Protein AF-A0A814LRX8-F1 (afdb_monomer)

Secondary structure (DSSP, 8-state):
-----------EEEEEE-GGGTTS-SEEE-SS-EEEEEE-TT-BS--SS-TTTBHHHHHTSHHHHHHHHHEEEEEEE--HHHHHHS-HHHHHHHHHHHHHHHHHH-GGGGSTTTEEEPPPPP----BTTB-SHHHHHHHHHHHHHHHHHHHHHHT-EE------GGGB-TTSSSBPGGGHHHHHHHHHHHHHHHHHHHS----------HHHHHHHHHHHHHHHHHHHHTT-EE-PPPTT--HHHHHHHHHHTT-----------------------PPPPP-EEPPP-PPPP-----------------------------------SPPHHHHHHHHHHHHHHHHHHHHHHTS--SSHHHHHHHHTTSHHHHHHHHHHHHHHHHHHHHHS--HHHHHHHHHHHHHHHHHHHHHHHHHHHTSTTTHHHHHHHHHHHHHHHHHHHHHHHHHHHHHHHHHHHHHHHHHHHHHHHHTTS-TTSHHHHHHHHHHHHHHHHHTSS----STHHHHHHHHGGG-

pLDDT: mean 70.81, std 22.19, range [20.34, 95.0]

Solvent-accessible surface area (backbone atoms only — not comparable to full-atom values): 31192 Å² total; per-residue (Å²): 143,82,87,78,81,76,74,85,76,61,51,28,33,38,35,43,25,16,56,87,36,62,84,44,66,55,62,49,80,54,101,73,34,35,38,41,41,48,55,38,73,73,28,22,65,76,41,91,87,44,62,86,33,6,47,50,56,46,67,68,32,72,83,46,41,66,56,60,74,63,37,60,31,40,36,37,44,59,35,63,58,32,55,32,55,41,60,32,74,59,52,52,53,48,50,51,53,44,53,53,52,47,40,74,76,34,72,79,48,63,49,41,78,17,39,31,38,35,66,63,64,85,58,69,66,54,32,74,80,34,73,43,61,65,57,33,50,51,32,50,52,48,30,48,52,51,49,53,54,47,26,65,76,70,42,39,35,77,50,82,78,79,75,52,81,89,45,42,25,96,82,35,63,47,66,22,78,88,47,52,60,50,61,46,51,48,53,51,53,50,52,51,52,50,53,62,68,70,44,90,66,96,63,80,83,78,68,74,51,71,64,57,51,49,54,51,51,51,54,50,52,52,53,51,50,55,58,49,55,77,63,58,57,77,54,85,68,67,92,85,66,53,72,68,59,53,51,52,51,36,55,75,70,70,44,71,76,73,87,79,86,83,81,77,90,78,90,78,89,84,85,91,80,88,80,90,80,90,80,83,76,84,57,68,53,52,72,86,76,91,74,83,87,77,84,76,91,79,90,82,87,87,83,90,79,89,81,85,87,80,89,79,86,80,79,85,78,96,72,82,84,78,77,71,78,79,64,91,59,77,51,73,69,51,52,53,51,51,53,52,53,52,52,52,51,51,50,53,53,51,53,51,70,66,45,97,46,99,43,74,70,56,22,52,54,57,51,57,65,39,43,68,51,46,53,50,53,50,36,54,51,46,48,51,51,27,52,52,28,58,70,42,96,44,73,67,38,40,54,51,21,66,54,42,47,62,54,34,52,52,48,55,53,57,58,52,48,58,62,43,45,74,36,88,86,44,18,68,55,52,54,52,51,56,62,49,47,60,54,50,52,52,53,49,50,57,51,51,55,50,51,49,53,53,50,52,53,51,52,54,51,52,50,50,55,49,51,57,52,54,50,62,54,53,76,75,50,70,85,86,62,54,72,72,50,54,66,52,52,57,56,52,57,58,54,55,66,65,67,73,68,75,90,92,80,70,75,76,62,65,62,53,57,65,62,39,74,75,107

Radius of gyration: 38.95 Å; Cα contacts (8 Å, |Δi|>4): 410; chains: 1; bounding box: 75×134×99 Å

Foldseek 3Di:
DDDDDDDPDQAEEEEEAEPLCVPPDQWDDDPRHIYGYDYHYQAACADPPDLVNHPLSVCPDPVCLVVLQRHQAYEYHHDLNHLQAHALVVSLVSVVVSLVVSCVSHVSCQAAARYEYEQHDQAQDHDPPRHDRVSSVVRSVSNRVSVVVVCVVSRYHYQYLPDDQVQCDPNRRYGDPVCSCSVNVSVVVVVVVVSVVPPPDPDDPPDDPPVRVVVVVVVVVVVVVVVVVVQWDWDFDDPPDDPVNVVVVCVVVVFDADDDPDDDDDDDDDDDDDDDDDDGDTDITGDDDDDDDDDDDDDDDDDDDDDDDDDDDDDDDDDDPPPPPDPLPDDPVRVVVVVVLVVVVVVLVVQLVPDPDPDSVVSVVVQVLALLSVLSVVLSVLVVQLVVLSNDPDPVSPVVSVVSVVVSVVSVVVNVVVVQLPPPVRVVVVVVVLVVVVVVVVVVVVVVVVVVVVVVVVVVVVVVVVVVVVVVVVVVDDDPCVVVVVVVVVVVVVVVVVVPDDDPPDPPPVVCNSVSVVD

Structure (mmCIF, N/CA/C/O backbone):
data_AF-A0A814LRX8-F1
#
_entry.id   AF-A0A814LRX8-F1
#
loop_
_atom_site.group_PDB
_atom_site.id
_atom_site.type_symbol
_atom_site.label_atom_id
_atom_site.label_alt_id
_atom_site.label_comp_id
_atom_site.label_asym_id
_atom_site.label_entity_id
_atom_site.label_seq_id
_atom_site.pdbx_PDB_ins_code
_atom_site.Cartn_x
_atom_site.Cartn_y
_atom_site.Cartn_z
_atom_site.occupancy
_atom_site.B_iso_or_equiv
_atom_site.auth_seq_id
_atom_site.auth_comp_id
_atom_site.auth_asym_id
_atom_site.auth_atom_id
_atom_site.pdbx_PDB_model_num
ATOM 1 N N . MET A 1 1 ? -29.384 26.081 50.277 1.00 37.34 1 MET A N 1
ATOM 2 C CA . MET A 1 1 ? -29.899 24.721 50.016 1.00 37.34 1 MET A CA 1
ATOM 3 C C . MET A 1 1 ? -30.976 24.819 48.948 1.00 37.34 1 MET A C 1
ATOM 5 O O . MET A 1 1 ? -32.079 25.238 49.255 1.00 37.34 1 MET A O 1
ATOM 9 N N . ALA A 1 2 ? -30.633 24.511 47.699 1.00 27.75 2 ALA A N 1
ATOM 10 C CA . ALA A 1 2 ? -31.589 24.295 46.619 1.00 27.75 2 ALA A CA 1
ATOM 11 C C . ALA A 1 2 ? -30.985 23.225 45.705 1.00 27.75 2 ALA A C 1
ATOM 13 O O . ALA A 1 2 ? -29.934 23.413 45.098 1.00 27.75 2 ALA A O 1
ATOM 14 N N . THR A 1 3 ? -31.612 22.059 45.738 1.00 33.97 3 THR A N 1
ATOM 15 C CA . THR A 1 3 ? -31.318 20.853 44.972 1.00 33.97 3 THR A CA 1
ATOM 16 C C . THR A 1 3 ? -31.576 21.091 43.486 1.00 33.97 3 THR A C 1
ATOM 18 O O . THR A 1 3 ? -32.727 21.164 43.066 1.00 33.97 3 THR A O 1
ATOM 21 N N . LEU A 1 4 ? -30.513 21.177 42.685 1.00 29.38 4 LEU A N 1
ATOM 22 C CA . LEU A 1 4 ? -30.589 21.005 41.234 1.00 29.38 4 LEU A CA 1
ATOM 23 C C . LEU A 1 4 ? -30.595 19.501 40.941 1.00 29.38 4 LEU A C 1
ATOM 25 O O . LEU A 1 4 ? -29.557 18.844 40.967 1.00 29.38 4 LEU A O 1
ATOM 29 N N . GLN A 1 5 ? -31.793 18.959 40.717 1.00 30.53 5 GLN A N 1
ATOM 30 C CA . GLN A 1 5 ? -31.998 17.649 40.102 1.00 30.53 5 GLN A CA 1
ATOM 31 C C . GLN A 1 5 ? -31.318 17.637 38.726 1.00 30.53 5 GLN A C 1
ATOM 33 O O . GLN A 1 5 ? -31.789 18.281 37.791 1.00 30.53 5 GLN A O 1
ATOM 38 N N . SER A 1 6 ? -30.214 16.902 38.593 1.00 30.91 6 SER A N 1
ATOM 39 C CA . SER A 1 6 ? -29.673 16.528 37.290 1.00 30.91 6 SER A CA 1
ATOM 40 C C . SER A 1 6 ? -30.584 15.467 36.668 1.00 30.91 6 SER A C 1
ATOM 42 O O . SER A 1 6 ? -30.775 14.382 37.215 1.00 30.91 6 SER A O 1
ATOM 44 N N . SER A 1 7 ? -31.178 15.797 35.522 1.00 30.86 7 SER A N 1
ATOM 45 C CA . SER A 1 7 ? -31.885 14.856 34.647 1.00 30.86 7 SER A CA 1
ATOM 46 C C . SER A 1 7 ? -31.032 13.604 34.387 1.00 30.86 7 SER A C 1
ATOM 48 O O . SER A 1 7 ? -29.817 13.752 34.225 1.00 30.86 7 SER A O 1
ATOM 50 N N . PRO A 1 8 ? -31.612 12.393 34.283 1.00 41.66 8 PRO A N 1
ATOM 51 C CA . PRO A 1 8 ? -30.836 11.191 34.011 1.00 41.66 8 PRO A CA 1
ATOM 52 C C . PRO A 1 8 ? -30.257 11.292 32.596 1.00 41.66 8 PRO A C 1
ATOM 54 O O . PRO A 1 8 ? -30.975 11.180 31.606 1.00 41.66 8 PRO A O 1
ATOM 57 N N . THR A 1 9 ? -28.958 11.558 32.487 1.00 58.81 9 THR A N 1
ATOM 58 C CA . THR A 1 9 ? -28.253 11.559 31.205 1.00 58.81 9 THR A CA 1
ATOM 59 C C . THR A 1 9 ? -28.276 10.136 30.662 1.00 58.81 9 THR A C 1
ATOM 61 O O . THR A 1 9 ? -27.633 9.250 31.226 1.00 58.81 9 THR A O 1
ATOM 64 N N . THR A 1 10 ? -29.042 9.894 29.599 1.00 69.88 10 THR A N 1
ATOM 65 C CA . THR A 1 10 ? -29.065 8.598 28.911 1.00 69.88 10 THR A CA 1
ATOM 66 C C . THR A 1 10 ? -27.636 8.199 28.521 1.00 69.88 10 THR A C 1
ATOM 68 O O . THR A 1 10 ? -26.935 9.040 27.947 1.00 69.88 10 THR A O 1
ATOM 71 N N . PRO A 1 11 ? -27.181 6.963 28.801 1.00 78.50 11 PRO A N 1
ATOM 72 C CA . PRO A 1 11 ? -25.834 6.519 28.458 1.00 78.50 11 PRO A CA 1
ATOM 73 C C . PRO A 1 11 ? -25.566 6.673 26.957 1.00 78.50 11 PRO A C 1
ATOM 75 O O . PRO A 1 11 ? -26.388 6.295 26.116 1.00 78.50 11 PRO A O 1
ATOM 78 N N . MET A 1 12 ? -24.411 7.259 26.634 1.00 85.75 12 MET A N 1
ATOM 79 C CA . MET A 1 12 ? -23.970 7.500 25.263 1.00 85.75 12 MET A CA 1
ATOM 80 C C . MET A 1 12 ? -22.873 6.504 24.887 1.00 85.75 12 MET A C 1
ATOM 82 O O . MET A 1 12 ? -21.827 6.438 25.529 1.00 85.75 12 MET A O 1
ATOM 86 N N . TYR A 1 13 ? -23.081 5.753 23.815 1.00 89.38 13 TYR A N 1
ATOM 87 C CA . TYR A 1 13 ? -22.112 4.814 23.268 1.00 89.38 13 TYR A CA 1
ATOM 88 C C . TYR A 1 13 ? -21.507 5.363 21.980 1.00 89.38 13 TYR A C 1
ATOM 90 O O . TYR A 1 13 ? -22.207 5.959 21.161 1.00 89.38 13 TYR A O 1
ATOM 98 N N . PHE A 1 14 ? -20.209 5.149 21.776 1.00 90.62 14 PHE A N 1
ATOM 99 C CA . PHE A 1 14 ? -19.526 5.570 20.554 1.00 90.62 14 PHE A CA 1
ATOM 100 C C . PHE A 1 14 ? -18.970 4.371 19.806 1.00 90.62 14 PHE A C 1
ATOM 102 O O . PHE A 1 14 ? -18.298 3.516 20.381 1.00 90.62 14 PHE A O 1
ATOM 109 N N . VAL A 1 15 ? -19.237 4.326 18.506 1.00 90.25 15 VAL A N 1
ATOM 110 C CA . VAL A 1 15 ? -18.776 3.270 17.613 1.00 90.25 15 VAL A CA 1
ATOM 111 C C . VAL A 1 15 ? -17.942 3.900 16.510 1.00 90.25 15 VAL A C 1
ATOM 113 O O . VAL A 1 15 ? -18.432 4.719 15.731 1.00 90.25 15 VAL A O 1
ATOM 116 N N . LEU A 1 16 ? -16.678 3.502 16.426 1.00 90.56 16 LEU A N 1
ATOM 117 C CA . LEU A 1 16 ? -15.793 3.863 15.326 1.00 90.56 16 LEU A CA 1
ATOM 118 C C . LEU A 1 16 ? -15.648 2.656 14.405 1.00 90.56 16 LEU A C 1
ATOM 120 O O . LEU A 1 16 ? -15.207 1.594 14.845 1.00 90.56 16 LEU A O 1
ATOM 124 N N . THR A 1 17 ? -16.011 2.821 13.136 1.00 89.25 17 THR A N 1
ATOM 125 C CA . THR A 1 17 ? -15.996 1.729 12.161 1.00 89.25 17 THR A CA 1
ATOM 126 C C . THR A 1 17 ? -15.178 2.076 10.927 1.00 89.25 17 THR A C 1
ATOM 128 O O . THR A 1 17 ? -15.087 3.235 10.511 1.00 89.25 17 THR A O 1
ATOM 131 N N . ASP A 1 18 ? -14.652 1.043 10.281 1.00 86.25 18 ASP A N 1
ATOM 132 C CA . ASP A 1 18 ? -14.174 1.111 8.906 1.00 86.25 18 ASP A CA 1
ATOM 133 C C . ASP A 1 18 ? -15.347 1.155 7.889 1.00 86.25 18 ASP A C 1
ATOM 135 O O . ASP A 1 18 ? -16.486 1.520 8.217 1.00 86.25 18 ASP A O 1
ATOM 139 N N . SER A 1 19 ? -15.077 0.789 6.629 1.00 81.00 19 SER A N 1
ATOM 140 C CA . SER A 1 19 ? -16.068 0.717 5.547 1.00 81.00 19 SER A CA 1
ATOM 141 C C . SER A 1 19 ? -17.232 -0.244 5.818 1.00 81.00 19 SER A C 1
ATOM 143 O O . SER A 1 19 ? -18.290 -0.067 5.214 1.00 81.00 19 SER A O 1
ATOM 145 N N . HIS A 1 20 ? -17.099 -1.211 6.733 1.00 77.44 20 HIS A N 1
ATOM 146 C CA . HIS A 1 20 ? -18.175 -2.152 7.063 1.00 77.44 20 HIS A CA 1
ATOM 147 C C . HIS A 1 20 ? -19.330 -1.503 7.834 1.00 77.44 20 HIS A C 1
ATOM 149 O O . HIS A 1 20 ? -20.456 -1.990 7.764 1.00 77.44 20 HIS A O 1
ATOM 155 N N . GLY A 1 21 ? -19.093 -0.376 8.512 1.00 77.81 21 GLY A N 1
ATOM 156 C CA . GLY A 1 21 ? -20.148 0.394 9.178 1.00 77.81 21 GLY A CA 1
ATOM 157 C C . GLY A 1 21 ? -20.771 1.496 8.319 1.00 77.81 21 GLY A C 1
ATOM 158 O O . GLY A 1 21 ? -21.593 2.251 8.824 1.00 77.81 21 GLY A O 1
ATOM 159 N N . LYS A 1 22 ? -20.428 1.604 7.023 1.00 81.88 22 LYS A N 1
ATOM 160 C CA . LYS A 1 22 ? -20.936 2.671 6.134 1.00 81.88 22 LYS A CA 1
ATOM 161 C C . LYS A 1 22 ? -22.468 2.700 6.024 1.00 81.88 22 LYS A C 1
ATOM 163 O O . LYS A 1 22 ? -23.040 3.764 5.817 1.00 81.88 22 LYS A O 1
ATOM 168 N N . TYR A 1 23 ? -23.116 1.543 6.148 1.00 80.06 23 TYR A N 1
ATOM 169 C CA . TYR A 1 23 ? -24.574 1.405 6.060 1.00 80.06 23 TYR A CA 1
ATOM 170 C C . TYR A 1 23 ? -25.282 1.524 7.418 1.00 80.06 23 TYR A C 1
ATOM 172 O O . TYR A 1 23 ? -26.509 1.460 7.482 1.00 80.06 23 TYR A O 1
ATOM 180 N N . VAL A 1 24 ? -24.531 1.700 8.509 1.00 83.44 24 VAL A N 1
ATOM 181 C CA . VAL A 1 24 ? -25.099 1.946 9.836 1.00 83.44 24 VAL A CA 1
ATOM 182 C C . VAL A 1 24 ? -25.412 3.444 9.949 1.00 83.44 24 VAL A C 1
ATOM 184 O O . VAL A 1 24 ? -24.556 4.266 9.619 1.00 83.44 24 VAL A O 1
ATOM 187 N N . PRO A 1 25 ? -26.622 3.834 10.389 1.00 83.12 25 PRO A N 1
ATOM 188 C CA . PRO A 1 25 ? -26.959 5.244 10.577 1.00 83.12 25 PRO A CA 1
ATOM 189 C C . PRO A 1 25 ? -26.025 5.901 11.602 1.00 83.12 25 PRO A C 1
ATOM 191 O O . PRO A 1 25 ? -25.643 5.283 12.595 1.00 83.12 25 PRO A O 1
ATOM 194 N N . SER A 1 26 ? -25.683 7.172 11.376 1.00 82.94 26 SER A N 1
ATOM 195 C CA . SER A 1 26 ? -24.711 7.925 12.187 1.00 82.94 26 SER A CA 1
ATOM 196 C C . SER A 1 26 ? -25.134 8.126 13.641 1.00 82.94 26 SER A C 1
ATOM 198 O O . SER A 1 26 ? -24.296 8.359 14.513 1.00 82.94 26 SER A O 1
ATOM 200 N N . THR A 1 27 ? -26.433 8.066 13.919 1.00 84.81 27 THR A N 1
ATOM 201 C CA . THR A 1 27 ? -26.970 8.167 15.274 1.00 84.81 27 THR A CA 1
ATOM 202 C C . THR A 1 27 ? -28.157 7.226 15.416 1.00 84.81 27 THR A C 1
ATOM 204 O O . THR A 1 27 ? -29.061 7.233 14.580 1.00 84.81 27 THR A O 1
ATOM 207 N N . ILE A 1 28 ? -28.142 6.403 16.463 1.00 83.25 28 ILE A N 1
ATOM 208 C CA . ILE A 1 28 ? -29.240 5.510 16.838 1.00 83.25 28 ILE A CA 1
ATOM 209 C C . ILE A 1 28 ? -29.655 5.895 18.250 1.00 83.25 28 ILE A C 1
ATOM 211 O O . ILE A 1 28 ? -28.923 5.654 19.207 1.00 83.25 28 ILE A O 1
ATOM 215 N N . THR A 1 29 ? -30.821 6.514 18.372 1.00 82.19 29 THR A N 1
ATOM 216 C CA . THR A 1 29 ? -31.400 6.910 19.655 1.00 82.19 29 THR A CA 1
ATOM 217 C C . THR A 1 29 ? -32.481 5.914 20.059 1.00 82.19 29 THR A C 1
ATOM 219 O O . THR A 1 29 ? -33.447 5.727 19.319 1.00 82.19 29 THR A O 1
ATOM 222 N N . THR A 1 30 ? -32.343 5.323 21.242 1.00 79.88 30 THR A N 1
ATOM 223 C CA . THR A 1 30 ? -33.364 4.496 21.900 1.00 79.88 30 THR A CA 1
ATOM 224 C C . THR A 1 30 ? -33.803 5.204 23.188 1.00 79.88 30 THR A C 1
ATOM 226 O O . THR A 1 30 ? -33.104 6.083 23.687 1.00 79.88 30 THR A O 1
ATOM 229 N N . SER A 1 31 ? -34.949 4.833 23.764 1.00 73.25 31 SER A N 1
ATOM 230 C CA . SER A 1 31 ? -35.434 5.397 25.037 1.00 73.25 31 SER A CA 1
ATOM 231 C C . SER A 1 31 ? -34.465 5.209 26.217 1.00 73.25 31 SER A C 1
ATOM 233 O O . SER A 1 31 ? -34.542 5.959 27.186 1.00 73.25 31 SER A O 1
ATOM 235 N N . SER A 1 32 ? -33.554 4.233 26.142 1.00 76.69 32 SER A N 1
ATOM 236 C CA . SER A 1 32 ? -32.605 3.877 27.203 1.00 76.69 32 SER A CA 1
ATOM 237 C C . SER A 1 32 ? -31.152 4.295 26.943 1.00 76.69 32 SER A C 1
ATOM 239 O O . SER A 1 32 ? -30.391 4.394 27.901 1.00 76.69 32 SER A O 1
ATOM 241 N N . TYR A 1 33 ? -30.740 4.541 25.694 1.00 84.44 33 TYR A N 1
ATOM 242 C CA . TYR A 1 33 ? -29.358 4.896 25.340 1.00 84.44 33 TYR A CA 1
ATOM 243 C C . TYR A 1 33 ? -29.268 5.573 23.965 1.00 84.44 33 TYR A C 1
ATOM 245 O O . TYR A 1 33 ? -30.158 5.438 23.125 1.00 84.44 33 TYR A O 1
ATOM 253 N N . SER A 1 34 ? -28.154 6.260 23.706 1.00 87.31 34 SER A N 1
ATOM 254 C CA . SER A 1 34 ? -27.837 6.851 22.398 1.00 87.31 34 SER A CA 1
ATOM 255 C C . SER A 1 34 ? -26.520 6.296 21.862 1.00 87.31 34 SER A C 1
ATOM 257 O O . SER A 1 34 ? -25.527 6.273 22.582 1.00 87.31 34 SER A O 1
ATOM 259 N N . ILE A 1 35 ? -26.493 5.849 20.606 1.00 88.56 35 ILE A N 1
ATOM 260 C CA . ILE A 1 35 ? -25.289 5.364 19.920 1.00 88.56 35 ILE A CA 1
ATOM 261 C C . ILE A 1 35 ? -24.900 6.365 18.837 1.00 88.56 35 ILE A C 1
ATOM 263 O O . ILE A 1 35 ? -25.693 6.660 17.943 1.00 88.56 35 ILE A O 1
ATOM 267 N N . ILE A 1 36 ? -23.655 6.828 18.870 1.00 89.06 36 ILE A N 1
ATOM 268 C CA . ILE A 1 36 ? -23.049 7.641 17.816 1.00 89.06 36 ILE A CA 1
ATOM 269 C C . ILE A 1 36 ? -22.095 6.757 17.021 1.00 89.06 36 ILE A C 1
ATOM 271 O O . ILE A 1 36 ? -21.150 6.196 17.575 1.00 89.06 36 ILE A O 1
ATOM 275 N N . VAL A 1 37 ? -22.332 6.642 15.717 1.00 89.31 37 VAL A N 1
ATOM 276 C CA . VAL A 1 37 ? -21.537 5.816 14.807 1.00 89.31 37 VAL A CA 1
ATOM 277 C C . VAL A 1 37 ? -20.784 6.713 13.835 1.00 89.31 37 VAL A C 1
ATOM 279 O O . VAL A 1 37 ? -21.374 7.542 13.142 1.00 89.31 37 VAL A O 1
ATOM 282 N N . LYS A 1 38 ? -19.466 6.529 13.754 1.00 89.62 38 LYS A N 1
ATOM 283 C CA . LYS A 1 38 ? -18.607 7.212 12.787 1.00 89.62 38 LYS A CA 1
ATOM 284 C C . LYS A 1 38 ? -17.915 6.189 11.896 1.00 89.62 38 LYS A C 1
ATOM 286 O O . LYS A 1 38 ? -17.012 5.490 12.345 1.00 89.62 38 LYS A O 1
ATOM 291 N N . ALA A 1 39 ? -18.317 6.146 10.629 1.00 88.00 39 ALA A N 1
ATOM 292 C CA . ALA A 1 39 ? -17.714 5.281 9.622 1.00 88.00 39 ALA A CA 1
ATOM 293 C C . ALA A 1 39 ? -16.685 6.047 8.781 1.00 88.00 39 ALA A C 1
ATOM 295 O O . ALA A 1 39 ? -16.998 7.083 8.192 1.00 88.00 39 ALA A O 1
ATOM 296 N N . VAL A 1 40 ? -15.460 5.527 8.696 1.00 87.31 40 VAL A N 1
ATOM 297 C CA . VAL A 1 40 ? -14.395 6.064 7.837 1.00 87.31 40 VAL A CA 1
ATOM 298 C C . VAL A 1 40 ? -13.917 4.955 6.906 1.00 87.31 40 VAL A C 1
ATOM 300 O O . VAL A 1 40 ? -13.403 3.927 7.339 1.00 87.31 40 VAL A O 1
ATOM 303 N N . SER A 1 41 ? -14.091 5.143 5.597 1.00 85.19 41 SER A N 1
ATOM 304 C CA . SER A 1 41 ? -13.633 4.155 4.611 1.00 85.19 41 SER A CA 1
ATOM 305 C C . SER A 1 41 ? -12.106 4.129 4.553 1.00 85.19 41 SER A C 1
ATOM 307 O O . SER A 1 41 ? -11.478 5.182 4.500 1.00 85.19 41 SER A O 1
ATOM 309 N N . GLY A 1 42 ? -11.508 2.935 4.553 1.00 81.50 42 GLY A N 1
ATOM 310 C CA . GLY A 1 42 ? -10.048 2.787 4.530 1.00 81.50 42 GLY A CA 1
ATOM 311 C C . GLY A 1 42 ? -9.358 2.974 5.886 1.00 81.50 42 GLY A C 1
ATOM 312 O O . GLY A 1 42 ? -8.137 3.068 5.918 1.00 81.50 42 GLY A O 1
ATOM 313 N N . LEU A 1 43 ? -10.110 3.032 6.992 1.00 87.25 43 LEU A N 1
ATOM 314 C CA . LEU A 1 43 ? -9.549 3.225 8.330 1.00 87.25 43 LEU A CA 1
ATOM 315 C C . LEU A 1 43 ? -8.609 2.070 8.721 1.00 87.25 43 LEU A C 1
ATOM 317 O O . LEU A 1 43 ? -8.974 0.894 8.631 1.00 87.25 43 LEU A O 1
ATOM 321 N N . GLN A 1 44 ? -7.411 2.423 9.180 1.00 89.25 44 GLN A N 1
ATOM 322 C CA . GLN A 1 44 ? -6.397 1.522 9.724 1.00 89.25 44 GLN A CA 1
ATOM 323 C C . GLN A 1 44 ? -6.080 1.899 11.177 1.00 89.25 44 GLN A C 1
ATOM 325 O O . GLN A 1 44 ? -6.301 3.038 11.591 1.00 89.25 44 GLN A O 1
ATOM 330 N N . TRP A 1 45 ? -5.546 0.961 11.964 1.00 89.31 45 TRP A N 1
ATOM 331 C CA . TRP A 1 45 ? -5.170 1.223 13.361 1.00 89.31 45 TRP A CA 1
ATOM 332 C C . TRP A 1 45 ? -4.137 2.352 13.470 1.00 89.31 45 TRP A C 1
ATOM 334 O O . TRP A 1 45 ? -4.372 3.346 14.166 1.00 89.31 45 TRP A O 1
ATOM 344 N N . ILE A 1 46 ? -3.034 2.240 12.724 1.00 87.62 46 ILE A N 1
ATOM 345 C CA . ILE A 1 46 ? -2.054 3.311 12.536 1.00 87.62 46 ILE A CA 1
ATOM 346 C C . ILE A 1 46 ? -1.637 3.363 11.064 1.00 87.62 46 ILE A C 1
ATOM 348 O O . ILE A 1 46 ? -1.047 2.419 10.549 1.00 87.62 46 ILE A O 1
ATOM 352 N N . ASP A 1 47 ? -1.900 4.503 10.424 1.00 83.38 47 ASP A N 1
ATOM 353 C CA . ASP A 1 47 ? -1.366 4.861 9.107 1.00 83.38 47 ASP A CA 1
ATOM 354 C C . ASP A 1 47 ? -0.329 5.997 9.250 1.00 83.38 47 ASP A C 1
ATOM 356 O O . ASP A 1 47 ? -0.586 7.070 9.832 1.00 83.38 47 ASP A O 1
ATOM 360 N N . ASN A 1 48 ? 0.877 5.732 8.746 1.00 81.06 48 ASN A N 1
ATOM 361 C CA . ASN A 1 48 ? 1.999 6.666 8.769 1.00 81.06 48 ASN A CA 1
ATOM 362 C C . ASN A 1 48 ? 1.903 7.710 7.651 1.00 81.06 48 ASN A C 1
ATOM 364 O O . ASN A 1 48 ? 2.342 8.841 7.854 1.00 81.06 48 ASN A O 1
ATOM 368 N N . TYR A 1 49 ? 1.280 7.364 6.524 1.00 78.00 49 TYR A N 1
ATOM 369 C CA . TYR A 1 49 ? 1.192 8.206 5.336 1.00 78.00 49 TYR A CA 1
ATOM 370 C C . TYR A 1 49 ? 0.007 9.164 5.419 1.00 78.00 49 TYR A C 1
ATOM 372 O O . TYR A 1 49 ? 0.164 10.361 5.183 1.00 78.00 49 TYR A O 1
ATOM 380 N N . ASN A 1 50 ? -1.174 8.668 5.807 1.00 81.88 50 ASN A N 1
ATOM 381 C CA . ASN A 1 50 ? -2.378 9.491 5.891 1.00 81.88 50 ASN A CA 1
ATOM 382 C C . ASN A 1 50 ? -2.889 9.635 7.329 1.00 81.88 50 ASN A C 1
ATOM 384 O O . ASN A 1 50 ? -3.419 8.710 7.945 1.00 81.88 50 ASN A O 1
ATOM 388 N N . SER A 1 51 ? -2.802 10.854 7.865 1.00 81.81 51 SER A N 1
ATOM 389 C CA . SER A 1 51 ? -3.265 11.156 9.221 1.00 81.81 51 SER A CA 1
ATOM 390 C C . SER A 1 51 ? -4.781 11.048 9.408 1.00 81.81 51 SER A C 1
ATOM 392 O O . SER A 1 51 ? -5.230 10.879 10.539 1.00 81.81 51 SER A O 1
ATOM 394 N N . ASN A 1 52 ? -5.569 11.131 8.330 1.00 82.88 52 ASN A N 1
ATOM 395 C CA . ASN A 1 52 ? -7.029 11.006 8.377 1.00 82.88 52 ASN A CA 1
ATOM 396 C C . ASN A 1 52 ? -7.508 9.548 8.448 1.00 82.88 52 ASN A C 1
ATOM 398 O O . ASN A 1 52 ? -8.618 9.309 8.917 1.00 82.88 52 ASN A O 1
ATOM 402 N N . LEU A 1 53 ? -6.692 8.596 7.985 1.00 84.44 53 LEU A N 1
ATOM 403 C CA . LEU A 1 53 ? -7.023 7.165 7.935 1.00 84.44 53 LEU A CA 1
ATOM 404 C C . LEU A 1 53 ? -6.448 6.376 9.119 1.00 84.44 53 LEU A C 1
ATOM 406 O O . LEU A 1 53 ? -6.695 5.183 9.241 1.00 84.44 53 LEU A O 1
ATOM 410 N N . SER A 1 54 ? -5.710 7.041 10.008 1.00 88.38 54 SER A N 1
ATOM 411 C CA . SER A 1 54 ? -5.149 6.458 11.226 1.00 88.38 54 SER A CA 1
ATOM 412 C C . SER A 1 54 ? -6.117 6.619 12.398 1.00 88.38 54 SER A C 1
ATOM 414 O O . SER A 1 54 ? -6.421 7.744 12.806 1.00 88.38 54 SER A O 1
ATOM 416 N N . ALA A 1 55 ? -6.572 5.506 12.977 1.00 87.19 55 ALA A N 1
ATOM 417 C CA . ALA A 1 55 ? -7.473 5.502 14.127 1.00 87.19 55 ALA A CA 1
ATOM 418 C C . ALA A 1 55 ? -6.862 6.229 15.334 1.00 87.19 55 ALA A C 1
ATOM 420 O O . ALA A 1 55 ? -7.543 7.038 15.961 1.00 87.19 55 ALA A O 1
ATOM 421 N N . LEU A 1 56 ? -5.567 6.027 15.609 1.00 87.69 56 LEU A N 1
ATOM 422 C CA . LEU A 1 56 ? -4.862 6.726 16.689 1.00 87.69 56 LEU A CA 1
ATOM 423 C C . LEU A 1 56 ? -4.919 8.253 16.517 1.00 87.69 56 LEU A C 1
ATOM 425 O O . LEU A 1 56 ? -5.277 8.974 17.447 1.00 87.69 56 LEU A O 1
ATOM 429 N N . LYS A 1 57 ? -4.600 8.748 15.313 1.00 86.81 57 LYS A N 1
ATOM 430 C CA . LYS A 1 57 ? -4.617 10.190 15.007 1.00 86.81 57 LYS A CA 1
ATOM 431 C C . LYS A 1 57 ? -6.039 10.751 14.944 1.00 86.81 57 LYS A C 1
ATOM 433 O O . LYS A 1 57 ? -6.232 11.937 15.182 1.00 86.81 57 LYS A O 1
ATOM 438 N N . LEU A 1 58 ? -7.035 9.930 14.614 1.00 86.44 58 LEU A N 1
ATOM 439 C CA . LEU A 1 58 ? -8.439 10.331 14.621 1.00 86.44 58 LEU A CA 1
ATOM 440 C C . LEU A 1 58 ? -8.962 10.475 16.057 1.00 86.44 58 LEU A C 1
ATOM 442 O O . LEU A 1 58 ? -9.592 11.482 16.368 1.00 86.44 58 LEU A O 1
ATOM 446 N N . LEU A 1 59 ? -8.651 9.516 16.934 1.00 85.25 59 LEU A N 1
ATOM 447 C CA . LEU A 1 59 ? -9.020 9.528 18.355 1.00 85.25 59 LEU A CA 1
ATOM 448 C C . LEU A 1 59 ? -8.309 10.637 19.147 1.00 85.25 59 LEU A C 1
ATOM 450 O O . LEU A 1 59 ? -8.834 11.088 20.163 1.00 85.25 59 LEU A O 1
ATOM 454 N N . SER A 1 60 ? -7.145 11.106 18.682 1.00 83.94 60 SER A N 1
ATOM 455 C CA . SER A 1 60 ? -6.433 12.237 19.290 1.00 83.94 60 SER A CA 1
ATOM 456 C C . SER A 1 60 ? -6.953 13.616 18.862 1.00 83.94 60 SER A C 1
ATOM 458 O O . SER A 1 60 ? -6.552 14.623 19.449 1.00 83.94 60 SER A O 1
ATOM 460 N N . ARG A 1 61 ? -7.858 13.706 17.873 1.00 84.00 61 ARG A N 1
ATOM 461 C CA . ARG A 1 61 ? -8.431 14.993 17.444 1.00 84.00 61 ARG A CA 1
ATOM 462 C C . ARG A 1 61 ? -9.366 15.573 18.494 1.00 84.00 61 ARG A C 1
ATOM 464 O O . ARG A 1 61 ? -10.249 14.899 19.021 1.00 84.00 61 ARG A O 1
ATOM 471 N N . THR A 1 62 ? -9.257 16.883 18.679 1.00 69.25 62 THR A N 1
ATOM 472 C CA . THR A 1 62 ? -10.088 17.672 19.599 1.00 69.25 62 THR A CA 1
ATOM 473 C C . THR A 1 62 ? -11.587 17.578 19.296 1.00 69.25 62 THR A C 1
ATOM 475 O O . THR A 1 62 ? -12.393 17.633 20.217 1.00 69.25 62 THR A O 1
ATOM 478 N N . THR A 1 63 ? -11.982 17.350 18.039 1.00 75.50 63 THR A N 1
ATOM 479 C CA . THR A 1 63 ? -13.398 17.219 17.640 1.00 75.50 63 THR A CA 1
ATOM 480 C C . THR A 1 63 ? -14.073 15.955 18.171 1.00 75.50 63 THR A C 1
ATOM 482 O O . THR A 1 63 ? -15.267 15.970 18.462 1.00 75.50 63 THR A O 1
ATOM 485 N N . LEU A 1 64 ? -13.324 14.858 18.314 1.00 78.12 64 LEU A N 1
ATOM 486 C CA . LEU A 1 64 ? -13.835 13.623 18.913 1.00 78.12 64 LEU A CA 1
ATOM 487 C C . LEU A 1 64 ? -13.670 13.603 20.429 1.00 78.12 64 LEU A C 1
ATOM 489 O O . LEU A 1 64 ? -14.315 12.792 21.085 1.00 78.12 64 LEU A O 1
ATOM 493 N N . HIS A 1 65 ? -12.873 14.513 20.993 1.00 79.69 65 HIS A N 1
ATOM 494 C CA . HIS A 1 65 ? -12.658 14.580 22.433 1.00 79.69 65 HIS A CA 1
ATOM 495 C C . HIS A 1 65 ? -13.956 14.831 23.207 1.00 79.69 65 HIS A C 1
ATOM 497 O O . HIS A 1 65 ? -14.205 14.132 24.182 1.00 79.69 65 HIS A O 1
ATOM 503 N N . SER A 1 66 ? -14.808 15.753 22.739 1.00 78.31 66 SER A N 1
ATOM 504 C CA . SER A 1 66 ? -16.109 16.051 23.367 1.00 78.31 66 SER A CA 1
ATOM 505 C C . SER A 1 66 ? -17.075 14.861 23.350 1.00 78.31 66 SER A C 1
ATOM 507 O O . SER A 1 66 ? -17.847 14.648 24.287 1.00 78.31 66 SER A O 1
ATOM 509 N N . HIS A 1 67 ? -17.010 14.057 22.289 1.00 78.88 67 HIS A N 1
ATOM 510 C CA . HIS A 1 67 ? -17.814 12.850 22.150 1.00 78.88 67 HIS A CA 1
ATOM 511 C C . HIS A 1 67 ? -17.263 11.746 23.063 1.00 78.88 67 HIS A C 1
ATOM 513 O O . HIS A 1 67 ? -18.003 11.178 23.849 1.00 78.88 67 HIS A O 1
ATOM 519 N N . LEU A 1 68 ? -15.951 11.504 23.060 1.00 80.94 68 LEU A N 1
ATOM 520 C CA . LEU A 1 68 ? -15.315 10.467 23.885 1.00 80.94 68 LEU A CA 1
ATOM 521 C C . LEU A 1 68 ? -15.354 10.770 25.395 1.00 80.94 68 LEU A C 1
ATOM 523 O O . LEU A 1 68 ? -15.396 9.848 26.210 1.00 80.94 68 LEU A O 1
ATOM 527 N N . SER A 1 69 ? -15.365 12.047 25.793 1.00 77.81 69 SER A N 1
ATOM 528 C CA . SER A 1 69 ? -15.486 12.435 27.204 1.00 77.81 69 SER A CA 1
ATOM 529 C C . SER A 1 69 ? -16.868 12.153 27.790 1.00 77.81 69 SER A C 1
ATOM 531 O O . SER A 1 69 ? -16.982 11.982 28.997 1.00 77.81 69 SER A O 1
ATOM 533 N N . SER A 1 70 ? -17.911 12.118 26.955 1.00 80.06 70 SER A N 1
ATOM 534 C CA . SER A 1 70 ? -19.294 11.860 27.382 1.00 80.06 70 SER A CA 1
ATOM 535 C C . SER A 1 70 ? -19.723 10.402 27.202 1.00 80.06 70 SER A C 1
ATOM 537 O O . SER A 1 70 ? -20.792 10.014 27.674 1.00 80.06 70 SER A O 1
ATOM 539 N N . THR A 1 71 ? -18.902 9.575 26.548 1.00 82.75 71 THR A N 1
ATOM 540 C CA . THR A 1 71 ? -19.269 8.190 26.243 1.00 82.75 71 THR A CA 1
ATOM 541 C C . THR A 1 71 ? -19.012 7.234 27.390 1.00 82.75 71 THR A C 1
ATOM 543 O O . THR A 1 71 ? -17.924 7.225 27.961 1.00 82.75 71 THR A O 1
ATOM 546 N N . THR A 1 72 ? -19.981 6.359 27.649 1.00 82.94 72 THR A N 1
ATOM 547 C CA . THR A 1 72 ? -19.912 5.294 28.653 1.00 82.94 72 THR A CA 1
ATOM 548 C C . THR A 1 72 ? -19.157 4.066 28.154 1.00 82.94 72 THR A C 1
ATOM 550 O O . THR A 1 72 ? -18.453 3.430 28.927 1.00 82.94 72 THR A O 1
ATOM 553 N N . ALA A 1 73 ? -19.281 3.725 26.868 1.00 86.38 73 ALA A N 1
ATOM 554 C CA . ALA A 1 73 ? -18.487 2.664 26.253 1.00 86.38 73 ALA A CA 1
ATOM 555 C C . ALA A 1 73 ? -18.177 2.965 24.781 1.00 86.38 73 ALA A C 1
ATOM 557 O O . ALA A 1 73 ? -18.962 3.591 24.063 1.00 86.38 73 ALA A O 1
ATOM 558 N N . LEU A 1 74 ? -17.018 2.480 24.353 1.00 90.81 74 LEU A N 1
ATOM 559 C CA . LEU A 1 74 ? -16.431 2.604 23.031 1.00 90.81 74 LEU A CA 1
ATOM 560 C C . LEU A 1 74 ? -16.433 1.235 22.346 1.00 90.81 74 LEU A C 1
ATOM 562 O O . LEU A 1 74 ? -16.048 0.235 22.953 1.00 90.81 74 LEU A O 1
ATOM 566 N N . MET A 1 75 ? -16.821 1.188 21.075 1.00 91.06 75 MET A N 1
ATOM 567 C CA . MET A 1 75 ? -16.670 0.017 20.215 1.00 91.06 75 MET A CA 1
ATOM 568 C C . MET A 1 75 ? -15.842 0.362 18.977 1.00 91.06 75 MET A C 1
ATOM 570 O O . MET A 1 75 ? -16.122 1.336 18.280 1.00 91.06 75 MET A O 1
ATOM 574 N N . LEU A 1 76 ? -14.820 -0.445 18.704 1.00 91.38 76 LEU A N 1
ATOM 575 C CA . LEU A 1 76 ? -13.900 -0.292 17.584 1.00 91.38 76 LEU A CA 1
ATOM 576 C C . LEU A 1 76 ? -14.092 -1.462 16.615 1.00 91.38 76 LEU A C 1
ATOM 578 O O . LEU A 1 76 ? -13.699 -2.593 16.899 1.00 91.38 76 LEU A O 1
ATOM 582 N N . LEU A 1 77 ? -14.692 -1.171 15.463 1.00 88.81 77 LEU A N 1
ATOM 583 C CA . LEU A 1 77 ? -14.776 -2.073 14.316 1.00 88.81 77 LEU A CA 1
ATOM 584 C C . LEU A 1 77 ? -13.708 -1.653 13.301 1.00 88.81 77 LEU A C 1
ATOM 586 O O . LEU A 1 77 ? -13.989 -0.971 12.315 1.00 88.81 77 LEU A O 1
ATOM 590 N N . ILE A 1 78 ? -12.455 -1.979 13.610 1.00 83.50 78 ILE A N 1
ATOM 591 C CA . ILE A 1 78 ? -11.279 -1.574 12.836 1.00 83.50 78 ILE A CA 1
ATOM 592 C C . ILE A 1 78 ? -10.393 -2.804 12.693 1.00 83.50 78 ILE A C 1
ATOM 594 O O . ILE A 1 78 ? -10.001 -3.406 13.687 1.00 83.50 78 ILE A O 1
ATOM 598 N N . GLY A 1 79 ? -10.050 -3.192 11.469 1.00 76.44 79 GLY A N 1
ATOM 599 C CA . GLY A 1 79 ? -9.145 -4.329 11.294 1.00 76.44 79 GLY A CA 1
ATOM 600 C C . GLY A 1 79 ? -8.978 -4.780 9.860 1.00 76.44 79 GLY A C 1
ATOM 601 O O . GLY A 1 79 ? -7.849 -5.012 9.443 1.00 76.44 79 GLY A O 1
ATOM 602 N N . THR A 1 80 ? -10.054 -4.799 9.074 1.00 80.94 80 THR A N 1
ATOM 603 C CA . THR A 1 80 ? -10.046 -5.396 7.726 1.00 80.94 80 THR A CA 1
ATOM 604 C C . THR A 1 80 ? -8.987 -4.795 6.804 1.00 80.94 80 THR A C 1
ATOM 606 O O . THR A 1 80 ? -8.223 -5.526 6.183 1.00 80.94 80 THR A O 1
ATOM 609 N N . ASN A 1 81 ? -8.837 -3.469 6.773 1.00 83.56 81 ASN A N 1
ATOM 610 C CA . ASN A 1 81 ? -7.781 -2.831 5.978 1.00 83.56 81 ASN A CA 1
ATOM 611 C C . ASN A 1 81 ? -6.386 -2.934 6.611 1.00 83.56 81 ASN A C 1
ATOM 613 O O . ASN A 1 81 ? -5.398 -2.970 5.885 1.00 83.56 81 ASN A O 1
ATOM 617 N N . SER A 1 82 ? -6.291 -3.010 7.943 1.00 85.19 82 SER A N 1
ATOM 618 C CA . SER A 1 82 ? -4.995 -3.129 8.629 1.00 85.19 82 SER A CA 1
ATOM 619 C C . SER A 1 82 ? -4.383 -4.511 8.389 1.00 85.19 82 SER A C 1
ATOM 621 O O . SER A 1 82 ? -3.229 -4.610 7.981 1.00 85.19 82 SER A O 1
ATOM 623 N N . VAL A 1 83 ? -5.178 -5.573 8.552 1.00 87.19 83 VAL A N 1
ATOM 624 C CA . VAL A 1 83 ? -4.756 -6.979 8.396 1.00 87.19 83 VAL A CA 1
ATOM 625 C C . VAL A 1 83 ? -4.381 -7.317 6.948 1.00 87.19 83 VAL A C 1
ATOM 627 O O . VAL A 1 83 ? -3.603 -8.235 6.711 1.00 87.19 83 VAL A O 1
ATOM 630 N N . ARG A 1 84 ? -4.865 -6.544 5.969 1.00 82.81 84 ARG A N 1
ATOM 631 C CA . ARG A 1 84 ? -4.486 -6.698 4.555 1.00 82.81 84 ARG A CA 1
ATOM 632 C C . ARG A 1 84 ? -3.100 -6.153 4.229 1.00 82.81 84 ARG A C 1
ATOM 634 O O . ARG A 1 84 ? -2.424 -6.714 3.377 1.00 82.81 84 ARG A O 1
ATOM 641 N N . CYS A 1 85 ? -2.699 -5.057 4.867 1.00 80.81 85 CYS A N 1
ATOM 642 C CA . CYS A 1 85 ? -1.461 -4.351 4.531 1.00 80.81 85 CYS A CA 1
ATOM 643 C C . CYS A 1 85 ? -0.329 -4.622 5.529 1.00 80.81 85 CYS A C 1
ATOM 645 O O . CYS A 1 85 ? 0.831 -4.355 5.226 1.00 80.81 85 CYS A O 1
ATOM 647 N N . THR A 1 86 ? -0.652 -5.106 6.730 1.00 84.19 86 THR A N 1
ATOM 648 C CA . THR A 1 86 ? 0.310 -5.252 7.828 1.00 84.19 86 THR A CA 1
ATOM 649 C C . THR A 1 86 ? 0.187 -6.614 8.516 1.00 84.19 86 THR A C 1
ATOM 651 O O . THR A 1 86 ? -0.916 -7.161 8.623 1.00 84.19 86 THR A O 1
ATOM 654 N N . PRO A 1 87 ? 1.308 -7.194 8.980 1.00 88.81 87 PRO A N 1
ATOM 655 C CA . PRO A 1 87 ? 1.286 -8.461 9.696 1.00 88.81 87 PRO A CA 1
ATOM 656 C C . PRO A 1 87 ? 0.630 -8.305 11.075 1.00 88.81 87 PRO A C 1
ATOM 658 O O . PRO A 1 87 ? 0.754 -7.269 11.736 1.00 88.81 87 PRO A O 1
ATOM 661 N N . ALA A 1 88 ? -0.040 -9.361 11.531 1.00 89.00 88 ALA A N 1
ATOM 662 C CA . ALA A 1 88 ? -0.817 -9.402 12.765 1.00 89.00 88 ALA A CA 1
ATOM 663 C C . ALA A 1 88 ? -0.015 -8.974 14.000 1.00 89.00 88 ALA A C 1
ATOM 665 O O . ALA A 1 88 ? -0.521 -8.223 14.834 1.00 89.00 88 ALA A O 1
ATOM 666 N N . SER A 1 89 ? 1.248 -9.397 14.099 1.00 89.38 89 SER A N 1
ATOM 667 C CA . SER A 1 89 ? 2.142 -9.048 15.210 1.00 89.38 89 SER A CA 1
ATOM 668 C C . SER A 1 89 ? 2.310 -7.535 15.368 1.00 89.38 89 SER A C 1
ATOM 670 O O . SER A 1 89 ? 2.212 -7.011 16.478 1.00 89.38 89 SER A O 1
ATOM 672 N N . THR A 1 90 ? 2.489 -6.812 14.261 1.00 89.81 90 THR A N 1
ATOM 673 C CA . THR A 1 90 ? 2.604 -5.352 14.265 1.00 89.81 90 THR A CA 1
ATOM 674 C C . THR A 1 90 ? 1.282 -4.699 14.647 1.00 89.81 90 THR A C 1
ATOM 676 O O . THR A 1 90 ? 1.279 -3.788 15.471 1.00 89.81 90 THR A O 1
ATOM 679 N N . ILE A 1 91 ? 0.152 -5.175 14.116 1.00 90.81 91 ILE A N 1
ATOM 680 C CA . ILE A 1 91 ? -1.171 -4.602 14.419 1.00 90.81 91 ILE A CA 1
ATOM 681 C C . ILE A 1 91 ? -1.476 -4.694 15.916 1.00 90.81 91 ILE A C 1
ATOM 683 O O . ILE A 1 91 ? -2.001 -3.755 16.503 1.00 90.81 91 ILE A O 1
ATOM 687 N N . ILE A 1 92 ? -1.114 -5.797 16.565 1.00 91.94 92 ILE A N 1
ATOM 688 C CA . ILE A 1 92 ? -1.365 -5.993 17.997 1.00 91.94 92 ILE A CA 1
ATOM 689 C C . ILE A 1 92 ? -0.563 -5.008 18.852 1.00 91.94 92 ILE A C 1
ATOM 691 O O . ILE A 1 92 ? -1.095 -4.465 19.822 1.00 91.94 92 ILE A O 1
ATOM 695 N N . ILE A 1 93 ? 0.672 -4.692 18.449 1.00 91.06 93 ILE A N 1
ATOM 696 C CA . ILE A 1 93 ? 1.461 -3.623 19.077 1.00 91.06 93 ILE A CA 1
ATOM 697 C C . ILE A 1 93 ? 0.750 -2.274 18.905 1.00 91.06 93 ILE A C 1
ATOM 699 O O . ILE A 1 93 ? 0.613 -1.530 19.875 1.00 91.06 93 ILE A O 1
ATOM 703 N N . GLN A 1 94 ? 0.230 -1.982 17.708 1.00 91.81 94 GLN A N 1
ATOM 704 C CA . GLN A 1 94 ? -0.523 -0.750 17.446 1.00 91.81 94 GLN A CA 1
ATOM 705 C C . GLN A 1 94 ? -1.789 -0.650 18.312 1.00 91.81 94 GLN A C 1
ATOM 707 O O . GLN A 1 94 ? -2.055 0.404 18.890 1.00 91.81 94 GLN A O 1
ATOM 712 N N . ILE A 1 95 ? -2.550 -1.740 18.446 1.00 92.31 95 ILE A N 1
ATOM 713 C CA . ILE A 1 95 ? -3.752 -1.799 19.290 1.00 92.31 95 ILE A CA 1
ATOM 714 C C . ILE A 1 95 ? -3.390 -1.554 20.755 1.00 92.31 95 ILE A C 1
ATOM 716 O O . ILE A 1 95 ? -4.054 -0.760 21.418 1.00 92.31 95 ILE A O 1
ATOM 720 N N . ASN A 1 96 ? -2.311 -2.166 21.251 1.00 92.81 96 ASN A N 1
ATOM 721 C CA . ASN A 1 96 ? -1.816 -1.916 22.603 1.00 92.81 96 ASN A CA 1
ATOM 722 C C . ASN A 1 96 ? -1.502 -0.421 22.816 1.00 92.81 96 ASN A C 1
ATOM 724 O O . ASN A 1 96 ? -1.944 0.174 23.797 1.00 92.81 96 ASN A O 1
ATOM 728 N N . THR A 1 97 ? -0.818 0.226 21.864 1.00 91.56 97 THR A N 1
ATOM 729 C CA . THR A 1 97 ? -0.557 1.674 21.914 1.00 91.56 97 THR A CA 1
ATOM 730 C C . THR A 1 97 ? -1.847 2.497 21.944 1.00 91.56 97 THR A C 1
ATOM 732 O O . THR A 1 97 ? -1.958 3.421 22.749 1.00 91.56 97 THR A O 1
ATOM 735 N N . VAL A 1 98 ? -2.839 2.160 21.113 1.00 90.50 98 VAL A N 1
ATOM 736 C CA . VAL A 1 98 ? -4.134 2.864 21.064 1.00 90.50 98 VAL A CA 1
ATOM 737 C C . VAL A 1 98 ? -4.908 2.708 22.374 1.00 90.50 98 VAL A C 1
ATOM 739 O O . VAL A 1 98 ? -5.429 3.695 22.890 1.00 90.50 98 VAL A O 1
ATOM 742 N N . ILE A 1 99 ? -4.961 1.505 22.949 1.00 90.44 99 ILE A N 1
ATOM 743 C CA . ILE A 1 99 ? -5.660 1.252 24.218 1.00 90.44 99 ILE A CA 1
ATOM 744 C C . ILE A 1 99 ? -4.983 2.004 25.367 1.00 90.44 99 ILE A C 1
ATOM 746 O O . ILE A 1 99 ? -5.666 2.658 26.155 1.00 90.44 99 ILE A O 1
ATOM 750 N N . ASN A 1 100 ? -3.651 1.969 25.444 1.00 90.56 100 ASN A N 1
ATOM 751 C CA . ASN A 1 100 ? -2.912 2.699 26.475 1.00 90.56 100 ASN A CA 1
ATOM 752 C C . ASN A 1 100 ? -3.092 4.217 26.334 1.00 90.56 100 ASN A C 1
ATOM 754 O O . ASN A 1 100 ? -3.241 4.907 27.339 1.00 90.56 100 ASN A O 1
ATOM 758 N N . PHE A 1 101 ? -3.155 4.733 25.102 1.00 89.31 101 PHE A N 1
ATOM 759 C CA . PHE A 1 101 ? -3.489 6.134 24.836 1.00 89.31 101 PHE A CA 1
ATOM 760 C C . PHE A 1 101 ? -4.914 6.494 25.286 1.00 89.31 101 PHE A C 1
ATOM 762 O O . PHE A 1 101 ? -5.126 7.534 25.906 1.00 89.31 101 PHE A O 1
ATOM 769 N N . LEU A 1 102 ? -5.901 5.638 25.010 1.00 87.94 102 LEU A N 1
ATOM 770 C CA . LEU A 1 102 ? -7.281 5.872 25.441 1.00 87.94 102 LEU A CA 1
ATOM 771 C C . LEU A 1 102 ? -7.400 5.881 26.966 1.00 87.94 102 LEU A C 1
ATOM 773 O O . LEU A 1 102 ? -8.039 6.773 27.517 1.00 87.94 102 LEU A O 1
ATOM 777 N N . ARG A 1 103 ? -6.743 4.942 27.650 1.00 89.31 103 ARG A N 1
ATOM 778 C CA . ARG A 1 103 ? -6.766 4.851 29.116 1.00 89.31 103 ARG A CA 1
ATOM 779 C C . ARG A 1 103 ? -6.012 5.978 29.805 1.00 89.31 103 ARG A C 1
ATOM 781 O O . ARG A 1 103 ? -6.457 6.446 30.847 1.00 89.31 103 ARG A O 1
ATOM 788 N N . SER A 1 104 ? -4.906 6.448 29.227 1.00 87.75 104 SER A N 1
ATOM 789 C CA . SER A 1 104 ? -4.179 7.595 29.783 1.00 87.75 104 SER A CA 1
ATOM 790 C C . SER A 1 104 ? -4.960 8.901 29.631 1.00 87.75 104 SER A C 1
ATOM 792 O O . SER A 1 104 ? -4.836 9.791 30.470 1.00 87.75 104 SER A O 1
ATOM 794 N N . ARG A 1 105 ? -5.788 9.022 28.583 1.00 85.19 105 ARG A N 1
ATOM 795 C CA . ARG A 1 105 ? -6.559 10.239 28.303 1.00 85.19 105 ARG A CA 1
ATOM 796 C C . ARG A 1 105 ? -7.960 10.257 28.921 1.00 85.19 105 ARG A C 1
ATOM 798 O O . ARG A 1 105 ? -8.451 11.350 29.216 1.00 85.19 105 ARG A O 1
ATOM 805 N N . TYR A 1 106 ? -8.588 9.093 29.094 1.00 84.62 106 TYR A N 1
ATOM 806 C CA . TYR A 1 106 ? -9.968 8.924 29.556 1.00 84.62 106 TYR A CA 1
ATOM 807 C C . TYR A 1 106 ? -10.041 7.863 30.665 1.00 84.62 106 TYR A C 1
ATOM 809 O O . TYR A 1 106 ? -10.099 6.662 30.404 1.00 84.62 106 TYR A O 1
ATOM 817 N N . ILE A 1 107 ? -10.065 8.317 31.919 1.00 77.88 107 ILE A N 1
ATOM 818 C CA . ILE A 1 107 ? -10.005 7.446 33.106 1.00 77.88 107 ILE A CA 1
ATOM 819 C C . ILE A 1 107 ? -11.229 6.517 33.192 1.00 77.88 107 ILE A C 1
ATOM 821 O O . ILE A 1 107 ? -11.101 5.360 33.593 1.00 77.88 107 ILE A O 1
ATOM 825 N N . HIS A 1 108 ? -12.402 6.983 32.745 1.00 80.75 108 HIS A N 1
ATOM 826 C CA . HIS A 1 108 ? -13.657 6.220 32.751 1.00 80.75 108 HIS A CA 1
ATOM 827 C C . HIS A 1 108 ? -13.679 5.036 31.770 1.00 80.75 108 HIS A C 1
ATOM 829 O O . HIS A 1 108 ? -14.535 4.163 31.888 1.00 80.75 108 HIS A O 1
ATOM 835 N N . LEU A 1 109 ? -12.729 4.957 30.829 1.00 80.12 109 LEU A N 1
ATOM 836 C CA . LEU A 1 109 ? -12.598 3.839 29.881 1.00 80.12 109 LEU A CA 1
ATOM 837 C C . LEU A 1 109 ? -11.677 2.712 30.390 1.00 80.12 109 LEU A C 1
ATOM 839 O O . LEU A 1 109 ? -11.214 1.876 29.610 1.00 80.12 109 LEU A O 1
ATOM 843 N N . SER A 1 110 ? -11.389 2.681 31.692 1.00 77.38 110 SER A N 1
ATOM 844 C CA . SER A 1 110 ? -10.519 1.663 32.298 1.00 77.38 110 SER A CA 1
ATOM 845 C C . SER A 1 110 ? -11.224 0.323 32.527 1.00 77.38 110 SER A C 1
ATOM 847 O O . SER A 1 110 ? -10.561 -0.716 32.539 1.00 77.38 110 SER A O 1
ATOM 849 N N . ASP A 1 111 ? -12.554 0.327 32.664 1.00 80.44 111 ASP A N 1
ATOM 850 C CA . ASP A 1 111 ? -13.329 -0.884 32.928 1.00 80.44 111 ASP A CA 1
ATOM 851 C C . ASP A 1 111 ? -13.412 -1.812 31.713 1.00 80.44 111 ASP A C 1
ATOM 853 O O . ASP A 1 111 ? -13.384 -1.396 30.551 1.00 80.44 111 ASP A O 1
ATOM 857 N N . LYS A 1 112 ? -13.582 -3.108 31.998 1.00 77.81 112 LYS A N 1
ATOM 858 C CA . LYS A 1 112 ? -13.542 -4.179 30.996 1.00 77.81 112 LYS A CA 1
ATOM 859 C C . LYS A 1 112 ? -14.513 -3.971 29.834 1.00 77.81 112 LYS A C 1
ATOM 861 O O . LYS A 1 112 ? -14.162 -4.251 28.695 1.00 77.81 112 LYS A O 1
ATOM 866 N N . HIS A 1 113 ? -15.725 -3.509 30.132 1.00 82.75 113 HIS A N 1
ATOM 867 C CA . HIS A 1 113 ? -16.807 -3.352 29.156 1.00 82.75 113 HIS A CA 1
ATOM 868 C C . HIS A 1 113 ? -16.805 -1.987 28.451 1.00 82.75 113 HIS A C 1
ATOM 870 O O . HIS A 1 113 ? -17.588 -1.771 27.521 1.00 82.75 113 HIS A O 1
ATOM 876 N N . CYS A 1 114 ? -15.926 -1.070 28.866 1.00 85.25 114 CYS A N 1
ATOM 877 C CA . CYS A 1 114 ? -15.851 0.272 28.302 1.00 85.25 114 CYS A CA 1
ATOM 878 C C . CYS A 1 114 ? -15.110 0.312 26.966 1.00 85.25 114 CYS A C 1
ATOM 880 O O . CYS A 1 114 ? -15.386 1.195 26.163 1.00 85.25 114 CYS A O 1
ATOM 882 N N . ILE A 1 115 ? -14.197 -0.625 26.697 1.00 89.19 115 ILE A N 1
ATOM 883 C CA . ILE A 1 115 ? -13.500 -0.734 25.409 1.00 89.19 115 ILE A CA 1
ATOM 884 C C . ILE A 1 115 ? -13.856 -2.078 24.782 1.00 89.19 115 ILE A C 1
ATOM 886 O O . ILE A 1 115 ? -13.516 -3.133 25.310 1.00 89.19 115 ILE A O 1
ATOM 890 N N . ASN A 1 116 ? -14.530 -2.022 23.638 1.00 90.88 116 ASN A N 1
ATOM 891 C CA . ASN A 1 116 ? -14.980 -3.181 22.883 1.00 90.88 116 ASN A CA 1
ATOM 892 C C . ASN A 1 116 ? -14.273 -3.206 21.531 1.00 90.88 116 ASN A C 1
ATOM 894 O O . ASN A 1 116 ? -14.306 -2.211 20.809 1.00 90.88 116 ASN A O 1
ATOM 898 N N . ILE A 1 117 ? -13.658 -4.326 21.162 1.00 91.50 117 ILE A N 1
ATOM 899 C CA . ILE A 1 117 ? -13.044 -4.497 19.839 1.00 91.50 117 ILE A CA 1
ATOM 900 C C . ILE A 1 117 ? -13.728 -5.661 19.131 1.00 91.50 117 ILE A C 1
ATOM 902 O O . ILE A 1 117 ? -13.902 -6.735 19.706 1.00 91.50 117 ILE A O 1
ATOM 906 N N . VAL A 1 118 ? -14.131 -5.439 17.885 1.00 89.12 118 VAL A N 1
ATOM 907 C CA . VAL A 1 118 ? -14.697 -6.492 17.038 1.00 89.12 118 VAL A CA 1
ATOM 908 C C . VAL A 1 118 ? -13.546 -7.162 16.277 1.00 89.12 118 VAL A C 1
ATOM 910 O O . VAL A 1 118 ? -12.703 -6.447 15.727 1.00 89.12 118 VAL A O 1
ATOM 913 N N . PRO A 1 119 ? -13.462 -8.506 16.252 1.00 86.50 119 PRO A N 1
ATOM 914 C CA . PRO A 1 119 ? -12.430 -9.210 15.503 1.00 86.50 119 PRO A CA 1
ATOM 915 C C . PRO A 1 119 ? -12.581 -8.968 13.996 1.00 86.50 119 PRO A C 1
ATOM 917 O O . PRO A 1 119 ? -13.630 -8.547 13.506 1.00 86.50 119 PRO A O 1
ATOM 920 N N . CYS A 1 120 ? -11.514 -9.234 13.244 1.00 84.12 120 CYS A N 1
ATOM 921 C CA . CYS A 1 120 ? -11.523 -9.003 11.806 1.00 84.12 120 CYS A CA 1
ATOM 922 C C . CYS A 1 120 ? -12.404 -10.042 11.101 1.00 84.12 120 CYS A C 1
ATOM 924 O O . CYS A 1 120 ? -12.262 -11.244 11.341 1.00 84.12 120 CYS A O 1
ATOM 926 N N . PHE A 1 121 ? -13.268 -9.576 10.196 1.00 80.44 121 PHE A N 1
ATOM 927 C CA . PHE A 1 121 ? -14.061 -10.442 9.325 1.00 80.44 121 PHE A CA 1
ATOM 928 C C . PHE A 1 121 ? -13.170 -11.196 8.325 1.00 80.44 121 PHE A C 1
ATOM 930 O O . PHE A 1 121 ? -12.099 -10.686 7.964 1.00 80.44 121 PHE A O 1
ATOM 937 N N . PRO A 1 122 ? -13.607 -12.374 7.839 1.00 70.25 122 PRO A N 1
ATOM 938 C CA . PRO A 1 122 ? -12.947 -13.022 6.716 1.00 70.25 122 PRO A CA 1
ATOM 939 C C . PRO A 1 122 ? -12.953 -12.067 5.513 1.00 70.25 122 PRO A C 1
ATOM 941 O O . PRO A 1 122 ? -13.988 -11.523 5.137 1.00 70.25 122 PRO A O 1
ATOM 944 N N . CYS A 1 123 ? -11.783 -11.792 4.937 1.00 73.12 123 CYS A N 1
ATOM 945 C CA . CYS A 1 123 ? -11.657 -11.007 3.712 1.00 73.12 123 CYS A CA 1
ATOM 946 C C . CYS A 1 123 ? -10.679 -11.700 2.768 1.00 73.12 123 CYS A C 1
ATOM 948 O O . CYS A 1 123 ? -9.689 -12.283 3.204 1.00 73.12 123 CYS A O 1
ATOM 950 N N . PHE A 1 124 ? -10.964 -11.656 1.467 1.00 69.31 124 PHE A N 1
ATOM 951 C CA . PHE A 1 124 ? -10.296 -12.529 0.497 1.00 69.31 124 PHE A CA 1
ATOM 952 C C . PHE A 1 124 ? -9.558 -11.768 -0.607 1.00 69.31 124 PHE A C 1
ATOM 954 O O . PHE A 1 124 ? -9.266 -12.330 -1.664 1.00 69.31 124 PHE A O 1
ATOM 961 N N . LYS A 1 125 ? -9.258 -10.483 -0.386 1.00 72.69 125 LYS A N 1
ATOM 962 C CA . LYS A 1 125 ? -8.472 -9.674 -1.323 1.00 72.69 125 LYS A CA 1
ATOM 963 C C . LYS A 1 125 ? -7.073 -9.399 -0.760 1.00 72.69 125 LYS A C 1
ATOM 965 O O . LYS A 1 125 ? -6.923 -8.429 -0.001 1.00 72.69 125 LYS A O 1
ATOM 970 N N . PRO A 1 126 ? -6.062 -10.203 -1.138 1.00 62.03 126 PRO A N 1
ATOM 971 C CA . PRO A 1 126 ? -4.678 -9.952 -0.758 1.00 62.03 126 PRO A CA 1
ATOM 972 C C . PRO A 1 126 ? -4.221 -8.563 -1.220 1.00 62.03 126 PRO A C 1
ATOM 974 O O . PRO A 1 126 ? -4.702 -8.020 -2.221 1.00 62.03 126 PRO A O 1
ATOM 977 N N . PHE A 1 127 ? -3.324 -7.960 -0.451 1.00 67.81 127 PHE A N 1
ATOM 978 C CA . PHE A 1 127 ? -2.676 -6.697 -0.775 1.00 67.81 127 PHE A CA 1
ATOM 979 C C . PHE A 1 127 ? -1.220 -6.788 -0.332 1.00 67.81 127 PHE A C 1
ATOM 981 O O . PHE A 1 127 ? -0.920 -7.434 0.669 1.00 67.81 127 PHE A O 1
ATOM 988 N N . TYR A 1 128 ? -0.315 -6.158 -1.077 1.00 53.16 128 TYR A N 1
ATOM 989 C CA . TYR A 1 128 ? 1.110 -6.204 -0.765 1.00 53.16 128 TYR A CA 1
ATOM 990 C C . TYR A 1 128 ? 1.358 -5.729 0.680 1.00 53.16 128 TYR A C 1
ATOM 992 O O . TYR A 1 128 ? 0.880 -4.648 1.037 1.00 53.16 128 TYR A O 1
ATOM 1000 N N . PRO A 1 129 ? 2.072 -6.501 1.524 1.00 58.62 129 PRO A N 1
ATOM 1001 C CA . PRO A 1 129 ? 2.973 -7.615 1.190 1.00 58.62 129 PRO A CA 1
ATOM 1002 C C . PRO A 1 129 ? 2.345 -9.027 1.199 1.00 58.62 129 PRO A C 1
ATOM 1004 O O . PRO A 1 129 ? 3.004 -9.987 0.799 1.00 58.62 129 PRO A O 1
ATOM 1007 N N . LEU A 1 130 ? 1.096 -9.183 1.644 1.00 67.75 130 LEU A N 1
ATOM 1008 C CA . LEU A 1 130 ? 0.388 -10.467 1.723 1.00 67.75 130 LEU A CA 1
ATOM 1009 C C . LEU A 1 130 ? -0.263 -10.773 0.372 1.00 67.75 130 LEU A C 1
ATOM 1011 O O . LEU A 1 130 ? -1.431 -10.467 0.149 1.00 67.75 130 LEU A O 1
ATOM 1015 N N . ASN A 1 131 ? 0.516 -11.336 -0.554 1.00 65.56 131 ASN A N 1
ATOM 1016 C CA . ASN A 1 131 ? 0.086 -11.534 -1.943 1.00 65.56 131 ASN A CA 1
ATOM 1017 C C . ASN A 1 131 ? -0.753 -12.806 -2.169 1.00 65.56 131 ASN A C 1
ATOM 1019 O O . ASN A 1 131 ? -1.445 -12.895 -3.183 1.00 65.56 131 ASN A O 1
ATOM 1023 N N . THR A 1 132 ? -0.709 -13.783 -1.256 1.00 78.75 132 THR A N 1
ATOM 1024 C CA . THR A 1 132 ? -1.472 -15.038 -1.365 1.00 78.75 132 THR A CA 1
ATOM 1025 C C . THR A 1 132 ? -2.681 -15.049 -0.435 1.00 78.75 132 THR A C 1
ATOM 1027 O O . THR A 1 132 ? -2.674 -14.462 0.646 1.00 78.75 132 THR A O 1
ATOM 1030 N N . TYR A 1 133 ? -3.734 -15.738 -0.871 1.00 79.94 133 TYR A N 1
ATOM 1031 C CA . TYR A 1 133 ? -4.964 -15.919 -0.104 1.00 79.94 133 TYR A CA 1
ATOM 1032 C C . TYR A 1 133 ? -4.715 -16.647 1.225 1.00 79.94 133 TYR A C 1
ATOM 1034 O O . TYR A 1 133 ? -5.164 -16.178 2.268 1.00 79.94 133 TYR A O 1
ATOM 1042 N N . ASP A 1 134 ? -3.936 -17.731 1.192 1.00 80.94 134 ASP A N 1
ATOM 1043 C CA . ASP A 1 134 ? -3.616 -18.521 2.385 1.00 80.94 134 ASP A CA 1
ATOM 1044 C C . ASP A 1 134 ? -2.839 -17.688 3.407 1.00 80.94 134 ASP A C 1
ATOM 1046 O O . ASP A 1 134 ? -3.179 -17.674 4.584 1.00 80.94 134 ASP A O 1
ATOM 1050 N N . SER A 1 135 ? -1.879 -16.875 2.950 1.00 83.44 135 SER A N 1
ATOM 1051 C CA . SER A 1 135 ? -1.120 -15.991 3.839 1.00 83.44 135 SER A CA 1
ATOM 1052 C C . SER A 1 135 ? -1.991 -14.904 4.474 1.00 83.44 135 SER A C 1
ATOM 1054 O O . SER A 1 135 ? -1.742 -14.524 5.617 1.00 83.44 135 SER A O 1
ATOM 1056 N N . LEU A 1 136 ? -3.012 -14.402 3.769 1.00 84.31 136 LEU A N 1
ATOM 1057 C CA . LEU A 1 136 ? -3.972 -13.452 4.335 1.00 84.31 136 LEU A CA 1
ATOM 1058 C C . LEU A 1 136 ? -4.873 -14.125 5.378 1.00 84.31 136 LEU A C 1
ATOM 1060 O O . LEU A 1 136 ? -5.088 -13.548 6.442 1.00 84.31 136 LEU A O 1
ATOM 1064 N N . LEU A 1 137 ? -5.377 -15.330 5.101 1.00 85.06 137 LEU A N 1
ATOM 1065 C CA . LEU A 1 137 ? -6.174 -16.096 6.062 1.00 85.06 137 LEU A CA 1
ATOM 1066 C C . LEU A 1 137 ? -5.374 -16.456 7.312 1.00 85.06 137 LEU A C 1
ATOM 1068 O O . LEU A 1 137 ? -5.876 -16.262 8.419 1.00 85.06 137 LEU A O 1
ATOM 1072 N N . ASP A 1 138 ? -4.128 -16.894 7.147 1.00 86.44 138 ASP A N 1
ATOM 1073 C CA . ASP A 1 138 ? -3.213 -17.159 8.255 1.00 86.44 138 ASP A CA 1
ATOM 1074 C C . ASP A 1 138 ? -2.973 -15.887 9.076 1.00 86.44 138 ASP A C 1
ATOM 1076 O O . ASP A 1 138 ? -3.015 -15.924 10.306 1.00 86.44 138 ASP A O 1
ATOM 1080 N N . ASN A 1 139 ? -2.811 -14.733 8.417 1.00 89.62 139 ASN A N 1
ATOM 1081 C CA . ASN A 1 139 ? -2.652 -13.449 9.096 1.00 89.62 139 ASN A CA 1
ATOM 1082 C C . ASN A 1 139 ? -3.921 -13.031 9.860 1.00 89.62 139 ASN A C 1
ATOM 1084 O O . ASN A 1 139 ? -3.824 -12.536 10.981 1.00 89.62 139 ASN A O 1
ATOM 1088 N N . ILE A 1 140 ? -5.116 -13.254 9.300 1.00 88.50 140 ILE A N 1
ATOM 1089 C CA . ILE A 1 140 ? -6.398 -12.999 9.982 1.00 88.50 140 ILE A CA 1
ATOM 1090 C C . ILE A 1 140 ? -6.557 -13.928 11.192 1.00 88.50 140 ILE A C 1
ATOM 1092 O O . ILE A 1 140 ? -6.922 -13.470 12.277 1.00 88.50 140 ILE A O 1
ATOM 1096 N N . ALA A 1 141 ? -6.259 -15.218 11.033 1.00 88.00 141 ALA A N 1
ATOM 1097 C CA . ALA A 1 141 ? -6.329 -16.198 12.111 1.00 88.00 141 ALA A CA 1
ATOM 1098 C C . ALA A 1 141 ? -5.351 -15.846 13.240 1.00 88.00 141 ALA A C 1
ATOM 1100 O O . ALA A 1 141 ? -5.735 -15.824 14.413 1.00 88.00 141 ALA A O 1
ATOM 1101 N N . GLN A 1 142 ? -4.114 -15.489 12.888 1.00 90.12 142 GLN A N 1
ATOM 1102 C CA . GLN A 1 142 ? -3.102 -15.040 13.836 1.00 90.12 142 GLN A CA 1
ATOM 1103 C C . GLN A 1 142 ? -3.517 -13.737 14.529 1.00 90.12 142 GLN A C 1
ATOM 1105 O O . GLN A 1 142 ? -3.378 -13.625 15.744 1.00 90.12 142 GLN A O 1
ATOM 1110 N N . TYR A 1 143 ? -4.072 -12.772 13.793 1.00 92.38 143 TYR A N 1
ATOM 1111 C CA . TYR A 1 143 ? -4.591 -11.524 14.353 1.00 92.38 143 TYR A CA 1
ATOM 1112 C C . TYR A 1 143 ? -5.695 -11.779 15.379 1.00 92.38 143 TYR A C 1
ATOM 1114 O O . TYR A 1 143 ? -5.608 -11.283 16.499 1.00 92.38 143 TYR A O 1
ATOM 1122 N N . ASN A 1 144 ? -6.700 -12.586 15.035 1.00 91.81 144 ASN A N 1
ATOM 1123 C CA . ASN A 1 144 ? -7.818 -12.881 15.929 1.00 91.81 144 ASN A CA 1
ATOM 1124 C C . ASN A 1 144 ? -7.361 -13.655 17.183 1.00 91.81 144 ASN A C 1
ATOM 1126 O O . ASN A 1 144 ? -7.852 -13.382 18.279 1.00 91.81 144 ASN A O 1
ATOM 1130 N N . ALA A 1 145 ? -6.386 -14.564 17.052 1.00 90.06 145 ALA A N 1
ATOM 1131 C CA . ALA A 1 145 ? -5.788 -15.268 18.188 1.00 90.06 145 ALA A CA 1
ATOM 1132 C C . ALA A 1 145 ? -5.010 -14.316 19.115 1.00 90.06 145 ALA A C 1
ATOM 1134 O O . ALA A 1 145 ? -5.260 -14.279 20.319 1.00 90.06 145 ALA A O 1
ATOM 1135 N N . LEU A 1 146 ? -4.123 -13.489 18.556 1.00 90.94 146 LEU A N 1
ATOM 1136 C CA . LEU A 1 146 ? -3.340 -12.529 19.337 1.00 90.94 146 LEU A CA 1
ATOM 1137 C C . LEU A 1 146 ? -4.213 -11.433 19.963 1.00 90.94 146 LEU A C 1
ATOM 1139 O O . LEU A 1 146 ? -3.919 -10.963 21.060 1.00 90.94 146 LEU A O 1
ATOM 1143 N N . LEU A 1 147 ? -5.295 -11.025 19.295 1.00 92.25 147 LEU A N 1
ATOM 1144 C CA . LEU A 1 147 ? -6.256 -10.065 19.836 1.00 92.25 147 LEU A CA 1
ATOM 1145 C C . LEU A 1 147 ? -6.945 -10.635 21.078 1.00 92.25 147 LEU A C 1
ATOM 1147 O O . LEU A 1 147 ? -7.125 -9.918 22.063 1.00 92.25 147 LEU A O 1
ATOM 1151 N N . PHE A 1 148 ? -7.290 -11.925 21.052 1.00 91.75 148 PHE A N 1
ATOM 1152 C CA . PHE A 1 148 ? -7.846 -12.623 22.206 1.00 91.75 148 PHE A CA 1
ATOM 1153 C C . PHE A 1 148 ? -6.867 -12.650 23.383 1.00 91.75 148 PHE A C 1
ATOM 1155 O O . PHE A 1 148 ? -7.251 -12.281 24.495 1.00 91.75 148 PHE A O 1
ATOM 1162 N N . ASP A 1 149 ? -5.598 -12.975 23.141 1.00 90.25 149 ASP A N 1
ATOM 1163 C CA . ASP A 1 149 ? -4.563 -12.941 24.180 1.00 90.25 149 ASP A CA 1
ATOM 1164 C C . ASP A 1 149 ? -4.370 -11.521 24.743 1.00 90.25 149 ASP A C 1
ATOM 1166 O O . ASP A 1 149 ? -4.310 -11.327 25.962 1.00 90.25 149 ASP A O 1
ATOM 1170 N N . LEU A 1 150 ? -4.373 -10.504 23.873 1.00 90.12 150 LEU A N 1
ATOM 1171 C CA . LEU A 1 150 ? -4.287 -9.101 24.275 1.00 90.12 150 LEU A CA 1
ATOM 1172 C C . LEU A 1 150 ? -5.504 -8.665 25.107 1.00 90.12 150 LEU A C 1
ATOM 1174 O O . LEU A 1 150 ? -5.348 -7.898 26.055 1.00 90.12 150 LEU A O 1
ATOM 1178 N N . SER A 1 151 ? -6.704 -9.169 24.803 1.00 91.75 151 SER A N 1
ATOM 1179 C CA . SER A 1 151 ? -7.924 -8.859 25.565 1.00 91.75 151 SER A CA 1
ATOM 1180 C C . SER A 1 151 ? -7.865 -9.351 27.004 1.00 91.75 151 SER A C 1
ATOM 1182 O O . SER A 1 151 ? -8.366 -8.682 27.907 1.00 91.75 151 SER A O 1
ATOM 1184 N N . ILE A 1 152 ? -7.195 -10.483 27.234 1.00 88.69 152 ILE A N 1
ATOM 1185 C CA . ILE A 1 152 ? -6.954 -11.021 28.573 1.00 88.69 152 ILE A CA 1
ATOM 1186 C C . ILE A 1 152 ? -5.890 -10.181 29.280 1.00 88.69 152 ILE A C 1
ATOM 1188 O O . ILE A 1 152 ? -6.079 -9.824 30.441 1.00 88.69 152 ILE A O 1
ATOM 1192 N N . ALA A 1 153 ? -4.805 -9.835 28.581 1.00 88.62 153 ALA A N 1
ATOM 1193 C CA . ALA A 1 153 ? -3.700 -9.065 29.145 1.00 88.62 153 ALA A CA 1
ATOM 1194 C C . ALA A 1 153 ? -4.106 -7.634 29.532 1.00 88.62 153 ALA A C 1
ATOM 1196 O O . ALA A 1 153 ? -3.763 -7.159 30.611 1.00 88.62 153 ALA A O 1
ATOM 1197 N N . LEU A 1 154 ? -4.855 -6.950 28.665 1.00 86.44 154 LEU A N 1
ATOM 1198 C CA . LEU A 1 154 ? -5.291 -5.571 28.872 1.00 86.44 154 LEU A CA 1
ATOM 1199 C C . LEU A 1 154 ? -6.703 -5.473 29.455 1.00 86.44 154 LEU A C 1
ATOM 1201 O O . LEU A 1 154 ? -7.126 -4.366 29.750 1.00 86.44 154 LEU A O 1
ATOM 1205 N N . ASN A 1 155 ? -7.436 -6.568 29.657 1.00 87.81 155 ASN A N 1
ATOM 1206 C CA . ASN A 1 155 ? -8.798 -6.570 30.203 1.00 87.81 155 ASN A CA 1
ATOM 1207 C C . ASN A 1 155 ? -9.776 -5.666 29.418 1.00 87.81 155 ASN A C 1
ATOM 1209 O O . ASN A 1 155 ? -10.351 -4.738 29.979 1.00 87.81 155 ASN A O 1
ATOM 1213 N N . PHE A 1 156 ? -9.948 -5.918 28.120 1.00 90.56 156 PHE A N 1
ATOM 1214 C CA . PHE A 1 156 ? -11.012 -5.320 27.294 1.00 90.56 156 PHE A CA 1
ATOM 1215 C C . PHE A 1 156 ? -11.921 -6.419 26.724 1.00 90.56 156 PHE A C 1
ATOM 1217 O O . PHE A 1 156 ? -11.566 -7.600 26.751 1.00 90.56 156 PHE A O 1
ATOM 1224 N N . THR A 1 157 ? -13.110 -6.070 26.234 1.00 89.06 157 THR A N 1
ATOM 1225 C CA . THR A 1 157 ? -14.070 -7.036 25.676 1.00 89.06 157 THR A CA 1
ATOM 1226 C C . THR A 1 157 ? -13.919 -7.208 24.168 1.00 89.06 157 THR A C 1
ATOM 1228 O O . THR A 1 157 ? -13.818 -6.241 23.415 1.00 89.06 157 THR A O 1
ATOM 1231 N N . ILE A 1 158 ? -13.962 -8.461 23.713 1.00 90.31 158 ILE A N 1
ATOM 1232 C CA . ILE A 1 158 ? -14.096 -8.803 22.295 1.00 90.31 158 ILE A CA 1
ATOM 1233 C C . ILE A 1 158 ? -15.555 -9.156 22.021 1.00 90.31 158 ILE A C 1
ATOM 1235 O O . ILE A 1 158 ? -16.143 -9.947 22.760 1.00 90.31 158 ILE A O 1
ATOM 1239 N N . VAL A 1 159 ? -16.125 -8.577 20.966 1.00 88.31 159 VAL A N 1
ATOM 1240 C CA . VAL A 1 159 ? -17.509 -8.831 20.544 1.00 88.31 159 VAL A CA 1
ATOM 1241 C C . VAL A 1 159 ? -17.486 -9.464 19.164 1.00 88.31 159 VAL A C 1
ATOM 1243 O O . VAL A 1 159 ? -17.083 -8.816 18.207 1.00 88.31 159 VAL A O 1
ATOM 1246 N N . ASP A 1 160 ? -17.905 -10.722 19.058 1.00 85.75 160 ASP A N 1
ATOM 1247 C CA . ASP A 1 160 ? -18.022 -11.407 17.771 1.00 85.75 160 ASP A CA 1
ATOM 1248 C C . ASP A 1 160 ? -19.409 -11.155 17.164 1.00 85.75 160 ASP A C 1
ATOM 1250 O O . ASP A 1 160 ? -20.434 -11.373 17.810 1.00 85.75 160 ASP A O 1
ATOM 1254 N N . PHE A 1 161 ? -19.443 -10.677 15.920 1.00 84.25 161 PHE A N 1
ATOM 1255 C CA . PHE A 1 161 ? -20.681 -10.475 15.162 1.00 84.25 161 PHE A CA 1
ATOM 1256 C C . PHE A 1 161 ? -21.096 -11.713 14.356 1.00 84.25 161 PHE A C 1
ATOM 1258 O O . PHE A 1 161 ? -22.130 -11.667 13.694 1.00 84.25 161 PHE A O 1
ATOM 1265 N N . HIS A 1 162 ? -20.317 -12.801 14.406 1.00 81.44 162 HIS A N 1
ATOM 1266 C CA . HIS A 1 162 ? -20.581 -14.066 13.716 1.00 81.44 162 HIS A CA 1
ATOM 1267 C C . HIS A 1 162 ? -20.803 -13.894 12.203 1.00 81.44 162 HIS A C 1
ATOM 1269 O O . HIS A 1 162 ? -21.718 -14.464 11.604 1.00 81.44 162 HIS A O 1
ATOM 1275 N N . VAL A 1 163 ? -19.950 -13.091 11.563 1.00 81.75 163 VAL A N 1
ATOM 1276 C CA . VAL A 1 163 ? -19.946 -12.933 10.104 1.00 81.75 163 VAL A CA 1
ATOM 1277 C C . VAL A 1 163 ? -19.268 -14.148 9.469 1.00 81.75 163 VAL A C 1
ATOM 1279 O O . VAL A 1 163 ? -18.075 -14.365 9.661 1.00 81.75 163 VAL A O 1
ATOM 1282 N N . MET A 1 164 ? -20.038 -14.928 8.710 1.00 81.00 164 MET A N 1
ATOM 1283 C CA . MET A 1 164 ? -19.587 -16.128 8.002 1.00 81.00 164 MET A CA 1
ATOM 1284 C C . MET A 1 164 ? -19.225 -15.816 6.544 1.00 81.00 164 MET A C 1
ATOM 1286 O O . MET A 1 164 ? -19.681 -14.816 5.990 1.00 81.00 164 MET A O 1
ATOM 1290 N N . ASP A 1 165 ? -18.490 -16.717 5.889 1.00 76.94 165 ASP A N 1
ATOM 1291 C CA . ASP A 1 165 ? -18.017 -16.537 4.505 1.00 76.94 165 ASP A CA 1
ATOM 1292 C C . ASP A 1 165 ? -19.145 -16.273 3.492 1.00 76.94 165 ASP A C 1
ATOM 1294 O O . ASP A 1 165 ? -18.984 -15.487 2.561 1.00 76.94 165 ASP A O 1
ATOM 1298 N N . HIS A 1 166 ? -20.320 -16.878 3.693 1.00 80.25 166 HIS A N 1
ATOM 1299 C CA . HIS A 1 166 ? -21.485 -16.704 2.817 1.00 80.25 166 HIS A CA 1
ATOM 1300 C C . HIS A 1 166 ? -22.191 -15.346 2.974 1.00 80.25 166 HIS A C 1
ATOM 1302 O O . HIS A 1 166 ? -23.074 -15.024 2.182 1.00 80.25 166 HIS A O 1
ATOM 1308 N N . HIS A 1 167 ? -21.830 -14.550 3.987 1.00 82.12 167 HIS A N 1
ATOM 1309 C CA . HIS A 1 167 ? -22.344 -13.190 4.168 1.00 82.12 167 HIS A CA 1
ATOM 1310 C C . HIS A 1 167 ? -21.544 -12.142 3.375 1.00 82.12 167 HIS A C 1
ATOM 1312 O O . HIS A 1 167 ? -21.926 -10.970 3.342 1.00 82.12 167 HIS A O 1
ATOM 1318 N N . ILE A 1 168 ? -20.430 -12.536 2.753 1.00 81.62 168 ILE A N 1
ATOM 1319 C CA . ILE A 1 168 ? -19.546 -11.648 1.997 1.00 81.62 168 ILE A CA 1
ATOM 1320 C C . ILE A 1 168 ? -20.040 -11.548 0.547 1.00 81.62 168 ILE A C 1
ATOM 1322 O O . ILE A 1 168 ? -20.415 -12.543 -0.068 1.00 81.62 168 ILE A O 1
ATOM 1326 N N . GLY A 1 169 ? -20.038 -10.331 0.000 1.00 75.06 169 GLY A N 1
ATOM 1327 C CA . GLY A 1 169 ? -20.437 -10.041 -1.373 1.00 75.06 169 GLY A CA 1
ATOM 1328 C C . GLY A 1 169 ? -19.478 -10.603 -2.428 1.00 75.06 169 GLY A C 1
ATOM 1329 O O . GLY A 1 169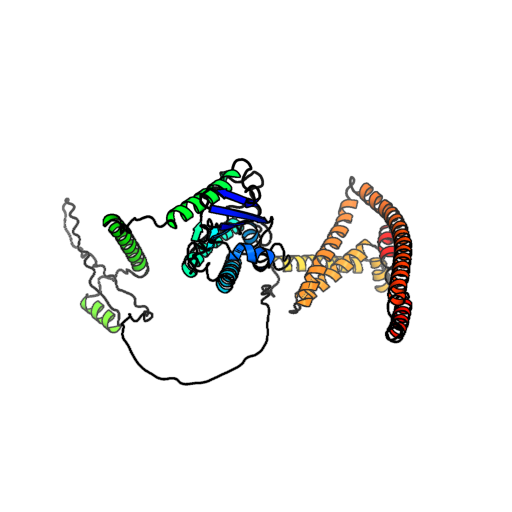 ? -18.418 -11.157 -2.132 1.00 75.06 169 GLY A O 1
ATOM 1330 N N . VAL A 1 170 ? -19.839 -10.418 -3.699 1.00 72.06 170 VAL A N 1
ATOM 1331 C CA . VAL A 1 170 ? -19.095 -10.922 -4.873 1.00 72.06 170 VAL A CA 1
ATOM 1332 C C . VAL A 1 170 ? -17.661 -10.389 -4.931 1.00 72.06 170 VAL A C 1
ATOM 1334 O O . VAL A 1 170 ? -16.741 -11.083 -5.355 1.00 72.06 170 VAL A O 1
ATOM 1337 N N . ASP A 1 171 ? -17.459 -9.167 -4.456 1.00 68.06 171 ASP A N 1
ATOM 1338 C CA . ASP A 1 171 ? -16.178 -8.481 -4.316 1.00 68.06 171 ASP A CA 1
ATOM 1339 C C . ASP A 1 171 ? -15.290 -9.065 -3.206 1.00 68.06 171 ASP A C 1
ATOM 1341 O O . ASP A 1 171 ? -14.133 -8.661 -3.066 1.00 68.06 171 ASP A O 1
ATOM 1345 N N . ARG A 1 172 ? -15.802 -10.050 -2.453 1.00 74.62 172 ARG A N 1
ATOM 1346 C CA . ARG A 1 172 ? -15.087 -10.850 -1.453 1.00 74.62 172 ARG A CA 1
ATOM 1347 C C . ARG A 1 172 ? -14.369 -10.032 -0.366 1.00 74.62 172 ARG A C 1
ATOM 1349 O O . ARG A 1 172 ? -13.404 -10.488 0.253 1.00 74.62 172 ARG A O 1
ATOM 1356 N N . MET A 1 173 ? -14.831 -8.801 -0.161 1.00 68.69 173 MET A N 1
ATOM 1357 C CA . MET A 1 173 ? -14.271 -7.832 0.782 1.00 68.69 173 MET A CA 1
ATOM 1358 C C . MET A 1 173 ? -15.333 -7.200 1.665 1.00 68.69 173 MET A C 1
ATOM 1360 O O . MET A 1 173 ? -15.081 -6.994 2.843 1.00 68.69 173 MET A O 1
ATOM 1364 N N . HIS A 1 174 ? -16.492 -6.867 1.105 1.00 75.50 174 HIS A N 1
ATOM 1365 C CA . HIS A 1 174 ? -17.578 -6.241 1.845 1.00 75.50 174 HIS A CA 1
ATOM 1366 C C . HIS A 1 174 ? -18.669 -7.257 2.141 1.00 75.50 174 HIS A C 1
ATOM 1368 O O . HIS A 1 174 ? -18.793 -8.276 1.464 1.00 75.50 174 HIS A O 1
ATOM 1374 N N . LEU A 1 175 ? -19.480 -6.958 3.150 1.00 80.19 175 LEU A N 1
ATOM 1375 C CA . LEU A 1 175 ? -20.726 -7.681 3.359 1.00 80.19 175 LEU A CA 1
ATOM 1376 C C . LEU A 1 175 ? -21.618 -7.498 2.133 1.00 80.19 175 LEU A C 1
ATOM 1378 O O . LEU A 1 175 ? -21.724 -6.384 1.613 1.00 80.19 175 LEU A O 1
ATOM 1382 N N . ASP A 1 176 ? -22.256 -8.581 1.691 1.00 78.75 176 ASP A N 1
ATOM 1383 C CA . ASP A 1 176 ? -23.303 -8.493 0.676 1.00 78.75 176 ASP A CA 1
ATOM 1384 C C . ASP A 1 176 ? -24.363 -7.498 1.172 1.00 78.75 176 ASP A C 1
ATOM 1386 O O . ASP A 1 176 ? -24.706 -7.463 2.360 1.00 78.75 176 ASP A O 1
ATOM 1390 N N . PHE A 1 177 ? -24.889 -6.686 0.256 1.00 79.00 177 PHE A N 1
ATOM 1391 C CA . PHE A 1 177 ? -25.928 -5.704 0.533 1.00 79.00 177 PHE A CA 1
ATOM 1392 C C . PHE A 1 177 ? -27.095 -6.310 1.331 1.00 79.00 177 PHE A C 1
ATOM 1394 O O . PHE A 1 177 ? -27.617 -5.665 2.243 1.00 79.00 177 PHE A O 1
ATOM 1401 N N . LYS A 1 178 ? -27.437 -7.580 1.067 1.00 79.75 178 LYS A N 1
ATOM 1402 C CA . LYS A 1 178 ? -28.480 -8.334 1.787 1.00 79.75 178 LYS A CA 1
ATOM 1403 C C . LYS A 1 178 ? -28.235 -8.453 3.297 1.00 79.75 178 LYS A C 1
ATOM 1405 O O . LYS A 1 178 ? -29.191 -8.425 4.067 1.00 79.75 178 LYS A O 1
ATOM 1410 N N . TYR A 1 179 ? -26.978 -8.551 3.726 1.00 82.31 179 TYR A N 1
ATOM 1411 C CA . TYR A 1 179 ? -26.589 -8.739 5.129 1.00 82.31 179 TYR A CA 1
ATOM 1412 C C . TYR A 1 179 ? -26.048 -7.460 5.779 1.00 82.31 179 TYR A C 1
ATOM 1414 O O . TYR A 1 179 ? -25.530 -7.500 6.892 1.00 82.31 179 TYR A O 1
ATOM 1422 N N . THR A 1 180 ? -26.200 -6.297 5.145 1.00 78.44 180 THR A N 1
ATOM 1423 C CA . THR A 1 180 ? -25.773 -5.007 5.726 1.00 78.44 180 THR A CA 1
ATOM 1424 C C . THR A 1 180 ? -26.467 -4.694 7.055 1.00 78.44 180 THR A C 1
ATOM 1426 O O . THR A 1 180 ? -25.848 -4.146 7.968 1.00 78.44 180 THR A O 1
ATOM 1429 N N . ASN A 1 181 ? -27.724 -5.123 7.212 1.00 83.56 181 ASN A N 1
ATOM 1430 C CA . ASN A 1 181 ? -28.470 -4.988 8.464 1.00 83.56 181 ASN A CA 1
ATOM 1431 C C . ASN A 1 181 ? -27.925 -5.868 9.601 1.00 83.56 181 ASN A C 1
ATOM 1433 O O . ASN A 1 181 ? -28.203 -5.578 10.762 1.00 83.56 181 ASN A O 1
ATOM 1437 N N . LEU A 1 182 ? -27.136 -6.908 9.305 1.00 85.69 182 LEU A N 1
ATOM 1438 C CA . LEU A 1 182 ? -26.577 -7.805 10.319 1.00 85.69 182 LEU A CA 1
ATOM 1439 C C . LEU A 1 182 ? -25.657 -7.041 11.275 1.00 85.69 182 LEU A C 1
ATOM 1441 O O . LEU A 1 182 ? -25.847 -7.115 12.482 1.00 85.69 182 LEU A O 1
ATOM 1445 N N . VAL A 1 183 ? -24.727 -6.232 10.753 1.00 85.19 183 VAL A N 1
ATOM 1446 C CA . VAL A 1 183 ? -23.807 -5.431 11.586 1.00 85.19 183 VAL A CA 1
ATOM 1447 C C . VAL A 1 183 ? -24.575 -4.432 12.447 1.00 85.19 183 VAL A C 1
ATOM 1449 O O . VAL A 1 183 ? -24.297 -4.306 13.637 1.00 85.19 183 VAL A O 1
ATOM 1452 N N . LYS A 1 184 ? -25.581 -3.762 11.872 1.00 86.12 184 LYS A N 1
ATOM 1453 C CA . LYS A 1 184 ? -26.448 -2.838 12.612 1.00 86.12 184 LYS A CA 1
ATOM 1454 C C . LYS A 1 184 ? -27.156 -3.551 13.768 1.00 86.12 184 LYS A C 1
ATOM 1456 O O . LYS A 1 184 ? -27.111 -3.067 14.896 1.00 86.12 184 LYS A O 1
ATOM 1461 N N . ASN A 1 185 ? -27.781 -4.694 13.497 1.00 88.06 185 ASN A N 1
ATOM 1462 C CA . ASN A 1 185 ? -28.527 -5.450 14.499 1.00 88.06 185 ASN A CA 1
ATOM 1463 C C . ASN A 1 185 ? -27.604 -5.999 15.595 1.00 88.06 185 ASN A C 1
ATOM 1465 O O . ASN A 1 185 ? -27.953 -5.916 16.768 1.00 88.06 185 ASN A O 1
ATOM 1469 N N . SER A 1 186 ? -26.406 -6.476 15.242 1.00 88.50 186 SER A N 1
ATOM 1470 C CA . SER A 1 186 ? -25.410 -6.950 16.210 1.00 88.50 186 SER A CA 1
ATOM 1471 C C . SER A 1 186 ? -24.914 -5.835 17.135 1.00 88.50 186 SER A C 1
ATOM 1473 O O . SER A 1 186 ? -24.790 -6.054 18.340 1.00 88.50 186 SER A O 1
ATOM 1475 N N . ILE A 1 187 ? -24.684 -4.626 16.605 1.00 87.69 187 ILE A N 1
ATOM 1476 C CA . ILE A 1 187 ? -24.314 -3.449 17.409 1.00 87.69 187 ILE A CA 1
ATOM 1477 C C . ILE A 1 187 ? -25.433 -3.104 18.401 1.00 87.69 187 ILE A C 1
ATOM 1479 O O . ILE A 1 187 ? -25.170 -2.952 19.594 1.00 87.69 187 ILE A O 1
ATOM 1483 N N . VAL A 1 188 ? -26.677 -3.006 17.921 1.00 87.88 188 VAL A N 1
ATOM 1484 C CA . VAL A 1 188 ? -27.841 -2.665 18.758 1.00 87.88 188 VAL A CA 1
ATOM 1485 C C . VAL A 1 188 ? -28.055 -3.716 19.846 1.00 87.88 188 VAL A C 1
ATOM 1487 O O . VAL A 1 188 ? -28.133 -3.361 21.018 1.00 87.88 188 VAL A O 1
ATOM 1490 N N . HIS A 1 189 ? -28.052 -5.002 19.488 1.00 88.50 189 HIS A N 1
ATOM 1491 C CA . HIS A 1 189 ? -28.226 -6.105 20.434 1.00 88.50 189 HIS A CA 1
ATOM 1492 C C . HIS A 1 189 ? -27.126 -6.128 21.509 1.00 88.50 189 HIS A C 1
ATOM 1494 O O . HIS A 1 189 ? -27.400 -6.388 22.681 1.00 88.50 189 HIS A O 1
ATOM 1500 N N . TYR A 1 190 ? -25.875 -5.820 21.143 1.00 88.12 190 TYR A N 1
ATOM 1501 C CA . TYR A 1 190 ? -24.782 -5.737 22.112 1.00 88.12 190 TYR A CA 1
ATOM 1502 C C . TYR A 1 190 ? -24.978 -4.601 23.122 1.00 88.12 190 TYR A C 1
ATOM 1504 O O . TYR A 1 190 ? -24.832 -4.815 24.326 1.00 88.12 190 TYR A O 1
ATOM 1512 N N . PHE A 1 191 ? -25.314 -3.396 22.656 1.00 87.12 191 PHE A N 1
ATOM 1513 C CA . PHE A 1 191 ? -25.520 -2.258 23.554 1.00 87.12 191 PHE A CA 1
ATOM 1514 C C . PHE A 1 191 ? -26.810 -2.371 24.365 1.00 87.12 191 PHE A C 1
ATOM 1516 O O . PHE A 1 191 ? -26.838 -1.942 25.515 1.00 87.12 191 PHE A O 1
ATOM 1523 N N . GLU A 1 192 ? -27.841 -3.023 23.832 1.00 86.38 192 GLU A N 1
ATOM 1524 C CA . GLU A 1 192 ? -29.034 -3.393 24.588 1.00 86.38 192 GLU A CA 1
ATOM 1525 C C . GLU A 1 192 ? -28.683 -4.344 25.743 1.00 86.38 192 GLU A C 1
ATOM 1527 O O . GLU A 1 192 ? -28.990 -4.045 26.900 1.00 86.38 192 GLU A O 1
ATOM 1532 N N . TYR A 1 193 ? -27.918 -5.407 25.470 1.00 86.25 193 TYR A N 1
ATOM 1533 C CA . TYR A 1 193 ? -27.386 -6.300 26.503 1.00 86.25 193 TYR A CA 1
ATOM 1534 C C . TYR A 1 193 ? -26.537 -5.546 27.540 1.00 86.25 193 TYR A C 1
ATOM 1536 O O . TYR A 1 193 ? -26.732 -5.717 28.748 1.00 86.25 193 TYR A O 1
ATOM 1544 N N . LEU A 1 194 ? -25.637 -4.666 27.094 1.00 83.69 194 LEU A N 1
ATOM 1545 C CA . LEU A 1 194 ? -24.789 -3.872 27.982 1.00 83.69 194 LEU A CA 1
ATOM 1546 C C . LEU A 1 194 ? -25.624 -2.937 28.874 1.00 83.69 194 LEU A C 1
ATOM 1548 O O . LEU A 1 194 ? -25.395 -2.886 30.081 1.00 83.69 194 LEU A O 1
ATOM 1552 N N . SER A 1 195 ? -26.632 -2.264 28.310 1.00 81.44 195 SER A N 1
ATOM 1553 C CA . SER A 1 195 ? -27.544 -1.382 29.049 1.00 81.44 195 SER A CA 1
ATOM 1554 C C . SER A 1 195 ? -28.370 -2.142 30.096 1.00 81.44 195 SER A C 1
ATOM 1556 O O . SER A 1 195 ? -28.523 -1.667 31.219 1.00 81.44 195 SER A O 1
ATOM 1558 N N . SER A 1 196 ? -28.813 -3.364 29.777 1.00 77.56 196 SER A N 1
ATOM 1559 C CA . SER A 1 196 ? -29.546 -4.235 30.706 1.00 77.56 196 SER A CA 1
ATOM 1560 C C . SER A 1 196 ? -28.672 -4.778 31.842 1.00 77.56 196 SER A C 1
ATOM 1562 O O . SER A 1 196 ? -29.154 -4.976 32.953 1.00 77.56 196 SER A O 1
ATOM 1564 N N . THR A 1 197 ? -27.375 -4.970 31.582 1.00 70.44 197 THR A N 1
ATOM 1565 C CA . THR A 1 197 ? -26.405 -5.469 32.570 1.00 70.44 197 THR A CA 1
ATOM 1566 C C . THR A 1 197 ? -25.930 -4.357 33.512 1.00 70.44 197 THR A C 1
ATOM 1568 O O . THR A 1 197 ? -25.636 -4.617 34.676 1.00 70.44 197 THR A O 1
ATOM 1571 N N . LEU A 1 198 ? -25.851 -3.117 33.012 1.00 60.91 198 LEU A N 1
ATOM 1572 C CA . LEU A 1 198 ? -25.476 -1.926 33.785 1.00 60.91 198 LEU A CA 1
ATOM 1573 C C . LEU A 1 198 ? -26.648 -1.328 34.580 1.00 60.91 198 LEU A C 1
ATOM 1575 O O . LEU A 1 198 ? -26.413 -0.580 35.528 1.00 60.91 198 LEU A O 1
ATOM 1579 N N . ALA A 1 199 ? -27.898 -1.647 34.227 1.00 44.41 199 ALA A N 1
ATOM 1580 C CA . ALA A 1 199 ? -29.044 -1.342 35.074 1.00 44.41 199 ALA A CA 1
ATOM 1581 C C . ALA A 1 199 ? -28.903 -2.117 36.400 1.00 44.41 199 ALA A C 1
ATOM 1583 O O . ALA A 1 199 ? -28.657 -3.327 36.362 1.00 44.41 199 ALA A O 1
ATOM 1584 N N . PRO A 1 200 ? -29.051 -1.470 37.574 1.00 43.09 200 PRO A N 1
ATOM 1585 C CA . PRO A 1 200 ? -28.934 -2.143 38.860 1.00 43.09 200 PRO A CA 1
ATOM 1586 C C . PRO A 1 200 ? -30.134 -3.076 39.041 1.00 43.09 200 PRO A C 1
ATOM 1588 O O . PRO A 1 200 ? -31.150 -2.725 39.636 1.00 43.09 200 PRO A O 1
ATOM 1591 N N . SER A 1 201 ? -30.038 -4.280 38.486 1.00 36.06 201 SER A N 1
ATOM 1592 C CA . SER A 1 201 ? -30.994 -5.340 38.737 1.00 36.06 201 SER A CA 1
ATOM 1593 C C . SER A 1 201 ? -30.638 -6.004 40.063 1.00 36.06 201 SER A C 1
ATOM 1595 O O . SER A 1 201 ? -29.536 -6.506 40.284 1.00 36.06 201 SER A O 1
ATOM 1597 N N . LEU A 1 202 ? -31.610 -5.957 40.971 1.00 41.03 202 LEU A N 1
ATOM 1598 C CA . LEU A 1 202 ? -31.731 -6.715 42.212 1.00 41.03 202 LEU A CA 1
ATOM 1599 C C . LEU A 1 202 ? -31.658 -8.230 41.941 1.00 41.03 202 LEU A C 1
ATOM 1601 O O . LEU A 1 202 ? -32.645 -8.945 42.067 1.00 41.03 202 LEU A O 1
ATOM 1605 N N . ILE A 1 203 ? -30.500 -8.755 41.547 1.00 44.00 203 ILE A N 1
ATOM 1606 C CA . ILE A 1 203 ? -30.292 -10.195 41.406 1.00 44.00 203 ILE A CA 1
ATOM 1607 C C . ILE A 1 203 ? -28.918 -10.529 41.978 1.00 44.00 203 ILE A C 1
ATOM 1609 O O . ILE A 1 203 ? -27.873 -10.223 41.409 1.00 44.00 203 ILE A O 1
ATOM 1613 N N . LYS A 1 204 ? -28.936 -11.168 43.154 1.00 41.53 204 LYS A N 1
ATOM 1614 C CA . LYS A 1 204 ? -27.753 -11.755 43.794 1.00 41.53 204 LYS A CA 1
ATOM 1615 C C . LYS A 1 204 ? -27.006 -12.618 42.767 1.00 41.53 204 LYS A C 1
ATOM 1617 O O . LYS A 1 204 ? -27.663 -13.387 42.063 1.00 41.53 204 LYS A O 1
ATOM 1622 N N . PRO A 1 205 ? -25.663 -12.573 42.702 1.00 40.56 205 PRO A N 1
ATOM 1623 C CA . PRO A 1 205 ? -24.920 -13.388 41.757 1.00 40.56 205 PRO A CA 1
ATOM 1624 C C . PRO A 1 205 ? -25.166 -14.859 42.091 1.00 40.56 205 PRO A C 1
ATOM 1626 O O . PRO A 1 205 ? -24.675 -15.383 43.094 1.00 40.56 205 PRO A O 1
ATOM 1629 N N . THR A 1 206 ? -25.941 -15.546 41.254 1.00 50.03 206 THR A N 1
ATOM 1630 C CA . THR A 1 206 ? -26.070 -16.996 41.334 1.00 50.03 206 THR A CA 1
ATOM 1631 C C . THR A 1 206 ? -24.714 -17.576 40.971 1.00 50.03 206 THR A C 1
ATOM 1633 O O . THR A 1 206 ? -24.329 -17.648 39.801 1.00 50.03 206 THR A O 1
ATOM 1636 N N . GLY A 1 207 ? -23.947 -17.951 41.993 1.00 55.81 207 GLY A N 1
ATOM 1637 C CA . GLY A 1 207 ? -22.725 -18.713 41.811 1.00 55.81 207 GLY A CA 1
ATOM 1638 C C . GLY A 1 207 ? -23.007 -19.908 40.903 1.00 55.81 207 GLY A C 1
ATOM 1639 O O . GLY A 1 207 ? -24.025 -20.582 41.055 1.00 55.81 207 GLY A O 1
ATOM 1640 N N . ARG A 1 208 ? -22.105 -20.162 39.944 1.00 61.75 208 ARG A N 1
ATOM 1641 C CA . ARG A 1 208 ? -22.195 -21.308 39.022 1.00 61.75 208 ARG A CA 1
ATOM 1642 C C . ARG A 1 208 ? -22.631 -22.564 39.779 1.00 61.75 208 ARG A C 1
ATOM 1644 O O . ARG A 1 208 ? -22.044 -22.861 40.827 1.00 61.75 208 ARG A O 1
ATOM 1651 N N . SER A 1 209 ? -23.616 -23.288 39.237 1.00 69.69 209 SER A N 1
ATOM 1652 C CA . SER A 1 209 ? -24.131 -24.515 39.854 1.00 69.69 209 SER A CA 1
ATOM 1653 C C . SER A 1 209 ? -22.984 -25.477 40.184 1.00 69.69 209 SER A C 1
ATOM 1655 O O . SER A 1 209 ? -21.936 -25.476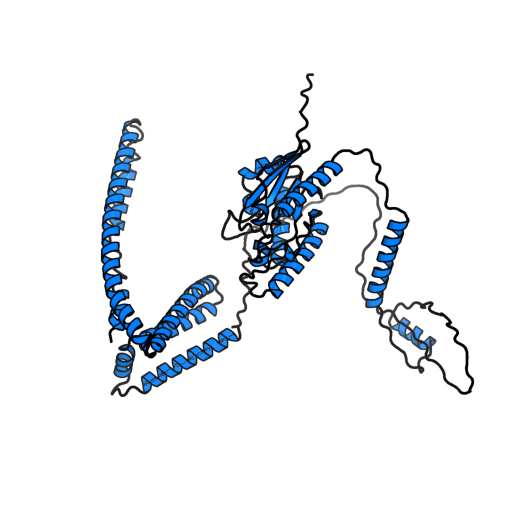 39.522 1.00 69.69 209 SER A O 1
ATOM 1657 N N . LYS A 1 210 ? -23.158 -26.304 41.222 1.00 69.56 210 LYS A N 1
ATOM 1658 C CA . LYS A 1 210 ? -22.142 -27.291 41.627 1.00 69.56 210 LYS A CA 1
ATOM 1659 C C . LYS A 1 210 ? -21.727 -28.186 40.452 1.00 69.56 210 LYS A C 1
ATOM 1661 O O . LYS A 1 210 ? -20.542 -28.469 40.301 1.00 69.56 210 LYS A O 1
ATOM 1666 N N . GLU A 1 211 ? -22.659 -28.529 39.563 1.00 70.38 211 GLU A N 1
ATOM 1667 C CA . GLU A 1 211 ? -22.378 -29.267 38.328 1.00 70.38 211 GLU A CA 1
ATOM 1668 C C . GLU A 1 211 ? -21.518 -28.487 37.332 1.00 70.38 211 GLU A C 1
ATOM 1670 O O . GLU A 1 211 ? -20.580 -29.044 36.761 1.00 70.38 211 GLU A O 1
ATOM 1675 N N . ALA A 1 212 ? -21.789 -27.198 37.124 1.00 69.94 212 ALA A N 1
ATOM 1676 C CA . ALA A 1 212 ? -20.985 -26.371 36.229 1.00 69.94 212 ALA A CA 1
ATOM 1677 C C . ALA A 1 212 ? -19.547 -26.218 36.757 1.00 69.94 212 ALA A C 1
ATOM 1679 O O . ALA A 1 212 ? -18.585 -26.308 35.988 1.00 69.94 212 ALA A O 1
ATOM 1680 N N . LYS A 1 213 ? -19.386 -26.068 38.081 1.00 76.19 213 LYS A N 1
ATOM 1681 C CA . LYS A 1 213 ? -18.074 -26.087 38.748 1.00 76.19 213 LYS A CA 1
ATOM 1682 C C . LYS A 1 213 ? -17.388 -27.451 38.600 1.00 76.19 213 LYS A C 1
ATOM 1684 O O . LYS A 1 213 ? -16.212 -27.495 38.248 1.00 76.19 213 LYS A O 1
ATOM 1689 N N . ALA A 1 214 ? -18.119 -28.553 38.768 1.00 78.12 214 ALA A N 1
ATOM 1690 C CA . ALA A 1 214 ? -17.590 -29.908 38.609 1.00 78.12 214 ALA A CA 1
ATOM 1691 C C . ALA A 1 214 ? -17.133 -30.193 37.168 1.00 78.12 214 ALA A C 1
ATOM 1693 O O . ALA A 1 214 ? -16.027 -30.691 36.960 1.00 78.12 214 ALA A O 1
ATOM 1694 N N . ARG A 1 215 ? -17.924 -29.810 36.156 1.00 80.38 215 ARG A N 1
ATOM 1695 C CA . ARG A 1 215 ? -17.551 -29.950 34.735 1.00 80.38 215 ARG A CA 1
ATOM 1696 C C . ARG A 1 215 ? -16.323 -29.109 34.393 1.00 80.38 215 ARG A C 1
ATOM 1698 O O . ARG A 1 215 ? -15.435 -29.582 33.684 1.00 80.38 215 ARG A O 1
ATOM 1705 N N . HIS A 1 216 ? -16.240 -27.887 34.919 1.00 76.06 216 HIS A N 1
ATOM 1706 C CA . HIS A 1 216 ? -15.078 -27.024 34.725 1.00 76.06 216 HIS A CA 1
ATOM 1707 C C . HIS A 1 216 ? -13.814 -27.613 35.371 1.00 76.06 216 HIS A C 1
ATOM 1709 O O . HIS A 1 216 ? -12.772 -27.683 34.718 1.00 76.06 216 HIS A O 1
ATOM 1715 N N . ASN A 1 217 ? -13.914 -28.121 36.602 1.00 83.38 217 ASN A N 1
ATOM 1716 C CA . ASN A 1 217 ? -12.800 -28.776 37.287 1.00 83.38 217 ASN A CA 1
ATOM 1717 C C . ASN A 1 217 ? -12.374 -30.067 36.574 1.00 83.38 217 ASN A C 1
ATOM 1719 O O . ASN A 1 217 ? -11.182 -30.274 36.365 1.00 83.38 217 ASN A O 1
ATOM 1723 N N . LYS A 1 218 ? -13.317 -30.885 36.085 1.00 86.94 218 LYS A N 1
ATOM 1724 C CA . LYS A 1 218 ? -13.016 -32.086 35.285 1.00 86.94 218 LYS A CA 1
ATOM 1725 C C . LYS A 1 218 ? -12.223 -31.739 34.023 1.00 86.94 218 LYS A C 1
ATOM 1727 O O . LYS A 1 218 ? -11.214 -32.378 33.736 1.00 86.94 218 LYS A O 1
ATOM 1732 N N . ARG A 1 219 ? -12.620 -30.683 33.302 1.00 81.50 219 ARG A N 1
ATOM 1733 C CA . ARG A 1 219 ? -11.873 -30.184 32.132 1.00 81.50 219 ARG A CA 1
ATOM 1734 C C . ARG A 1 219 ? -10.472 -29.693 32.508 1.00 81.50 219 ARG A C 1
ATOM 1736 O O . ARG A 1 219 ? -9.530 -29.973 31.770 1.00 81.50 219 ARG A O 1
ATOM 1743 N N . ARG A 1 220 ? -10.312 -29.006 33.649 1.00 78.12 220 ARG A N 1
ATOM 1744 C CA . ARG A 1 220 ? -8.988 -28.602 34.160 1.00 78.12 220 ARG A CA 1
ATOM 1745 C C . ARG A 1 220 ? -8.108 -29.814 34.468 1.00 78.12 220 ARG A C 1
ATOM 1747 O O . ARG A 1 220 ? -6.965 -29.828 34.027 1.00 78.12 220 ARG A O 1
ATOM 1754 N N . HIS A 1 221 ? -8.635 -30.835 35.145 1.00 80.38 221 HIS A N 1
ATOM 1755 C CA . HIS A 1 221 ? -7.881 -32.053 35.457 1.00 80.38 221 HIS A CA 1
ATOM 1756 C C . HIS A 1 221 ? -7.463 -32.822 34.200 1.00 80.38 221 HIS A C 1
ATOM 1758 O O . HIS A 1 221 ? -6.320 -33.254 34.120 1.00 80.38 221 HIS A O 1
ATOM 1764 N N . ILE A 1 222 ? -8.334 -32.925 33.190 1.00 83.81 222 ILE A N 1
ATOM 1765 C CA . ILE A 1 222 ? -7.993 -33.568 31.909 1.00 83.81 222 ILE A CA 1
ATOM 1766 C C . ILE A 1 222 ? -6.879 -32.799 31.188 1.00 83.81 222 ILE A C 1
ATOM 1768 O O . ILE A 1 222 ? -5.909 -33.404 30.739 1.00 83.81 222 ILE A O 1
ATOM 1772 N N . LYS A 1 223 ? -6.974 -31.464 31.114 1.00 78.25 223 LYS A N 1
ATOM 1773 C CA . LYS A 1 223 ? -5.914 -30.633 30.518 1.00 78.25 223 LYS A CA 1
ATOM 1774 C C . LYS A 1 223 ? -4.591 -30.782 31.264 1.00 78.25 223 LYS A C 1
ATOM 1776 O O . LYS A 1 223 ? -3.546 -30.887 30.633 1.00 78.25 223 LYS A O 1
ATOM 1781 N N . LEU A 1 224 ? -4.641 -30.808 32.593 1.00 74.81 224 LEU A N 1
ATOM 1782 C CA . LEU A 1 224 ? -3.461 -30.974 33.433 1.00 74.81 224 LEU A CA 1
ATOM 1783 C C . LEU A 1 224 ? -2.833 -32.362 33.234 1.00 74.81 224 LEU A C 1
ATOM 1785 O O . LEU A 1 224 ? -1.622 -32.442 33.068 1.00 74.81 224 LEU A O 1
ATOM 1789 N N . ALA A 1 225 ? -3.640 -33.422 33.130 1.00 73.31 225 ALA A N 1
ATOM 1790 C CA . ALA A 1 225 ? -3.171 -34.777 32.835 1.00 73.31 225 ALA A CA 1
ATOM 1791 C C . ALA A 1 225 ? -2.527 -34.893 31.442 1.00 73.31 225 ALA A C 1
ATOM 1793 O O . ALA A 1 225 ? -1.487 -35.530 31.297 1.00 73.31 225 ALA A O 1
ATOM 1794 N N . LEU A 1 226 ? -3.099 -34.252 30.415 1.00 76.56 226 LEU A N 1
ATOM 1795 C CA . LEU A 1 226 ? -2.501 -34.201 29.073 1.00 76.56 226 LEU A CA 1
ATOM 1796 C C . LEU A 1 226 ? -1.172 -33.443 29.073 1.00 76.56 226 LEU A C 1
ATOM 1798 O O . LEU A 1 226 ? -0.201 -33.906 28.482 1.00 76.56 226 LEU A O 1
ATOM 1802 N N . LYS A 1 227 ? -1.113 -32.314 29.788 1.00 70.69 227 LYS A N 1
ATOM 1803 C CA . LYS A 1 227 ? 0.115 -31.534 29.947 1.00 70.69 227 LYS A CA 1
ATOM 1804 C C . LYS A 1 227 ? 1.185 -32.347 30.679 1.00 70.69 227 LYS A C 1
ATOM 1806 O O . LYS A 1 227 ? 2.331 -32.338 30.271 1.00 70.69 227 LYS A O 1
ATOM 1811 N N . GLN A 1 228 ? 0.808 -33.114 31.703 1.00 68.12 228 GLN A N 1
ATOM 1812 C CA . GLN A 1 228 ? 1.719 -34.023 32.402 1.00 68.12 228 GLN A CA 1
ATOM 1813 C C . GLN A 1 228 ? 2.209 -35.172 31.505 1.00 68.12 228 GLN A C 1
ATOM 1815 O O . GLN A 1 228 ? 3.396 -35.474 31.532 1.00 68.12 228 GLN A O 1
ATOM 1820 N N . LYS A 1 229 ? 1.348 -35.761 30.656 1.00 64.31 229 LYS A N 1
ATOM 1821 C CA . LYS A 1 229 ? 1.736 -36.794 29.670 1.00 64.31 229 LYS A CA 1
ATOM 1822 C C . LYS A 1 229 ? 2.841 -36.347 28.715 1.00 64.31 229 LYS A C 1
ATOM 1824 O O . LYS A 1 229 ? 3.673 -37.171 28.361 1.00 64.31 229 LYS A O 1
ATOM 1829 N N . GLN A 1 230 ? 2.888 -35.067 28.350 1.00 63.25 230 GLN A N 1
ATOM 1830 C CA . GLN A 1 230 ? 3.962 -34.522 27.510 1.00 63.25 230 GLN A CA 1
ATOM 1831 C C . GLN A 1 230 ? 5.341 -34.541 28.194 1.00 63.25 230 GLN A C 1
ATOM 1833 O O . GLN A 1 230 ? 6.351 -34.467 27.505 1.00 63.25 230 GLN A O 1
ATOM 1838 N N . PHE A 1 231 ? 5.394 -34.668 29.524 1.00 57.06 231 PHE A N 1
ATOM 1839 C CA . PHE A 1 231 ? 6.634 -34.658 30.307 1.00 57.06 231 PHE A CA 1
ATOM 1840 C C . PHE A 1 231 ? 7.020 -36.035 30.878 1.00 57.06 231 PHE A C 1
ATOM 1842 O O . PHE A 1 231 ? 7.979 -36.126 31.645 1.00 57.06 231 PHE A O 1
ATOM 1849 N N . TYR A 1 232 ? 6.305 -37.110 30.524 1.00 53.38 232 TYR A N 1
ATOM 1850 C CA . TYR A 1 232 ? 6.676 -38.477 30.902 1.00 53.38 232 TYR A CA 1
ATOM 1851 C C . TYR A 1 232 ? 7.371 -39.188 29.740 1.00 53.38 232 TYR A C 1
ATOM 1853 O O . TYR A 1 232 ? 6.839 -39.259 28.635 1.00 53.38 232 TYR A O 1
ATOM 1861 N N . LEU A 1 233 ? 8.543 -39.763 30.009 1.00 49.28 233 LEU A N 1
ATOM 1862 C CA . LEU A 1 233 ? 9.253 -40.635 29.080 1.00 49.28 233 LEU A CA 1
ATOM 1863 C C . LEU A 1 233 ? 9.166 -42.074 29.603 1.00 49.28 233 LEU A C 1
ATOM 1865 O O . LEU A 1 233 ? 9.832 -42.428 30.576 1.00 49.28 233 LEU A O 1
ATOM 1869 N N . THR A 1 234 ? 8.345 -42.912 28.975 1.00 54.34 234 THR A N 1
ATOM 1870 C CA . THR A 1 234 ? 8.271 -44.342 29.310 1.00 54.34 234 THR A CA 1
ATOM 1871 C C . THR A 1 234 ? 9.337 -45.093 28.516 1.00 54.34 234 THR A C 1
ATOM 1873 O O . THR A 1 234 ? 9.387 -44.976 27.293 1.00 54.34 234 THR A O 1
ATOM 1876 N N . ARG A 1 235 ? 10.210 -45.853 29.188 1.00 51.66 235 ARG A N 1
ATOM 1877 C CA . ARG A 1 235 ? 11.191 -46.736 28.535 1.00 51.66 235 ARG A CA 1
ATOM 1878 C C . ARG A 1 235 ? 11.097 -48.138 29.124 1.00 51.66 235 ARG A C 1
ATOM 1880 O O . ARG A 1 235 ? 11.092 -48.293 30.340 1.00 51.66 235 ARG A O 1
ATOM 1887 N N . SER A 1 236 ? 11.069 -49.150 28.265 1.00 52.50 236 SER A N 1
ATOM 1888 C CA . SER A 1 236 ? 11.173 -50.551 28.671 1.00 52.50 236 SER A CA 1
ATOM 1889 C C . SER A 1 236 ? 12.615 -50.862 29.076 1.00 52.50 236 SER A C 1
ATOM 1891 O O . SER A 1 236 ? 13.536 -50.692 28.275 1.00 52.50 236 SER A O 1
ATOM 1893 N N . ILE A 1 237 ? 12.824 -51.308 30.313 1.00 57.94 237 ILE A N 1
ATOM 1894 C CA . ILE A 1 237 ? 14.135 -51.758 30.800 1.00 57.94 237 ILE A CA 1
ATOM 1895 C C . ILE A 1 237 ? 14.244 -53.267 30.548 1.00 57.94 237 ILE A C 1
ATOM 1897 O O . ILE A 1 237 ? 13.266 -53.999 30.698 1.00 57.94 237 ILE A O 1
ATOM 1901 N N . THR A 1 238 ? 15.421 -53.740 30.141 1.00 51.97 238 THR A N 1
ATOM 1902 C CA . THR A 1 238 ? 15.672 -55.163 29.878 1.00 51.97 238 THR A CA 1
ATOM 1903 C C . THR A 1 238 ? 15.625 -55.996 31.167 1.00 51.97 238 THR A C 1
ATOM 1905 O O . THR A 1 238 ? 15.933 -55.511 32.257 1.00 51.97 238 THR A O 1
ATOM 1908 N N . SER A 1 239 ? 15.277 -57.282 31.053 1.00 56.56 239 SER A N 1
ATOM 1909 C CA . SER A 1 239 ? 15.069 -58.212 32.182 1.00 56.56 239 SER A CA 1
ATOM 1910 C C . SER A 1 239 ? 16.313 -58.512 33.037 1.00 56.56 239 SER A C 1
ATOM 1912 O O . SER A 1 239 ? 16.214 -59.214 34.041 1.00 56.56 239 SER A O 1
ATOM 1914 N N . LEU A 1 240 ? 17.478 -57.978 32.662 1.00 54.62 240 LEU A N 1
ATOM 1915 C CA . LEU A 1 240 ? 18.753 -58.152 33.364 1.00 54.62 240 LEU A CA 1
ATOM 1916 C C . LEU A 1 240 ? 18.889 -57.246 34.598 1.00 54.62 240 LEU A C 1
ATOM 1918 O O . LEU A 1 240 ? 19.776 -57.450 35.426 1.00 54.62 240 LEU A O 1
ATOM 1922 N N . TRP A 1 241 ? 18.028 -56.236 34.737 1.00 59.06 241 TRP A N 1
ATOM 1923 C CA . TRP A 1 241 ? 18.110 -55.276 35.831 1.00 59.06 241 TRP A CA 1
ATOM 1924 C C . TRP A 1 241 ? 17.235 -55.703 37.010 1.00 59.06 241 TRP A C 1
ATOM 1926 O O . TRP A 1 241 ? 16.011 -55.770 36.916 1.00 59.06 241 TRP A O 1
ATOM 193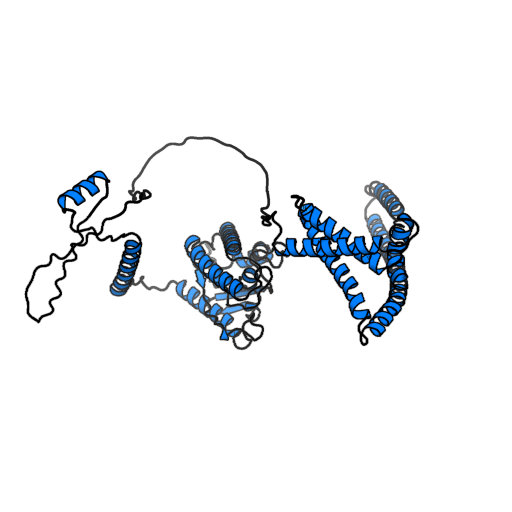6 N N . ASN A 1 242 ? 17.860 -55.933 38.165 1.00 62.84 242 ASN A N 1
ATOM 1937 C CA . ASN A 1 242 ? 17.135 -56.148 39.413 1.00 62.84 242 ASN A CA 1
ATOM 1938 C C . ASN A 1 242 ? 16.595 -54.804 39.952 1.00 62.84 242 ASN A C 1
ATOM 1940 O O . ASN A 1 242 ? 17.284 -53.780 39.908 1.00 62.84 242 ASN A O 1
ATOM 1944 N N . LEU A 1 243 ? 15.381 -54.801 40.513 1.00 64.19 243 LEU A N 1
ATOM 1945 C CA . LEU A 1 243 ? 14.679 -53.611 41.021 1.00 64.19 243 LEU A CA 1
ATOM 1946 C C . LEU A 1 243 ? 15.538 -52.784 41.994 1.00 64.19 243 LEU A C 1
ATOM 1948 O O . LEU A 1 243 ? 15.482 -51.553 42.008 1.00 64.19 243 LEU A O 1
ATOM 1952 N N . LYS A 1 244 ? 16.335 -53.465 42.823 1.00 68.44 244 LYS A N 1
ATOM 1953 C CA . LYS A 1 244 ? 17.220 -52.834 43.811 1.00 68.44 244 LYS A CA 1
ATOM 1954 C C . LYS A 1 244 ? 18.347 -52.040 43.136 1.00 68.44 244 LYS A C 1
ATOM 1956 O O . LYS A 1 244 ? 18.640 -50.927 43.560 1.00 68.44 244 LYS A O 1
ATOM 1961 N N . SER A 1 245 ? 18.904 -52.567 42.046 1.00 64.94 245 SER A N 1
ATOM 1962 C CA . SER A 1 245 ? 19.958 -51.919 41.257 1.00 64.94 245 SER A CA 1
ATOM 1963 C C . SER A 1 245 ? 19.438 -50.681 40.524 1.00 64.94 245 SER A C 1
ATOM 1965 O O . SER A 1 245 ? 20.100 -49.647 40.533 1.00 64.94 245 SER A O 1
ATOM 1967 N N . ILE A 1 246 ? 18.214 -50.744 39.981 1.00 67.50 246 ILE A N 1
ATOM 1968 C CA . ILE A 1 246 ? 17.554 -49.593 39.337 1.00 67.50 246 ILE A CA 1
ATOM 1969 C C . ILE A 1 246 ? 17.328 -48.468 40.350 1.00 67.50 246 ILE A C 1
ATOM 1971 O O . ILE A 1 246 ? 17.664 -47.317 40.082 1.00 67.50 246 ILE A O 1
ATOM 1975 N N . LYS A 1 247 ? 16.789 -48.786 41.534 1.00 67.06 247 LYS A N 1
ATOM 1976 C CA . LYS A 1 247 ? 16.545 -47.783 42.582 1.00 67.06 247 LYS A CA 1
ATOM 1977 C C . LYS A 1 247 ? 17.833 -47.109 43.038 1.00 67.06 247 LYS A C 1
ATOM 1979 O O . LYS A 1 247 ? 17.842 -45.892 43.175 1.00 67.06 247 LYS A O 1
ATOM 1984 N N . ASN A 1 248 ? 18.905 -47.879 43.228 1.00 69.25 248 ASN A N 1
ATOM 1985 C CA . ASN A 1 248 ? 20.207 -47.340 43.617 1.00 69.25 248 ASN A CA 1
ATOM 1986 C C . ASN A 1 248 ? 20.795 -46.431 42.528 1.00 69.25 248 ASN A C 1
ATOM 1988 O O . ASN A 1 248 ? 21.274 -45.345 42.844 1.00 69.25 248 ASN A O 1
ATOM 1992 N N . TYR A 1 249 ? 20.691 -46.829 41.256 1.00 67.31 249 TYR A N 1
ATOM 1993 C CA . TYR A 1 249 ? 21.117 -46.012 40.117 1.00 67.31 249 TYR A CA 1
ATOM 1994 C C . TYR A 1 249 ? 20.325 -44.697 40.021 1.00 67.31 249 TYR A C 1
ATOM 1996 O O . TYR A 1 249 ? 20.913 -43.624 39.910 1.00 67.31 249 TYR A O 1
ATOM 2004 N N . LEU A 1 250 ? 18.994 -44.746 40.148 1.00 68.00 250 LEU A N 1
ATOM 2005 C CA . LEU A 1 250 ? 18.143 -43.548 40.140 1.00 68.00 250 LEU A CA 1
ATOM 2006 C C . LEU A 1 250 ? 18.432 -42.623 41.332 1.00 68.00 250 LEU A C 1
ATOM 2008 O O . LEU A 1 250 ? 18.433 -41.402 41.172 1.00 68.00 250 LEU A O 1
ATOM 2012 N N . HIS A 1 251 ? 18.731 -43.195 42.503 1.00 68.94 251 HIS A N 1
ATOM 2013 C CA . HIS A 1 251 ? 19.153 -42.430 43.677 1.00 68.94 251 HIS A CA 1
ATOM 2014 C C . HIS A 1 251 ? 20.507 -41.741 43.463 1.00 68.94 251 HIS A C 1
ATOM 2016 O O . HIS A 1 251 ? 20.652 -40.577 43.834 1.00 68.94 251 HIS A O 1
ATOM 2022 N N . GLN A 1 252 ? 21.476 -42.422 42.838 1.00 69.25 252 GLN A N 1
ATOM 2023 C CA . GLN A 1 252 ? 22.775 -41.836 42.481 1.00 69.25 252 GLN A CA 1
ATOM 2024 C C . GLN A 1 252 ? 22.631 -40.687 41.476 1.00 69.25 252 GLN A C 1
ATOM 2026 O O . GLN A 1 252 ? 23.292 -39.663 41.623 1.00 69.25 252 GLN A O 1
ATOM 2031 N N . GLN A 1 253 ? 21.721 -40.812 40.507 1.00 61.59 253 GLN A N 1
ATOM 2032 C CA . GLN A 1 253 ? 21.430 -39.768 39.516 1.00 61.59 253 GLN A CA 1
ATOM 2033 C C . GLN A 1 253 ? 20.517 -38.641 40.049 1.00 61.59 253 GLN A C 1
ATOM 2035 O O . GLN A 1 253 ? 20.121 -37.761 39.290 1.00 61.59 253 GLN A O 1
ATOM 2040 N N . LYS A 1 254 ? 20.171 -38.644 41.350 1.00 56.41 254 LYS A N 1
ATOM 2041 C CA . LYS A 1 254 ? 19.279 -37.666 42.013 1.00 56.41 254 LYS A CA 1
ATOM 2042 C C . LYS A 1 254 ? 17.893 -37.529 41.359 1.00 56.41 254 LYS A C 1
ATOM 2044 O O . LYS A 1 254 ? 17.254 -36.478 41.452 1.00 56.41 254 LYS A O 1
ATOM 2049 N N . LEU A 1 255 ? 17.393 -38.588 40.725 1.00 59.31 255 LEU A N 1
ATOM 2050 C CA . LEU A 1 255 ? 16.079 -38.586 40.084 1.00 59.31 255 LEU A CA 1
ATOM 2051 C C . LEU A 1 255 ? 14.993 -38.967 41.097 1.00 59.31 255 LEU A C 1
ATOM 2053 O O . LEU A 1 255 ? 15.063 -40.013 41.746 1.00 59.31 255 LEU A O 1
ATOM 2057 N N . LYS A 1 256 ? 13.959 -38.127 41.231 1.00 52.91 256 LYS A N 1
ATOM 2058 C CA . LYS A 1 256 ? 12.794 -38.430 42.076 1.00 52.91 256 LYS A CA 1
ATOM 2059 C C . LYS A 1 256 ? 11.897 -39.436 41.357 1.00 52.91 256 LYS A C 1
ATOM 2061 O O . LYS A 1 256 ? 11.374 -39.142 40.288 1.00 52.91 256 LYS A O 1
ATOM 2066 N N . PHE A 1 257 ? 11.679 -40.602 41.959 1.00 56.56 257 PHE A N 1
ATOM 2067 C CA . PHE A 1 257 ? 10.776 -41.625 41.428 1.00 56.56 257 PHE A CA 1
ATOM 2068 C C . PHE A 1 257 ? 9.612 -41.888 42.390 1.00 56.56 257 PHE A C 1
ATOM 2070 O O . PHE A 1 257 ? 9.764 -41.816 43.608 1.00 56.56 257 PHE A O 1
ATOM 2077 N N . ALA A 1 258 ? 8.439 -42.204 41.839 1.00 50.50 258 ALA A N 1
ATOM 2078 C CA . ALA A 1 258 ? 7.239 -42.572 42.588 1.00 50.50 258 ALA A CA 1
ATOM 2079 C C . ALA A 1 258 ? 6.648 -43.868 42.016 1.00 50.50 258 ALA A C 1
ATOM 2081 O O . ALA A 1 258 ? 6.763 -44.131 40.821 1.00 50.50 258 ALA A O 1
ATOM 2082 N N . LYS A 1 259 ? 6.023 -44.691 42.866 1.00 46.41 259 LYS A N 1
ATOM 2083 C CA . LYS A 1 259 ? 5.367 -45.937 42.444 1.00 46.41 259 LYS A CA 1
ATOM 2084 C C . LYS A 1 259 ? 4.022 -45.603 41.788 1.00 46.41 259 LYS A C 1
ATOM 2086 O O . LYS A 1 259 ? 3.111 -45.154 42.481 1.00 46.41 259 LYS A O 1
ATOM 2091 N N . THR A 1 260 ? 3.886 -45.825 40.484 1.00 42.69 260 THR A N 1
ATOM 2092 C CA . THR A 1 260 ? 2.597 -45.758 39.781 1.00 42.69 260 THR A CA 1
ATOM 2093 C C . THR A 1 260 ? 1.723 -46.933 40.217 1.00 42.69 260 THR A C 1
ATOM 2095 O O . THR A 1 260 ? 2.182 -48.069 40.330 1.00 42.69 260 THR A O 1
ATOM 2098 N N . ARG A 1 261 ? 0.467 -46.646 40.562 1.00 39.97 261 ARG A N 1
ATOM 2099 C CA . ARG A 1 261 ? -0.465 -47.586 41.197 1.00 39.97 261 ARG A CA 1
ATOM 2100 C C . ARG A 1 261 ? -1.424 -48.181 40.163 1.00 39.97 261 ARG A C 1
ATOM 2102 O O . ARG A 1 261 ? -2.607 -48.280 40.442 1.00 39.97 261 ARG A O 1
ATOM 2109 N N . ASP A 1 262 ? -0.920 -48.580 38.999 1.00 36.12 262 ASP A N 1
ATOM 2110 C CA . ASP A 1 262 ? -1.741 -49.225 37.970 1.00 36.12 262 ASP A CA 1
ATOM 2111 C C . ASP A 1 262 ? -1.521 -50.737 38.011 1.00 36.12 262 ASP A C 1
ATOM 2113 O O . ASP A 1 262 ? -0.765 -51.325 37.248 1.00 36.12 262 ASP A O 1
ATOM 2117 N N . GLY A 1 263 ? -2.191 -51.360 38.978 1.00 35.16 263 GLY A N 1
ATOM 2118 C CA . GLY A 1 263 ? -2.573 -52.761 38.908 1.00 35.16 263 GLY A CA 1
ATOM 2119 C C . GLY A 1 263 ? -4.066 -52.811 38.624 1.00 35.16 263 GLY A C 1
ATOM 2120 O O . GLY A 1 263 ? -4.863 -52.606 39.534 1.00 35.16 263 GLY A O 1
ATOM 2121 N N . THR A 1 264 ? -4.453 -53.073 37.378 1.00 27.73 264 THR A N 1
ATOM 2122 C CA . THR A 1 264 ? -5.820 -53.498 37.063 1.00 27.73 264 THR A CA 1
ATOM 2123 C C . THR A 1 264 ? -5.764 -54.834 36.341 1.00 27.73 264 THR A C 1
ATOM 2125 O O . THR A 1 264 ? -5.441 -54.938 35.163 1.00 27.73 264 THR A O 1
ATOM 2128 N N . GLN A 1 265 ? -6.063 -55.880 37.114 1.00 30.30 265 GLN A N 1
ATOM 2129 C CA . GLN A 1 265 ? -6.482 -57.178 36.612 1.00 30.30 265 GLN A CA 1
ATOM 2130 C C . GLN A 1 265 ? -7.653 -56.972 35.643 1.00 30.30 265 GLN A C 1
ATOM 2132 O O . GLN A 1 265 ? -8.712 -56.496 36.047 1.00 30.30 265 GLN A O 1
ATOM 2137 N N . THR A 1 266 ? -7.491 -57.369 34.385 1.00 25.34 266 THR A N 1
ATOM 2138 C CA . THR A 1 266 ? -8.623 -57.704 33.516 1.00 25.34 266 THR A CA 1
ATOM 2139 C C . THR A 1 266 ? -8.517 -59.180 33.165 1.00 25.34 266 THR A C 1
ATOM 2141 O O . THR A 1 266 ? -7.591 -59.644 32.510 1.00 25.34 266 THR A O 1
ATOM 2144 N N . ARG A 1 267 ? -9.457 -59.925 33.742 1.00 23.28 267 ARG A N 1
ATOM 2145 C CA . ARG A 1 267 ? -9.661 -61.364 33.631 1.00 23.28 267 ARG A CA 1
ATOM 2146 C C . ARG A 1 267 ? -10.370 -61.642 32.303 1.00 23.28 267 ARG A C 1
ATOM 2148 O O . ARG A 1 267 ? -11.496 -61.188 32.130 1.00 23.28 267 ARG A O 1
ATOM 2155 N N . LEU A 1 268 ? -9.744 -62.406 31.412 1.00 23.77 268 LEU A N 1
ATOM 2156 C CA . LEU A 1 268 ? -10.407 -63.108 30.310 1.00 23.77 268 LEU A CA 1
ATOM 2157 C C . LEU A 1 268 ? -9.973 -64.583 30.360 1.00 23.77 268 LEU A C 1
ATOM 2159 O O . LEU A 1 268 ? -8.817 -64.915 30.120 1.00 23.77 268 LEU A O 1
ATOM 2163 N N . SER A 1 269 ? -10.912 -65.443 30.763 1.00 23.14 269 SER A N 1
ATOM 2164 C CA . SER A 1 269 ? -10.972 -66.897 30.504 1.00 23.14 269 SER A CA 1
ATOM 2165 C C . SER A 1 269 ? -10.990 -67.147 28.985 1.00 23.14 269 SER A C 1
ATOM 2167 O O . SER A 1 269 ? -11.569 -66.327 28.283 1.00 23.14 269 SER A O 1
ATOM 2169 N N . HIS A 1 270 ? -10.452 -68.196 28.357 1.00 23.52 270 HIS A N 1
ATOM 2170 C CA . HIS A 1 270 ? -10.214 -69.612 28.669 1.00 23.52 270 HIS A CA 1
ATOM 2171 C C . HIS A 1 270 ? -9.154 -70.147 27.671 1.00 23.52 270 HIS A C 1
ATOM 2173 O O . HIS A 1 270 ? -9.084 -69.636 26.557 1.00 23.52 270 HIS A O 1
ATOM 2179 N N . GLY A 1 271 ? -8.446 -71.237 28.005 1.00 22.03 271 GLY A N 1
ATOM 2180 C CA . GLY A 1 271 ? -7.785 -72.115 27.019 1.00 22.03 271 GLY A CA 1
ATOM 2181 C C . GLY A 1 271 ? -6.377 -72.569 27.412 1.00 22.03 271 GLY A C 1
ATOM 2182 O O . GLY A 1 271 ? -5.481 -71.754 27.550 1.00 22.03 271 GLY A O 1
ATOM 2183 N N . VAL A 1 272 ? -6.219 -73.873 27.619 1.00 26.89 272 VAL A N 1
ATOM 2184 C CA . VAL A 1 272 ? -5.078 -74.608 28.200 1.00 26.89 272 VAL A CA 1
ATOM 2185 C C . VAL A 1 272 ? -3.894 -74.738 27.225 1.00 26.89 272 VAL A C 1
ATOM 2187 O O . VAL A 1 272 ? -4.139 -75.060 26.072 1.00 26.89 272 VAL A O 1
ATOM 2190 N N . THR A 1 273 ? -2.648 -74.530 27.685 1.00 23.84 273 THR A N 1
ATOM 2191 C CA . THR A 1 273 ? -1.522 -75.507 27.748 1.00 23.84 273 THR A CA 1
ATOM 2192 C C . THR A 1 273 ? -0.208 -74.814 28.147 1.00 23.84 273 THR A C 1
ATOM 2194 O O . THR A 1 273 ? -0.034 -73.621 27.931 1.00 23.84 273 THR A O 1
ATOM 2197 N N . ASP A 1 274 ? 0.659 -75.614 28.760 1.00 28.47 274 ASP A N 1
ATOM 2198 C CA . ASP A 1 274 ? 1.922 -75.365 29.458 1.00 28.47 274 ASP A CA 1
ATOM 2199 C C . ASP A 1 274 ? 2.994 -74.429 28.860 1.00 28.47 274 ASP A C 1
ATOM 2201 O O . ASP A 1 274 ? 3.032 -74.122 27.672 1.00 28.47 274 ASP A O 1
ATOM 2205 N N . LEU A 1 275 ? 3.953 -74.166 29.762 1.00 31.08 275 LEU A N 1
ATOM 2206 C CA . LEU A 1 275 ? 5.351 -73.741 29.618 1.00 31.08 275 LEU A CA 1
ATOM 2207 C C . LEU A 1 275 ? 5.672 -72.249 29.782 1.00 31.08 275 LEU A C 1
ATOM 2209 O O . LEU A 1 275 ? 5.303 -71.395 28.983 1.00 31.08 275 LEU A O 1
ATOM 2213 N N . ASP A 1 276 ? 6.432 -72.007 30.860 1.00 37.88 276 ASP A N 1
ATOM 2214 C CA . ASP A 1 276 ? 7.498 -71.019 31.027 1.00 37.88 276 ASP A CA 1
ATOM 2215 C C . ASP A 1 276 ? 7.433 -69.790 30.122 1.00 37.88 276 ASP A C 1
ATOM 2217 O O . ASP A 1 276 ? 7.805 -69.871 28.958 1.00 37.88 276 ASP A O 1
ATOM 2221 N N . ASN A 1 277 ? 7.113 -68.617 30.685 1.00 29.80 277 ASN A N 1
ATOM 2222 C CA . ASN A 1 277 ? 7.840 -67.391 30.341 1.00 29.80 277 ASN A CA 1
ATOM 2223 C C . ASN A 1 277 ? 7.555 -66.220 31.296 1.00 29.80 277 ASN A C 1
ATOM 2225 O O . ASN A 1 277 ? 6.418 -65.837 31.565 1.00 29.80 277 ASN A O 1
ATOM 2229 N N . LYS A 1 278 ? 8.647 -65.625 31.790 1.00 33.78 278 LYS A N 1
ATOM 2230 C CA . LYS A 1 278 ? 8.693 -64.398 32.598 1.00 33.78 278 LYS A CA 1
ATOM 2231 C C . LYS A 1 278 ? 8.182 -63.202 31.782 1.00 33.78 278 LYS A C 1
ATOM 2233 O O . LYS A 1 278 ? 8.798 -62.838 30.785 1.00 33.78 278 LYS A O 1
ATOM 2238 N N . THR A 1 279 ? 7.125 -62.532 32.238 1.00 30.20 279 THR A N 1
ATOM 2239 C CA . THR A 1 279 ? 6.671 -61.247 31.672 1.00 30.20 279 THR A CA 1
ATOM 2240 C C . THR A 1 279 ? 7.512 -60.070 32.198 1.00 30.20 279 THR A C 1
ATOM 2242 O O . THR A 1 279 ? 7.801 -60.032 33.399 1.00 30.20 279 THR A O 1
ATOM 2245 N N . PRO A 1 280 ? 7.896 -59.089 31.357 1.00 29.31 280 PRO A N 1
ATOM 2246 C CA . PRO A 1 280 ? 8.689 -57.934 31.776 1.00 29.31 280 PRO A CA 1
ATOM 2247 C C . PRO A 1 280 ? 7.846 -56.939 32.591 1.00 29.31 280 PRO A C 1
ATOM 2249 O O . PRO A 1 280 ? 6.683 -56.692 32.284 1.00 29.31 280 PRO A O 1
ATOM 2252 N N . VAL A 1 281 ? 8.441 -56.355 33.635 1.00 35.00 281 VAL A N 1
ATOM 2253 C CA . VAL A 1 281 ? 7.807 -55.327 34.477 1.00 35.00 281 VAL A CA 1
ATOM 2254 C C . VAL A 1 281 ? 8.155 -53.945 33.919 1.00 35.00 281 VAL A C 1
ATOM 2256 O O . VAL A 1 281 ? 9.325 -53.562 33.906 1.00 35.00 281 VAL A O 1
ATOM 2259 N N . GLU A 1 282 ? 7.155 -53.189 33.464 1.00 30.66 282 GLU A N 1
ATOM 2260 C CA . GLU A 1 282 ? 7.327 -51.804 33.009 1.00 30.66 282 GLU A CA 1
ATOM 2261 C C . GLU A 1 282 ? 7.537 -50.843 34.193 1.00 30.66 282 GLU A C 1
ATOM 2263 O O . GLU A 1 282 ? 6.777 -50.844 35.162 1.00 30.66 282 GLU A O 1
ATOM 2268 N N . PHE A 1 283 ? 8.554 -49.978 34.103 1.00 36.03 283 PHE A N 1
ATOM 2269 C CA . PHE A 1 283 ? 8.776 -48.869 35.035 1.00 36.03 283 PHE A CA 1
ATOM 2270 C C . PHE A 1 283 ? 8.897 -47.549 34.267 1.00 36.03 283 PHE A C 1
ATOM 2272 O O . PHE A 1 283 ? 9.754 -47.394 33.403 1.00 36.03 283 PHE A O 1
ATOM 2279 N N . SER A 1 284 ? 8.069 -46.565 34.621 1.00 33.47 284 SER A N 1
ATOM 2280 C CA . SER A 1 284 ? 8.159 -45.184 34.134 1.00 33.47 284 SER A CA 1
ATOM 2281 C C . SER A 1 284 ? 8.978 -44.329 35.112 1.00 33.47 284 SER A C 1
ATOM 2283 O O . SER A 1 284 ? 8.594 -44.210 36.278 1.00 33.47 284 SER A O 1
ATOM 2285 N N . ALA A 1 285 ? 10.080 -43.717 34.666 1.00 35.22 285 ALA A N 1
ATOM 2286 C CA . ALA A 1 285 ? 10.897 -42.803 35.474 1.00 35.22 285 ALA A CA 1
ATOM 2287 C C . ALA A 1 285 ? 10.669 -41.334 35.065 1.00 35.22 285 ALA A C 1
ATOM 2289 O O . ALA A 1 285 ? 10.482 -41.026 33.891 1.00 35.22 285 ALA A O 1
ATOM 2290 N N . ILE A 1 286 ? 10.680 -40.428 36.048 1.00 33.28 286 ILE A N 1
ATOM 2291 C CA . ILE A 1 286 ? 10.470 -38.984 35.868 1.00 33.28 286 ILE A CA 1
ATOM 2292 C C . ILE A 1 286 ? 11.824 -38.333 35.561 1.00 33.28 286 ILE A C 1
ATOM 2294 O O . ILE A 1 286 ? 12.736 -38.393 36.385 1.00 33.28 286 ILE A O 1
ATOM 2298 N N . GLY A 1 287 ? 11.962 -37.707 34.391 1.00 27.67 287 GLY A N 1
ATOM 2299 C CA . GLY A 1 287 ? 13.091 -36.825 34.087 1.00 27.67 287 GLY A CA 1
ATOM 2300 C C . GLY A 1 287 ? 12.908 -35.469 34.772 1.00 27.67 287 GLY A C 1
ATOM 2301 O O . GLY A 1 287 ? 11.856 -34.846 34.636 1.00 27.67 287 GLY A O 1
ATOM 2302 N N . CYS A 1 288 ? 13.911 -35.021 35.529 1.00 27.47 288 CYS A N 1
ATOM 2303 C CA . CYS A 1 288 ? 13.954 -33.675 36.103 1.00 27.47 288 CYS A CA 1
ATOM 2304 C C . CYS A 1 288 ? 14.207 -32.622 35.013 1.00 27.47 288 CYS A C 1
ATOM 2306 O O . CYS A 1 288 ? 15.128 -32.773 34.216 1.00 27.47 288 CYS A O 1
ATOM 2308 N N . TYR A 1 289 ? 13.471 -31.512 35.076 1.00 27.61 289 TYR A N 1
ATOM 2309 C CA . TYR A 1 289 ? 13.991 -30.196 34.711 1.00 27.61 289 TYR A CA 1
ATOM 2310 C C . TYR A 1 289 ? 13.621 -29.190 35.803 1.00 27.61 289 TYR A C 1
ATOM 2312 O O . TYR A 1 289 ? 12.613 -29.341 36.502 1.00 27.61 289 TYR A O 1
ATOM 2320 N N . GLU A 1 290 ? 14.505 -28.215 35.967 1.00 27.30 290 GLU A N 1
ATOM 2321 C CA . GLU A 1 290 ? 14.509 -27.160 36.975 1.00 27.30 290 GLU A CA 1
ATOM 2322 C C . GLU A 1 290 ? 13.193 -26.369 36.985 1.00 27.30 290 GLU A C 1
ATOM 2324 O O . GLU A 1 290 ? 12.677 -25.943 35.951 1.00 27.30 290 GLU A O 1
ATOM 2329 N N . LYS A 1 291 ? 12.619 -26.208 38.177 1.00 25.03 291 LYS A N 1
ATOM 2330 C CA . LYS A 1 291 ? 11.376 -25.471 38.403 1.00 25.03 291 LYS A CA 1
ATOM 2331 C C . LYS A 1 291 ? 11.744 -23.991 38.585 1.00 25.03 291 LYS A C 1
ATOM 2333 O O . LYS A 1 291 ? 12.576 -23.728 39.450 1.00 25.03 291 LYS A O 1
ATOM 2338 N N . PRO A 1 292 ? 11.134 -23.028 37.872 1.00 23.42 292 PRO A N 1
ATOM 2339 C CA . PRO A 1 292 ? 11.214 -21.641 38.298 1.00 23.42 292 PRO A CA 1
ATOM 2340 C C . PRO A 1 292 ? 10.446 -21.518 39.619 1.00 23.42 292 PRO A C 1
ATOM 2342 O O . PRO A 1 292 ? 9.316 -22.003 39.750 1.00 23.42 292 PRO A O 1
ATOM 2345 N N . THR A 1 293 ? 11.104 -20.941 40.615 1.00 24.88 293 THR A N 1
ATOM 2346 C CA . THR A 1 293 ? 10.562 -20.605 41.931 1.00 24.88 293 THR A CA 1
ATOM 2347 C C . THR A 1 293 ? 9.344 -19.699 41.758 1.00 24.88 293 THR A C 1
ATOM 2349 O O . THR A 1 293 ? 9.435 -18.609 41.205 1.00 24.88 293 THR A O 1
ATOM 2352 N N . ILE A 1 294 ? 8.188 -20.176 42.213 1.00 27.91 294 ILE A N 1
ATOM 2353 C CA . ILE A 1 294 ? 7.006 -19.356 42.473 1.00 27.91 294 ILE A CA 1
ATOM 2354 C C . ILE A 1 294 ? 6.749 -19.548 43.960 1.00 27.91 294 ILE A C 1
ATOM 2356 O O . ILE A 1 294 ? 6.190 -20.574 44.360 1.00 27.91 294 ILE A O 1
ATOM 2360 N N . ASP A 1 295 ? 7.236 -18.604 44.759 1.00 24.84 295 ASP A N 1
ATOM 2361 C CA . ASP A 1 295 ? 6.918 -18.536 46.175 1.00 24.84 295 ASP A CA 1
ATOM 2362 C C . ASP A 1 295 ? 5.523 -17.938 46.354 1.00 24.84 295 ASP A C 1
ATOM 2364 O O . ASP A 1 295 ? 5.122 -16.959 45.724 1.00 24.84 295 ASP A O 1
ATOM 2368 N N . SER A 1 296 ? 4.768 -18.636 47.188 1.00 26.94 296 SER A N 1
ATOM 2369 C CA . SER A 1 296 ? 3.420 -18.357 47.652 1.00 26.94 296 SER A CA 1
ATOM 2370 C C . SER A 1 296 ? 3.338 -17.111 48.535 1.00 26.94 296 SER A C 1
ATOM 2372 O O . SER A 1 296 ? 4.210 -16.879 49.368 1.00 26.94 296 SER A O 1
ATOM 2374 N N . GLU A 1 297 ? 2.216 -16.399 48.409 1.00 25.78 297 GLU A N 1
ATOM 2375 C CA . GLU A 1 297 ? 1.718 -15.380 49.338 1.00 25.78 297 GLU A CA 1
ATOM 2376 C C . GLU A 1 297 ? 1.819 -15.795 50.816 1.00 25.78 297 GLU A C 1
ATOM 2378 O O . GLU A 1 297 ? 1.395 -16.892 51.193 1.00 25.78 297 GLU A O 1
ATOM 2383 N N . LYS A 1 298 ? 2.241 -14.848 51.661 1.00 23.58 298 LYS A N 1
ATOM 2384 C CA . LYS A 1 298 ? 1.700 -14.637 53.011 1.00 23.58 298 LYS A CA 1
ATOM 2385 C C . LYS A 1 298 ? 1.669 -13.137 53.326 1.00 23.58 298 LYS A C 1
ATOM 2387 O O . LYS A 1 298 ? 2.624 -12.424 53.039 1.00 23.58 298 LYS A O 1
ATOM 2392 N N . GLN A 1 299 ? 0.538 -12.702 53.880 1.00 24.28 299 GLN A N 1
ATOM 2393 C CA . GLN A 1 299 ? 0.282 -11.376 54.449 1.00 24.28 299 GLN A CA 1
ATOM 2394 C C . GLN A 1 299 ? 1.159 -11.101 55.681 1.00 24.28 299 GLN A C 1
ATOM 2396 O O . GLN A 1 299 ? 1.426 -12.033 56.436 1.00 24.28 299 GLN A O 1
ATOM 2401 N N . GLU A 1 300 ? 1.501 -9.823 55.897 1.00 23.14 300 GLU A N 1
ATOM 2402 C CA . GLU A 1 300 ? 1.089 -8.985 57.052 1.00 23.14 300 GLU A CA 1
ATOM 2403 C C . GLU A 1 300 ? 2.184 -7.980 57.501 1.00 23.14 300 GLU A C 1
ATOM 2405 O O . GLU A 1 300 ? 3.275 -8.375 57.892 1.00 23.14 300 GLU A O 1
ATOM 2410 N N . ASN A 1 301 ? 1.817 -6.693 57.391 1.00 21.81 301 ASN A N 1
ATOM 2411 C CA . ASN A 1 301 ? 2.124 -5.477 58.168 1.00 21.81 301 ASN A CA 1
ATOM 2412 C C . ASN A 1 301 ? 3.545 -4.977 58.545 1.00 21.81 301 ASN A C 1
ATOM 2414 O O . ASN A 1 301 ? 4.385 -5.685 59.086 1.00 21.81 301 ASN A O 1
ATOM 2418 N N . ASP A 1 302 ? 3.624 -3.648 58.368 1.00 23.53 302 ASP A N 1
ATOM 2419 C CA . ASP A 1 302 ? 4.266 -2.575 59.146 1.00 23.53 302 ASP A CA 1
ATOM 2420 C C . ASP A 1 302 ? 5.759 -2.187 59.003 1.00 23.53 302 ASP A C 1
ATOM 2422 O O . ASP A 1 302 ? 6.688 -2.984 59.090 1.00 23.53 302 ASP A O 1
ATOM 2426 N N . ASP A 1 303 ? 5.884 -0.857 58.863 1.00 23.70 303 ASP A N 1
ATOM 2427 C CA . ASP A 1 303 ? 6.928 0.093 59.264 1.00 23.70 303 ASP A CA 1
ATOM 2428 C C . ASP A 1 303 ? 8.210 0.352 58.436 1.00 23.70 303 ASP A C 1
ATOM 2430 O O . ASP A 1 303 ? 9.105 -0.471 58.265 1.00 23.70 303 ASP A O 1
ATOM 2434 N N . ASP A 1 304 ? 8.291 1.628 58.022 1.00 23.20 304 ASP A N 1
ATOM 2435 C CA . ASP A 1 304 ? 9.442 2.543 58.031 1.00 23.20 304 ASP A CA 1
ATOM 2436 C C . ASP A 1 304 ? 10.785 2.119 57.403 1.00 23.20 304 ASP A C 1
ATOM 2438 O O . ASP A 1 304 ? 11.616 1.454 58.021 1.00 23.20 304 ASP A O 1
ATOM 2442 N N . LYS A 1 305 ? 11.095 2.714 56.235 1.00 24.61 305 LYS A N 1
ATOM 2443 C CA . LYS A 1 305 ? 12.213 3.675 56.029 1.00 24.61 305 LYS A CA 1
ATOM 2444 C C . LYS A 1 305 ? 12.561 3.862 54.548 1.00 24.61 305 LYS A C 1
ATOM 2446 O O . LYS A 1 305 ? 12.895 2.921 53.835 1.00 24.61 305 LYS A O 1
ATOM 2451 N N . SER A 1 306 ? 12.604 5.127 54.129 1.00 22.25 306 SER A N 1
ATOM 2452 C CA . SER A 1 306 ? 13.365 5.618 52.968 1.00 22.25 306 SER A CA 1
ATOM 2453 C C . SER A 1 306 ? 14.837 5.164 53.031 1.00 22.25 306 SER A C 1
ATOM 2455 O O . SER A 1 306 ? 15.388 5.081 54.132 1.00 22.25 306 SER A O 1
ATOM 2457 N N . PRO A 1 307 ? 15.528 4.968 51.887 1.00 27.34 307 PRO A N 1
ATOM 2458 C CA . PRO A 1 307 ? 16.300 6.089 51.333 1.00 27.34 307 PRO A CA 1
ATOM 2459 C C . PRO A 1 307 ? 16.447 6.136 49.791 1.00 27.34 307 PRO A C 1
ATOM 2461 O O . PRO A 1 307 ? 16.695 5.145 49.119 1.00 27.34 307 PRO A O 1
ATOM 2464 N N . SER A 1 308 ? 16.343 7.363 49.275 1.00 20.34 308 SER A N 1
ATOM 2465 C CA . SER A 1 308 ? 17.269 8.092 48.383 1.00 20.34 308 SER A CA 1
ATOM 2466 C C . SER A 1 308 ? 18.148 7.389 47.320 1.00 20.34 308 SER A C 1
ATOM 2468 O O . SER A 1 308 ? 18.973 6.533 47.616 1.00 20.34 308 SER A O 1
ATOM 2470 N N . MET A 1 309 ? 18.105 8.012 46.128 1.00 22.52 309 MET A N 1
ATOM 2471 C CA . MET A 1 309 ? 19.165 8.222 45.121 1.00 22.52 309 MET A CA 1
ATOM 2472 C C . MET A 1 309 ? 19.759 7.009 44.384 1.00 22.52 309 MET A C 1
ATOM 2474 O O . MET A 1 309 ? 20.617 6.297 44.891 1.00 22.52 309 MET A O 1
ATOM 2478 N N . LYS A 1 310 ? 19.553 6.993 43.060 1.00 24.52 310 LYS A N 1
ATOM 2479 C CA . LYS A 1 310 ? 20.515 7.632 42.140 1.00 24.52 310 LYS A CA 1
ATOM 2480 C C . LYS A 1 310 ? 19.899 7.874 40.763 1.00 24.52 310 LYS A C 1
ATOM 2482 O O . LYS A 1 310 ? 19.464 6.960 40.074 1.00 24.52 310 LYS A O 1
ATOM 2487 N N . ASN A 1 311 ? 19.919 9.149 40.391 1.00 23.30 311 ASN A N 1
ATOM 2488 C CA . ASN A 1 311 ? 19.723 9.640 39.041 1.00 23.30 311 ASN A CA 1
ATOM 2489 C C . ASN A 1 311 ? 20.794 9.051 38.120 1.00 23.30 311 ASN A C 1
ATOM 2491 O O . ASN A 1 311 ? 21.986 9.095 38.428 1.00 23.30 311 ASN A O 1
ATOM 2495 N N . THR A 1 312 ? 20.391 8.595 36.943 1.00 27.00 312 THR A N 1
ATOM 2496 C CA . THR A 1 312 ? 21.239 8.717 35.759 1.00 27.00 312 THR A CA 1
ATOM 2497 C C . THR A 1 312 ? 20.327 9.103 34.612 1.00 27.00 312 THR A C 1
ATOM 2499 O O . THR A 1 312 ? 19.618 8.285 34.034 1.00 27.00 312 THR A O 1
ATOM 2502 N N . GLU A 1 313 ? 20.289 10.408 34.368 1.00 26.36 313 GLU A N 1
ATOM 2503 C CA . GLU A 1 313 ? 19.733 10.993 33.163 1.00 26.36 313 GLU A CA 1
ATOM 2504 C C . GLU A 1 313 ? 20.500 10.437 31.956 1.00 26.36 313 GLU A C 1
ATOM 2506 O O . GLU A 1 313 ? 21.698 10.673 31.816 1.00 26.36 313 GLU A O 1
ATOM 2511 N N . SER A 1 314 ? 19.815 9.742 31.049 1.00 25.42 314 SER A N 1
ATOM 2512 C CA . SER A 1 314 ? 20.232 9.683 29.650 1.00 25.42 314 SER A CA 1
ATOM 2513 C C . SER A 1 314 ? 19.183 10.405 28.813 1.00 25.42 314 SER A C 1
ATOM 2515 O O . SER A 1 314 ? 18.138 9.887 28.421 1.00 25.42 314 SER A O 1
ATOM 2517 N N . LYS A 1 315 ? 19.460 11.690 28.593 1.00 26.41 315 LYS A N 1
ATOM 2518 C CA . LYS A 1 315 ? 18.821 12.486 27.554 1.00 26.41 315 LYS A CA 1
ATOM 2519 C C . LYS A 1 315 ? 19.167 11.897 26.183 1.00 26.41 315 LYS A C 1
ATOM 2521 O O . LYS A 1 315 ? 20.313 11.550 25.919 1.00 26.41 315 LYS A O 1
ATOM 2526 N N . THR A 1 316 ? 18.143 11.903 25.330 1.00 25.89 316 THR A N 1
ATOM 2527 C CA . THR A 1 316 ? 18.194 12.036 23.866 1.00 25.89 316 THR A CA 1
ATOM 2528 C C . THR A 1 316 ? 18.865 10.906 23.083 1.00 25.89 316 THR A C 1
ATOM 2530 O O . THR A 1 316 ? 20.081 10.857 22.952 1.00 25.89 316 THR A O 1
ATOM 2533 N N . ASN A 1 317 ? 18.053 10.071 22.428 1.00 29.50 317 ASN A N 1
ATOM 2534 C CA . ASN A 1 317 ? 17.803 10.248 20.993 1.00 29.50 317 ASN A CA 1
ATOM 2535 C C . ASN A 1 317 ? 16.681 9.326 20.505 1.00 29.50 317 ASN A C 1
ATOM 2537 O O . ASN A 1 317 ? 16.804 8.104 20.447 1.00 29.50 317 ASN A O 1
ATOM 2541 N N . THR A 1 318 ? 15.583 9.969 20.122 1.00 38.66 318 THR A N 1
ATOM 2542 C CA . THR A 1 318 ? 14.502 9.440 19.298 1.00 38.66 318 THR A CA 1
ATOM 2543 C C . THR A 1 318 ? 15.092 8.801 18.044 1.00 38.66 318 THR A C 1
ATOM 2545 O O . THR A 1 318 ? 15.458 9.500 17.105 1.00 38.66 318 THR A O 1
ATOM 2548 N N . THR A 1 319 ? 15.181 7.474 18.024 1.00 29.02 319 THR A N 1
ATOM 2549 C CA . THR A 1 319 ? 15.484 6.723 16.805 1.00 29.02 319 THR A CA 1
ATOM 2550 C C . THR A 1 319 ? 14.263 5.886 16.473 1.00 29.02 319 THR A C 1
ATOM 2552 O O . THR A 1 319 ? 13.900 4.949 17.178 1.00 29.02 319 THR A O 1
ATOM 2555 N N . ILE A 1 320 ? 13.582 6.323 15.422 1.00 38.00 320 ILE A N 1
ATOM 2556 C CA . ILE A 1 320 ? 12.469 5.653 14.761 1.00 38.00 320 ILE A CA 1
ATOM 2557 C C . ILE A 1 320 ? 12.956 4.264 14.314 1.00 38.00 320 ILE A C 1
ATOM 2559 O O . ILE A 1 320 ? 13.928 4.212 13.559 1.00 38.00 320 ILE A O 1
ATOM 2563 N N . PRO A 1 321 ? 12.313 3.145 14.693 1.00 33.47 321 PRO A N 1
ATOM 2564 C CA . PRO A 1 321 ? 12.634 1.864 14.093 1.00 33.47 321 PRO A CA 1
ATOM 2565 C C . PRO A 1 321 ? 11.853 1.744 12.781 1.00 33.47 321 PRO A C 1
ATOM 2567 O O . PRO A 1 321 ? 10.725 1.258 12.749 1.00 33.47 321 PRO A O 1
ATOM 2570 N N . TYR A 1 322 ? 12.447 2.199 11.678 1.00 35.50 322 TYR A N 1
ATOM 2571 C CA . TYR A 1 322 ? 12.196 1.556 10.392 1.00 35.50 322 TYR A CA 1
ATOM 2572 C C . TYR A 1 322 ? 13.175 0.384 10.297 1.00 35.50 322 TYR A C 1
ATOM 2574 O O . TYR A 1 322 ? 14.261 0.470 9.736 1.00 35.50 322 TYR A O 1
ATOM 2582 N N . GLU A 1 323 ? 12.799 -0.752 10.871 1.00 34.41 323 GLU A N 1
ATOM 2583 C CA . GLU A 1 323 ? 13.399 -2.024 10.475 1.00 34.41 323 GLU A CA 1
ATOM 2584 C C . GLU A 1 323 ? 12.838 -2.380 9.092 1.00 34.41 323 GLU A C 1
ATOM 2586 O O . GLU A 1 323 ? 11.957 -3.221 8.926 1.00 34.41 323 GLU A O 1
ATOM 2591 N N . LEU A 1 324 ? 13.321 -1.672 8.069 1.00 46.16 324 LEU A N 1
ATOM 2592 C CA . LEU A 1 324 ? 13.279 -2.166 6.705 1.00 46.16 324 LEU A CA 1
ATOM 2593 C C . LEU A 1 324 ? 14.300 -3.301 6.683 1.00 46.16 324 LEU A C 1
ATOM 2595 O O . LEU A 1 324 ? 15.504 -3.061 6.605 1.00 46.16 324 LEU A O 1
ATOM 2599 N N . GLN A 1 325 ? 13.810 -4.519 6.911 1.00 40.38 325 GLN A N 1
ATOM 2600 C CA . GLN A 1 325 ? 14.624 -5.708 7.111 1.00 40.38 325 GLN A CA 1
ATOM 2601 C C . GLN A 1 325 ? 15.697 -5.818 6.022 1.00 40.38 325 GLN A C 1
ATOM 2603 O O . GLN A 1 325 ? 15.418 -6.107 4.856 1.00 40.38 325 GLN A O 1
ATOM 2608 N N . ARG A 1 326 ? 16.947 -5.557 6.426 1.00 45.16 326 ARG A N 1
ATOM 2609 C CA . ARG A 1 326 ? 18.141 -5.754 5.609 1.00 45.16 326 ARG A CA 1
ATOM 2610 C C . ARG A 1 326 ? 18.324 -7.245 5.375 1.00 45.16 326 ARG A C 1
ATOM 2612 O O . ARG A 1 326 ? 18.952 -7.936 6.171 1.00 45.16 326 ARG A O 1
ATOM 2619 N N . CYS A 1 327 ? 17.884 -7.722 4.223 1.00 41.00 327 CYS A N 1
ATOM 2620 C CA . CYS A 1 327 ? 18.604 -8.795 3.562 1.00 41.00 327 CYS A CA 1
ATOM 2621 C C . CYS A 1 327 ? 19.633 -8.132 2.645 1.00 41.00 327 CYS A C 1
ATOM 2623 O O . CYS A 1 327 ? 19.361 -7.863 1.479 1.00 41.00 327 CYS A O 1
ATOM 2625 N N . ASN A 1 328 ? 20.837 -7.888 3.177 1.00 54.16 328 ASN A N 1
ATOM 2626 C CA . ASN A 1 328 ? 22.019 -7.523 2.378 1.00 54.16 328 ASN A CA 1
ATOM 2627 C C . ASN A 1 328 ? 22.421 -8.638 1.388 1.00 54.16 328 ASN A C 1
ATOM 2629 O O . ASN A 1 328 ? 23.395 -8.503 0.656 1.00 54.16 328 ASN A O 1
ATOM 2633 N N . GLN A 1 329 ? 21.687 -9.753 1.376 1.00 59.41 329 GLN A N 1
ATOM 2634 C CA . GLN A 1 329 ? 21.834 -10.828 0.416 1.00 59.41 329 GLN A CA 1
ATOM 2635 C C . GLN A 1 329 ? 20.808 -10.649 -0.712 1.00 59.41 329 GLN A C 1
ATOM 2637 O O . GLN A 1 329 ? 19.603 -10.583 -0.442 1.00 59.41 329 GLN A O 1
ATOM 2642 N N . PRO A 1 330 ? 21.259 -10.563 -1.976 1.00 69.00 330 PRO A N 1
ATOM 2643 C CA . PRO A 1 330 ? 20.368 -10.603 -3.123 1.00 69.00 330 PRO A CA 1
ATOM 2644 C C . PRO A 1 330 ? 19.504 -11.869 -3.069 1.00 69.00 330 PRO A C 1
ATOM 2646 O O . PRO A 1 330 ? 20.000 -12.962 -2.806 1.00 69.00 330 PRO A O 1
ATOM 2649 N N . SER A 1 331 ? 18.203 -11.722 -3.329 1.00 80.44 331 SER A N 1
ATOM 2650 C CA . SER A 1 331 ? 17.321 -12.869 -3.574 1.00 80.44 331 SER A CA 1
ATOM 2651 C C . SER A 1 331 ? 17.840 -13.680 -4.769 1.00 80.44 331 SER A C 1
ATOM 2653 O O . SER A 1 331 ? 18.474 -13.118 -5.664 1.00 80.44 331 SER A O 1
ATOM 2655 N N . ILE A 1 332 ? 17.517 -14.977 -4.832 1.00 86.06 332 ILE A N 1
ATOM 2656 C CA . ILE A 1 332 ? 17.811 -15.852 -5.984 1.00 86.06 332 ILE A CA 1
ATOM 2657 C C . ILE A 1 332 ? 17.349 -15.191 -7.294 1.00 86.06 332 ILE A C 1
ATOM 2659 O O . ILE A 1 332 ? 18.077 -15.188 -8.282 1.00 86.06 332 ILE A O 1
ATOM 2663 N N . THR A 1 333 ? 16.187 -14.531 -7.279 1.00 85.81 333 THR A N 1
ATOM 2664 C CA . THR A 1 333 ? 15.674 -13.759 -8.422 1.00 85.81 333 THR A CA 1
ATOM 2665 C C . THR A 1 333 ? 16.610 -12.619 -8.829 1.00 85.81 333 THR A C 1
ATOM 2667 O O . THR A 1 333 ? 16.807 -12.381 -10.015 1.00 85.81 333 THR A O 1
ATOM 2670 N N . GLY A 1 334 ? 17.222 -11.930 -7.863 1.00 87.00 334 GLY A N 1
ATOM 2671 C CA . GLY A 1 334 ? 18.184 -10.858 -8.126 1.00 87.00 334 GLY A CA 1
ATOM 2672 C C . GLY A 1 334 ? 19.459 -11.368 -8.796 1.00 87.00 334 GLY A C 1
ATOM 2673 O O . GLY A 1 334 ? 19.965 -10.723 -9.709 1.00 87.00 334 GLY A O 1
ATOM 2674 N N . TYR A 1 335 ? 19.938 -12.550 -8.405 1.00 88.56 335 TYR A N 1
ATOM 2675 C CA . TYR A 1 335 ? 21.072 -13.190 -9.073 1.00 88.56 335 TYR A CA 1
ATOM 2676 C C . TYR A 1 335 ? 20.738 -13.627 -10.502 1.00 88.56 335 TYR A C 1
ATOM 2678 O O . TYR A 1 335 ? 21.546 -13.412 -11.399 1.00 88.56 335 TYR A O 1
ATOM 2686 N N . ILE A 1 336 ? 19.542 -14.177 -10.739 1.00 93.81 336 ILE A N 1
ATOM 2687 C CA . ILE A 1 336 ? 19.088 -14.532 -12.094 1.00 93.81 336 ILE A CA 1
ATOM 2688 C C . ILE A 1 336 ? 19.038 -13.286 -12.988 1.00 93.81 336 ILE A C 1
ATOM 2690 O O . ILE A 1 336 ? 19.535 -13.322 -14.110 1.00 93.81 336 ILE A O 1
ATOM 2694 N N . LEU A 1 337 ? 18.495 -12.173 -12.482 1.00 91.31 337 LEU A N 1
ATOM 2695 C CA . LEU A 1 337 ? 18.465 -10.901 -13.209 1.00 91.31 337 LEU A CA 1
ATOM 2696 C C . LEU A 1 337 ? 19.875 -10.383 -13.514 1.00 91.31 337 LEU A C 1
ATOM 2698 O O . LEU A 1 337 ? 20.135 -9.954 -14.632 1.00 91.31 337 LEU A O 1
ATOM 2702 N N . LEU A 1 338 ? 20.804 -10.470 -12.561 1.00 90.62 338 LEU A N 1
ATOM 2703 C CA . LEU A 1 338 ? 22.198 -10.081 -12.782 1.00 90.62 338 LEU A CA 1
ATOM 2704 C C . LEU A 1 338 ? 22.855 -10.924 -13.887 1.00 90.62 338 LEU A C 1
ATOM 2706 O O . LEU A 1 338 ? 23.520 -10.380 -14.769 1.00 90.62 338 LEU A O 1
ATOM 2710 N N . VAL A 1 339 ? 22.638 -12.242 -13.883 1.00 93.62 339 VAL A N 1
ATOM 2711 C CA . VAL A 1 339 ? 23.129 -13.131 -14.948 1.00 93.62 339 VAL A CA 1
ATOM 2712 C C . VAL A 1 339 ? 22.501 -12.753 -16.292 1.00 93.62 339 VAL A C 1
ATOM 2714 O O . VAL A 1 339 ? 23.205 -12.630 -17.287 1.00 93.62 339 VAL A O 1
ATOM 2717 N N . TRP A 1 340 ? 21.199 -12.475 -16.327 1.00 93.00 340 TRP A N 1
ATOM 2718 C CA . TRP A 1 340 ? 20.518 -12.055 -17.552 1.00 93.00 340 TRP A CA 1
ATOM 2719 C C . TRP A 1 340 ? 21.098 -10.753 -18.127 1.00 93.00 340 TRP A C 1
ATOM 2721 O O . TRP A 1 340 ? 21.486 -10.699 -19.293 1.00 93.00 340 TRP A O 1
ATOM 2731 N N . ILE A 1 341 ? 21.251 -9.713 -17.308 1.00 93.19 341 ILE A N 1
ATOM 2732 C CA . ILE A 1 341 ? 21.803 -8.429 -17.766 1.00 93.19 341 ILE A CA 1
ATOM 2733 C C . ILE A 1 341 ? 23.269 -8.565 -18.192 1.00 93.19 341 ILE A C 1
ATOM 2735 O O . ILE A 1 341 ? 23.677 -7.981 -19.193 1.00 93.19 341 ILE A O 1
ATOM 2739 N N . THR A 1 342 ? 24.065 -9.380 -17.498 1.00 90.44 342 THR A N 1
ATOM 2740 C CA . THR A 1 342 ? 25.456 -9.631 -17.912 1.00 90.44 342 THR A CA 1
ATOM 2741 C C . THR A 1 342 ? 25.540 -10.392 -19.239 1.00 90.44 342 THR A C 1
ATOM 2743 O O . THR A 1 342 ? 26.437 -10.106 -20.031 1.00 90.44 342 THR A O 1
ATOM 2746 N N . THR A 1 343 ? 24.586 -11.282 -19.551 1.00 94.75 343 THR A N 1
ATOM 2747 C CA . THR A 1 343 ? 24.505 -11.895 -20.891 1.00 94.75 343 THR A CA 1
ATOM 2748 C C . THR A 1 343 ? 24.170 -10.880 -21.986 1.00 94.75 343 THR A C 1
ATOM 2750 O O . THR A 1 343 ? 24.767 -10.942 -23.061 1.00 94.75 343 THR A O 1
ATOM 2753 N N . LEU A 1 344 ? 23.302 -9.901 -21.709 1.00 91.25 344 LEU A N 1
ATOM 2754 C CA . LEU A 1 344 ? 22.996 -8.814 -22.648 1.00 91.25 344 LEU A CA 1
ATOM 2755 C C . LEU A 1 344 ? 24.197 -7.883 -22.853 1.00 91.25 344 LEU A C 1
ATOM 2757 O O . LEU A 1 344 ? 24.536 -7.561 -23.989 1.00 91.25 344 LEU A O 1
ATOM 2761 N N . LEU A 1 345 ? 24.921 -7.545 -21.783 1.00 92.38 345 LEU A N 1
ATOM 2762 C CA . LEU A 1 345 ? 26.176 -6.797 -21.884 1.00 92.38 345 LEU A CA 1
ATOM 2763 C C . LEU A 1 345 ? 27.208 -7.542 -22.741 1.00 92.38 345 LEU A C 1
ATOM 2765 O O . LEU A 1 345 ? 27.854 -6.942 -23.598 1.00 92.38 345 LEU A O 1
ATOM 2769 N N . TYR A 1 346 ? 27.355 -8.854 -22.547 1.00 93.00 346 TYR A N 1
ATOM 2770 C CA . TYR A 1 346 ? 28.247 -9.664 -23.375 1.00 93.00 346 TYR A CA 1
ATOM 2771 C C . TYR A 1 346 ? 27.824 -9.656 -24.851 1.00 93.00 346 TYR A C 1
ATOM 2773 O O . TYR A 1 346 ? 28.673 -9.546 -25.736 1.00 93.00 346 TYR A O 1
ATOM 2781 N N . GLN A 1 347 ? 26.521 -9.724 -25.130 1.00 90.81 347 GLN A N 1
ATOM 2782 C CA . GLN A 1 347 ? 25.996 -9.628 -26.490 1.00 90.81 347 GLN A CA 1
ATOM 2783 C C . GLN A 1 347 ? 26.295 -8.262 -27.126 1.00 90.81 347 GLN A C 1
ATOM 2785 O O . GLN A 1 347 ? 26.739 -8.222 -28.274 1.00 90.81 347 GLN A O 1
ATOM 2790 N N . ALA A 1 348 ? 26.129 -7.167 -26.380 1.00 88.56 348 ALA A N 1
ATOM 2791 C CA . ALA A 1 348 ? 26.481 -5.818 -26.823 1.00 88.56 348 ALA A CA 1
ATOM 2792 C C . ALA A 1 348 ? 27.983 -5.697 -27.134 1.00 88.56 348 ALA A C 1
ATOM 2794 O O . ALA A 1 348 ? 28.363 -5.216 -28.202 1.00 88.56 348 ALA A O 1
ATOM 2795 N N . MET A 1 349 ? 28.843 -6.227 -26.257 1.00 87.56 349 MET A N 1
ATOM 2796 C CA . MET A 1 349 ? 30.293 -6.267 -26.482 1.00 87.56 349 MET A CA 1
ATOM 2797 C C . MET A 1 349 ? 30.654 -7.091 -27.722 1.00 87.56 349 MET A C 1
ATOM 2799 O O . MET A 1 349 ? 31.456 -6.653 -28.543 1.00 87.56 349 MET A O 1
ATOM 2803 N N . ARG A 1 350 ? 30.037 -8.265 -27.911 1.00 89.38 350 ARG A N 1
ATOM 2804 C CA . ARG A 1 350 ? 30.232 -9.082 -29.118 1.00 89.38 350 ARG A CA 1
ATOM 2805 C C . ARG A 1 350 ? 29.809 -8.330 -30.379 1.00 89.38 350 ARG A C 1
ATOM 2807 O O . ARG A 1 350 ? 30.507 -8.420 -31.385 1.00 89.38 350 ARG A O 1
ATOM 2814 N N . HIS A 1 351 ? 28.681 -7.620 -30.343 1.00 87.00 351 HIS A N 1
ATOM 2815 C CA . HIS A 1 351 ? 28.222 -6.831 -31.483 1.00 87.00 351 HIS A CA 1
ATOM 2816 C C . HIS A 1 351 ? 29.233 -5.734 -31.827 1.00 87.00 351 HIS A C 1
ATOM 2818 O O . HIS A 1 351 ? 29.615 -5.626 -32.988 1.00 87.00 351 HIS A O 1
ATOM 2824 N N . LEU A 1 352 ? 29.745 -5.021 -30.819 1.00 86.19 352 LEU A N 1
ATOM 2825 C CA . LEU A 1 352 ? 30.769 -3.989 -30.982 1.00 86.19 352 LEU A CA 1
ATOM 2826 C C . LEU A 1 352 ? 32.050 -4.525 -31.647 1.00 86.19 352 LEU A C 1
ATOM 2828 O O . LEU A 1 352 ? 32.588 -3.875 -32.538 1.00 86.19 352 LEU A O 1
ATOM 2832 N N . PHE A 1 353 ? 32.519 -5.716 -31.258 1.00 83.38 353 PHE A N 1
ATOM 2833 C CA . PHE A 1 353 ? 33.701 -6.347 -31.868 1.00 83.38 353 PHE A CA 1
ATOM 2834 C C . PHE A 1 353 ? 33.457 -6.896 -33.277 1.00 83.38 353 PHE A C 1
ATOM 2836 O O . PHE A 1 353 ? 34.404 -7.047 -34.041 1.00 83.38 353 PHE A O 1
ATOM 2843 N N . SER A 1 354 ? 32.209 -7.225 -33.611 1.00 82.19 354 SER A N 1
ATOM 2844 C CA . SER A 1 354 ? 31.838 -7.757 -34.925 1.00 82.19 354 SER A CA 1
ATOM 2845 C C . SER A 1 354 ? 31.605 -6.665 -35.973 1.00 82.19 354 SER A C 1
ATOM 2847 O O . SER A 1 354 ? 31.333 -7.003 -37.125 1.00 82.19 354 SER A O 1
ATOM 2849 N N . LEU A 1 355 ? 31.658 -5.384 -35.594 1.00 82.81 355 LEU A N 1
ATOM 2850 C CA . LEU A 1 355 ? 31.537 -4.279 -36.538 1.00 82.81 355 LEU A CA 1
ATOM 2851 C C . LEU A 1 355 ? 32.787 -4.213 -37.416 1.00 82.81 355 LEU A C 1
ATOM 2853 O O . LEU A 1 355 ? 33.914 -4.157 -36.927 1.00 82.81 355 LEU A O 1
ATOM 2857 N N . GLU A 1 356 ? 32.568 -4.194 -38.725 1.00 73.56 356 GLU A N 1
ATOM 2858 C CA . GLU A 1 356 ? 33.603 -4.184 -39.759 1.00 73.56 356 GLU A CA 1
ATOM 2859 C C . GLU A 1 356 ? 34.187 -2.767 -39.930 1.00 73.56 356 GLU A C 1
ATOM 2861 O O . GLU A 1 356 ? 34.132 -2.152 -40.992 1.00 73.56 356 GLU A O 1
ATOM 2866 N N . ALA A 1 357 ? 34.694 -2.199 -38.835 1.00 65.69 357 ALA A N 1
ATOM 2867 C CA . ALA A 1 357 ? 35.274 -0.864 -38.795 1.00 65.69 357 ALA A CA 1
ATOM 2868 C C . ALA A 1 357 ? 36.807 -0.935 -38.831 1.00 65.69 357 ALA A C 1
ATOM 2870 O O . ALA A 1 357 ? 37.430 -1.739 -38.142 1.00 65.69 357 ALA A O 1
ATOM 2871 N N . GLN A 1 358 ? 37.430 -0.036 -39.598 1.00 65.00 358 GLN A N 1
ATOM 2872 C CA . GLN A 1 358 ? 38.892 0.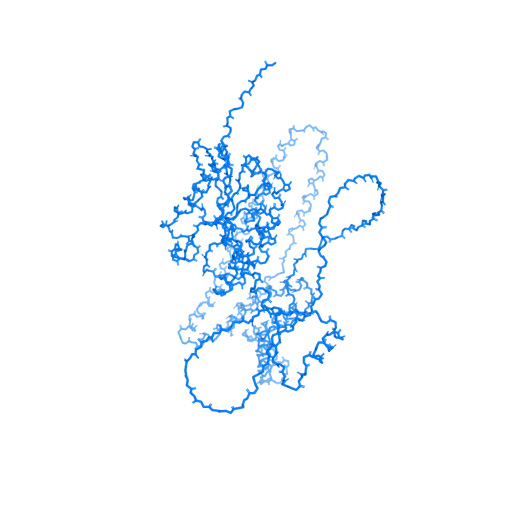023 -39.755 1.00 65.00 358 GLN A CA 1
ATOM 2873 C C . GLN A 1 358 ? 39.632 0.378 -38.449 1.00 65.00 358 GLN A C 1
ATOM 2875 O O . GLN A 1 358 ? 40.815 0.078 -38.307 1.00 65.00 358 GLN A O 1
ATOM 2880 N N . THR A 1 359 ? 38.946 1.014 -37.491 1.00 78.00 359 THR A N 1
ATOM 2881 C CA . THR A 1 359 ? 39.475 1.407 -36.175 1.00 78.00 359 THR A CA 1
ATOM 2882 C C . THR A 1 359 ? 38.413 1.239 -35.082 1.00 78.00 359 THR A C 1
ATOM 2884 O O . THR A 1 359 ? 37.220 1.456 -35.309 1.00 78.00 359 THR A O 1
ATOM 2887 N N . THR A 1 360 ? 38.838 0.893 -33.861 1.00 76.69 360 THR A N 1
ATOM 2888 C CA . THR A 1 360 ? 37.944 0.635 -32.710 1.00 76.69 360 THR A CA 1
ATOM 2889 C C . THR A 1 360 ? 37.122 1.857 -32.293 1.00 76.69 360 THR A C 1
ATOM 2891 O O . THR A 1 360 ? 35.972 1.715 -31.888 1.00 76.69 360 THR A O 1
ATOM 2894 N N . CYS A 1 361 ? 37.663 3.069 -32.438 1.00 82.00 361 CYS A N 1
ATOM 2895 C CA . CYS A 1 361 ? 36.923 4.303 -32.162 1.00 82.00 361 CYS A CA 1
ATOM 2896 C C . CYS A 1 361 ? 35.763 4.507 -33.145 1.00 82.00 361 CYS A C 1
ATOM 2898 O O . CYS A 1 361 ? 34.665 4.871 -32.729 1.00 82.00 361 CYS A O 1
ATOM 2900 N N . ASN A 1 362 ? 35.978 4.219 -34.431 1.00 83.56 362 ASN A N 1
ATOM 2901 C CA . ASN A 1 362 ? 34.929 4.340 -35.442 1.00 83.56 362 ASN A CA 1
ATOM 2902 C C . ASN A 1 362 ? 33.845 3.271 -35.244 1.00 83.56 362 ASN A C 1
ATOM 2904 O O . ASN A 1 362 ? 32.670 3.569 -35.437 1.00 83.56 362 ASN A O 1
ATOM 2908 N N . ALA A 1 363 ? 34.218 2.076 -34.768 1.00 83.50 363 ALA A N 1
ATOM 2909 C CA . ALA A 1 363 ? 33.263 1.038 -34.377 1.00 83.50 363 ALA A CA 1
ATOM 2910 C C . ALA A 1 363 ? 32.321 1.515 -33.259 1.00 83.50 363 ALA A C 1
ATOM 2912 O O . ALA A 1 363 ? 31.114 1.312 -33.337 1.00 83.50 363 ALA A O 1
ATOM 2913 N N . ILE A 1 364 ? 32.857 2.190 -32.234 1.00 85.12 364 ILE A N 1
ATOM 2914 C CA . ILE A 1 364 ? 32.065 2.730 -31.119 1.00 85.12 364 ILE A CA 1
ATOM 2915 C C . ILE A 1 364 ? 31.116 3.829 -31.605 1.00 85.12 364 ILE A C 1
ATOM 2917 O O . ILE A 1 364 ? 29.940 3.820 -31.249 1.00 85.12 364 ILE A O 1
ATOM 2921 N N . VAL A 1 365 ? 31.599 4.754 -32.440 1.00 86.94 365 VAL A N 1
ATOM 2922 C CA . VAL A 1 365 ? 30.756 5.821 -33.003 1.00 86.94 365 VAL A CA 1
ATOM 2923 C C . VAL A 1 365 ? 29.625 5.232 -33.848 1.00 86.94 365 VAL A C 1
ATOM 2925 O O . VAL A 1 365 ? 28.478 5.627 -33.673 1.00 86.94 365 VAL A O 1
ATOM 2928 N N . GLN A 1 366 ? 29.923 4.241 -34.693 1.00 86.62 366 GLN A N 1
ATOM 2929 C CA . GLN A 1 366 ? 28.922 3.556 -35.512 1.00 86.62 366 GLN A CA 1
ATOM 2930 C C . GLN A 1 366 ? 27.920 2.762 -34.660 1.00 86.62 366 GLN A C 1
ATOM 2932 O O . GLN A 1 366 ? 26.721 2.788 -34.929 1.00 86.62 366 GLN A O 1
ATOM 2937 N N . TYR A 1 367 ? 28.383 2.095 -33.598 1.00 88.25 367 TYR A N 1
ATOM 2938 C CA . TYR A 1 367 ? 27.518 1.381 -32.658 1.00 88.25 367 TYR A CA 1
ATOM 2939 C C . TYR A 1 367 ? 26.513 2.324 -31.992 1.00 88.25 367 TYR A C 1
ATOM 2941 O O . TYR A 1 367 ? 25.327 2.002 -31.894 1.00 88.25 367 TYR A O 1
ATOM 2949 N N . PHE A 1 368 ? 26.989 3.493 -31.555 1.00 88.19 368 PHE A N 1
ATOM 2950 C CA . PHE A 1 368 ? 26.166 4.525 -30.943 1.00 88.19 368 PHE A CA 1
ATOM 2951 C C . PHE A 1 368 ? 25.373 5.348 -31.946 1.00 88.19 368 PHE A C 1
ATOM 2953 O O . PHE A 1 368 ? 24.670 6.234 -31.497 1.00 88.19 368 PHE A O 1
ATOM 2960 N N . ASP A 1 369 ? 25.425 5.117 -33.254 1.00 88.31 369 ASP A N 1
ATOM 2961 C CA . ASP A 1 369 ? 24.563 5.862 -34.176 1.00 88.31 369 ASP A CA 1
ATOM 2962 C C . ASP A 1 369 ? 23.114 5.343 -34.104 1.00 88.31 369 ASP A C 1
ATOM 2964 O O . ASP A 1 369 ? 22.150 6.112 -34.051 1.00 88.31 369 ASP A O 1
ATOM 2968 N N . VAL A 1 370 ? 22.971 4.026 -33.925 1.00 87.31 370 VAL A N 1
ATOM 2969 C CA . VAL A 1 370 ? 21.688 3.324 -33.811 1.00 87.31 370 VAL A CA 1
ATOM 2970 C C . VAL A 1 370 ? 20.992 3.650 -32.485 1.00 87.31 370 VAL A C 1
ATOM 2972 O O . VAL A 1 370 ? 21.521 3.411 -31.395 1.00 87.31 370 VAL A O 1
ATOM 2975 N N . PHE A 1 371 ? 19.752 4.138 -32.557 1.00 85.69 371 PHE A N 1
ATOM 2976 C CA . PHE A 1 371 ? 18.959 4.516 -31.380 1.00 85.69 371 PHE A CA 1
ATOM 2977 C C . PHE A 1 371 ? 18.753 3.372 -30.384 1.00 85.69 371 PHE A C 1
ATOM 2979 O O . PHE A 1 371 ? 18.933 3.554 -29.179 1.00 85.69 371 PHE A O 1
ATOM 2986 N N . TRP A 1 372 ? 18.424 2.181 -30.882 1.00 89.06 372 TRP A N 1
ATOM 2987 C CA . TRP A 1 372 ? 18.194 1.006 -30.041 1.00 89.06 372 TRP A CA 1
ATOM 2988 C C . TRP A 1 372 ? 19.434 0.605 -29.239 1.00 89.06 372 TRP A C 1
ATOM 2990 O O . TRP A 1 372 ? 19.306 0.227 -28.076 1.00 89.06 372 TRP A O 1
ATOM 3000 N N . ASN A 1 373 ? 20.628 0.775 -29.813 1.00 90.00 373 ASN A N 1
ATOM 3001 C CA . ASN A 1 373 ? 21.893 0.509 -29.132 1.00 90.00 373 ASN A CA 1
ATOM 3002 C C . ASN A 1 373 ? 22.167 1.540 -28.026 1.00 90.00 373 ASN A C 1
ATOM 3004 O O . ASN A 1 373 ? 22.612 1.167 -26.940 1.00 90.00 373 ASN A O 1
ATOM 3008 N N . LYS A 1 374 ? 21.852 2.827 -28.253 1.00 90.19 374 LYS A N 1
ATOM 3009 C CA . LYS A 1 374 ? 21.921 3.865 -27.201 1.00 90.19 374 LYS A CA 1
ATOM 3010 C C . LYS A 1 374 ? 21.001 3.521 -26.027 1.00 90.19 374 LYS A C 1
ATOM 3012 O O . LYS A 1 374 ? 21.400 3.662 -24.872 1.00 90.19 374 LYS A O 1
ATOM 3017 N N . LEU A 1 375 ? 19.775 3.086 -26.326 1.00 91.44 375 LEU A N 1
ATOM 3018 C CA . LEU A 1 375 ? 18.761 2.752 -25.327 1.00 91.44 375 LEU A CA 1
ATOM 3019 C C . LEU A 1 375 ? 19.155 1.519 -24.498 1.00 91.44 375 LEU A C 1
ATOM 3021 O O . LEU A 1 375 ? 18.971 1.526 -23.284 1.00 91.44 375 LEU A O 1
ATOM 3025 N N . ASP A 1 376 ? 19.751 0.509 -25.132 1.00 91.50 376 ASP A N 1
ATOM 3026 C CA . ASP A 1 376 ? 20.265 -0.688 -24.456 1.00 91.50 376 ASP A CA 1
ATOM 3027 C C . ASP A 1 376 ? 21.439 -0.357 -23.515 1.00 91.50 376 ASP A C 1
ATOM 3029 O O . ASP A 1 376 ? 21.439 -0.735 -22.343 1.00 91.50 376 ASP A O 1
ATOM 3033 N N . VAL A 1 377 ? 22.398 0.462 -23.967 1.00 91.69 377 VAL A N 1
ATOM 3034 C CA . VAL A 1 377 ? 23.505 0.934 -23.112 1.00 91.69 377 VAL A CA 1
ATOM 3035 C C . VAL A 1 377 ? 22.987 1.757 -21.929 1.00 91.69 377 VAL A C 1
ATOM 3037 O O . VAL A 1 377 ? 23.466 1.586 -20.807 1.00 91.69 377 VAL A O 1
ATOM 3040 N N . LEU A 1 378 ? 21.987 2.619 -22.145 1.00 92.94 378 LEU A N 1
ATOM 3041 C CA . LEU A 1 378 ? 21.361 3.394 -21.073 1.00 92.94 378 LEU A CA 1
ATOM 3042 C C . LEU A 1 378 ? 20.697 2.487 -20.025 1.00 92.94 378 LEU A C 1
ATOM 3044 O O . LEU A 1 378 ? 20.882 2.719 -18.829 1.00 92.94 378 LEU A O 1
ATOM 3048 N N . ALA A 1 379 ? 19.970 1.454 -20.459 1.00 92.62 379 ALA A N 1
ATOM 3049 C CA . ALA A 1 379 ? 19.345 0.477 -19.568 1.00 92.62 379 ALA A CA 1
ATOM 3050 C C . ALA A 1 379 ? 20.397 -0.275 -18.735 1.00 92.62 379 ALA A C 1
ATOM 3052 O O . ALA A 1 379 ? 20.305 -0.351 -17.512 1.00 92.62 379 ALA A O 1
ATOM 3053 N N . ILE A 1 380 ? 21.474 -0.752 -19.366 1.00 92.94 380 ILE A N 1
ATOM 3054 C CA . ILE A 1 380 ? 22.556 -1.451 -18.656 1.00 92.94 380 ILE A CA 1
ATOM 3055 C C . ILE A 1 380 ? 23.226 -0.537 -17.614 1.00 92.94 380 ILE A C 1
ATOM 3057 O O . ILE A 1 380 ? 23.505 -0.976 -16.494 1.00 92.94 380 ILE A O 1
ATOM 3061 N N . ILE A 1 381 ? 23.466 0.740 -17.937 1.00 93.38 381 ILE A N 1
ATOM 3062 C CA . ILE A 1 381 ? 24.052 1.705 -16.992 1.00 93.38 381 ILE A CA 1
ATOM 3063 C C . ILE A 1 381 ? 23.107 1.954 -15.810 1.00 93.38 381 ILE A C 1
ATOM 3065 O O . ILE A 1 381 ? 23.550 1.916 -14.661 1.00 93.38 381 ILE A O 1
ATOM 3069 N N . LEU A 1 382 ? 21.816 2.181 -16.061 1.00 93.25 382 LEU A N 1
ATOM 3070 C CA . LEU A 1 382 ? 20.827 2.424 -15.005 1.00 93.25 382 LEU A CA 1
ATOM 3071 C C . LEU A 1 382 ? 20.637 1.205 -14.102 1.00 93.25 382 LEU A C 1
ATOM 3073 O O . LEU A 1 382 ? 20.548 1.361 -12.879 1.00 93.25 382 LEU A O 1
ATOM 3077 N N . PHE A 1 383 ? 20.662 0.001 -14.670 1.00 92.19 383 PHE A N 1
ATOM 3078 C CA . PHE A 1 383 ? 20.662 -1.237 -13.903 1.00 92.19 383 PHE A CA 1
ATOM 3079 C C . PHE A 1 383 ? 21.888 -1.328 -12.985 1.00 92.19 383 PHE A C 1
ATOM 3081 O O . PHE A 1 383 ? 21.740 -1.560 -11.782 1.00 92.19 383 PHE A O 1
ATOM 3088 N N . CYS A 1 384 ? 23.092 -1.078 -13.513 1.00 91.19 384 CYS A N 1
ATOM 3089 C CA . CYS A 1 384 ? 24.331 -1.074 -12.731 1.00 91.19 384 CYS A CA 1
ATOM 3090 C C . CYS A 1 384 ? 24.290 -0.043 -11.595 1.00 91.19 384 CYS A C 1
ATOM 3092 O O . CYS A 1 384 ? 24.594 -0.381 -10.453 1.00 91.19 384 CYS A O 1
ATOM 3094 N N . VAL A 1 385 ? 23.865 1.193 -11.878 1.00 92.69 385 VAL A N 1
ATOM 3095 C CA . VAL A 1 385 ? 23.709 2.250 -10.865 1.00 92.69 385 VAL A CA 1
ATOM 3096 C C . VAL A 1 385 ? 22.728 1.806 -9.784 1.00 92.69 385 VAL A C 1
ATOM 3098 O O . VAL A 1 385 ? 23.042 1.887 -8.601 1.00 92.69 385 VAL A O 1
ATOM 3101 N N . SER A 1 386 ? 21.572 1.264 -10.165 1.00 89.94 386 SER A N 1
ATOM 3102 C CA . SER A 1 386 ? 20.574 0.790 -9.203 1.00 89.94 386 SER A CA 1
ATOM 3103 C C . SER A 1 386 ? 21.088 -0.358 -8.338 1.00 89.94 386 SER A C 1
ATOM 3105 O O . SER A 1 386 ? 20.814 -0.411 -7.139 1.00 89.94 386 SER A O 1
ATOM 3107 N N . PHE A 1 387 ? 21.845 -1.279 -8.937 1.00 88.06 387 PHE A N 1
ATOM 3108 C CA . PHE A 1 387 ? 22.454 -2.400 -8.233 1.00 88.06 387 PHE A CA 1
ATOM 3109 C C . PHE A 1 387 ? 23.519 -1.917 -7.241 1.00 88.06 387 PHE A C 1
ATOM 3111 O O . PHE A 1 387 ? 23.496 -2.321 -6.081 1.00 88.06 387 PHE A O 1
ATOM 3118 N N . ILE A 1 388 ? 24.381 -0.979 -7.647 1.00 89.44 388 ILE A N 1
ATOM 3119 C CA . ILE A 1 388 ? 25.384 -0.358 -6.771 1.00 89.44 388 ILE A CA 1
ATOM 3120 C C . ILE A 1 388 ? 24.702 0.385 -5.618 1.00 89.44 388 ILE A C 1
ATOM 3122 O O . ILE A 1 388 ? 25.055 0.160 -4.462 1.00 89.44 388 ILE A O 1
ATOM 3126 N N . LEU A 1 389 ? 23.689 1.211 -5.899 1.00 87.94 389 LEU A N 1
ATOM 3127 C CA . LEU A 1 389 ? 22.929 1.933 -4.872 1.00 87.94 389 LEU A CA 1
ATOM 3128 C C . LEU A 1 389 ? 22.261 0.980 -3.870 1.00 87.94 389 LEU A C 1
ATOM 3130 O O . LEU A 1 389 ? 22.180 1.304 -2.688 1.00 87.94 389 LEU A O 1
ATOM 3134 N N . ARG A 1 390 ? 21.831 -0.206 -4.319 1.00 84.00 390 ARG A N 1
ATOM 3135 C CA . ARG A 1 390 ? 21.280 -1.262 -3.458 1.00 84.00 390 ARG A CA 1
ATOM 3136 C C . ARG A 1 390 ? 22.347 -1.961 -2.609 1.00 84.00 390 ARG A C 1
ATOM 3138 O O . ARG A 1 390 ? 22.037 -2.407 -1.507 1.00 84.00 390 ARG A O 1
ATOM 3145 N N . CYS A 1 391 ? 23.576 -2.079 -3.105 1.00 81.75 391 CYS A N 1
ATOM 3146 C CA . CYS A 1 391 ? 24.694 -2.672 -2.367 1.00 81.75 391 CYS A CA 1
ATOM 3147 C C . CYS A 1 391 ? 25.254 -1.744 -1.277 1.00 81.75 391 CYS A C 1
ATOM 3149 O O . CYS A 1 391 ? 25.881 -2.228 -0.334 1.00 81.75 391 CYS A O 1
ATOM 3151 N N . ILE A 1 392 ? 25.034 -0.430 -1.381 1.00 84.75 392 ILE A N 1
ATOM 3152 C CA . ILE A 1 392 ? 25.491 0.537 -0.379 1.00 84.75 392 ILE A CA 1
ATOM 3153 C C . ILE A 1 392 ? 24.564 0.476 0.853 1.00 84.75 392 ILE A C 1
ATOM 3155 O O . ILE A 1 392 ? 23.358 0.680 0.721 1.00 84.75 392 ILE A O 1
ATOM 3159 N N . PRO A 1 393 ? 25.090 0.270 2.077 1.00 73.69 393 PRO A N 1
ATOM 3160 C CA . PRO A 1 393 ? 24.290 0.124 3.298 1.00 73.69 393 PRO A CA 1
ATOM 3161 C C . PRO A 1 393 ? 23.760 1.462 3.864 1.00 73.69 393 PRO A C 1
ATOM 3163 O O . PRO A 1 393 ? 23.618 1.604 5.081 1.00 73.69 393 PRO A O 1
ATOM 3166 N N . LEU A 1 394 ? 23.470 2.448 3.006 1.00 80.25 394 LEU A N 1
ATOM 3167 C CA . LEU A 1 394 ? 22.895 3.749 3.373 1.00 80.25 394 LEU A CA 1
ATOM 3168 C C . LEU A 1 394 ? 21.400 3.799 3.035 1.00 80.25 394 LEU A C 1
ATOM 3170 O O . LEU A 1 394 ? 20.961 3.355 1.977 1.00 80.25 394 LEU A O 1
ATOM 3174 N N . THR A 1 395 ? 20.617 4.404 3.926 1.00 76.12 395 THR A N 1
ATOM 3175 C CA . THR A 1 395 ? 19.150 4.493 3.827 1.00 76.12 395 THR A CA 1
ATOM 3176 C C . THR A 1 395 ? 18.690 5.365 2.662 1.00 76.12 395 THR A C 1
ATOM 3178 O O . THR A 1 395 ? 17.767 4.989 1.942 1.00 76.12 395 THR A O 1
ATOM 3181 N N . GLU A 1 396 ? 19.392 6.469 2.410 1.00 80.69 396 GLU A N 1
ATOM 3182 C CA . GLU A 1 396 ? 19.133 7.357 1.270 1.00 80.69 396 GLU A CA 1
ATOM 3183 C C . GLU A 1 396 ? 19.430 6.668 -0.071 1.00 80.69 396 GLU A C 1
ATOM 3185 O O . GLU A 1 396 ? 18.667 6.791 -1.030 1.00 80.69 396 GLU A O 1
ATOM 3190 N N . CYS A 1 397 ? 20.507 5.875 -0.133 1.00 82.75 397 CYS A N 1
ATOM 3191 C CA . CYS A 1 397 ? 20.881 5.118 -1.330 1.00 82.75 397 CYS A CA 1
ATOM 3192 C C . CYS A 1 397 ? 19.834 4.053 -1.675 1.00 82.75 397 CYS A C 1
ATOM 3194 O O . CYS A 1 397 ? 19.511 3.866 -2.848 1.00 82.75 397 CYS A O 1
ATOM 3196 N N . PHE A 1 398 ? 19.246 3.409 -0.664 1.00 81.00 398 PHE A N 1
ATOM 3197 C CA . PHE A 1 398 ? 18.154 2.460 -0.866 1.00 81.00 398 PHE A CA 1
ATOM 3198 C C . PHE A 1 398 ? 16.893 3.133 -1.427 1.00 81.00 398 PHE A C 1
ATOM 3200 O O . PHE A 1 398 ? 16.260 2.599 -2.340 1.00 81.00 398 PHE A O 1
ATOM 3207 N N . TYR A 1 399 ? 16.530 4.315 -0.920 1.00 83.56 399 TYR A N 1
ATOM 3208 C CA . TYR A 1 399 ? 15.391 5.065 -1.452 1.00 83.56 399 TYR A CA 1
ATOM 3209 C C . TYR A 1 399 ? 15.627 5.495 -2.905 1.00 83.56 399 TYR A C 1
ATOM 3211 O O . TYR A 1 399 ? 14.753 5.317 -3.753 1.00 83.56 399 TYR A O 1
ATOM 3219 N N . ALA A 1 400 ? 16.834 5.969 -3.219 1.00 87.69 400 ALA A N 1
ATOM 3220 C CA . ALA A 1 400 ? 17.222 6.273 -4.589 1.00 87.69 400 ALA A CA 1
ATOM 3221 C C . ALA A 1 400 ? 17.140 5.027 -5.497 1.00 87.69 400 ALA A C 1
ATOM 3223 O O . ALA A 1 400 ? 16.556 5.107 -6.575 1.00 87.69 400 ALA A O 1
ATOM 3224 N N . ALA A 1 401 ? 17.606 3.853 -5.052 1.00 87.31 401 ALA A N 1
ATOM 3225 C CA . ALA A 1 401 ? 17.474 2.603 -5.813 1.00 87.31 401 ALA A CA 1
ATOM 3226 C C . ALA A 1 401 ? 16.006 2.231 -6.103 1.00 87.31 401 ALA A C 1
ATOM 3228 O O . ALA A 1 401 ? 15.689 1.793 -7.209 1.00 87.31 401 ALA A O 1
ATOM 3229 N N . CYS A 1 402 ? 15.098 2.455 -5.144 1.00 86.31 402 CYS A N 1
ATOM 3230 C CA . CYS A 1 402 ? 13.659 2.232 -5.327 1.00 86.31 402 CYS A CA 1
ATOM 3231 C C . CYS A 1 402 ? 13.032 3.135 -6.401 1.00 86.31 402 CYS A C 1
ATOM 3233 O O . CYS A 1 402 ? 11.995 2.775 -6.952 1.00 86.31 402 CYS A O 1
ATOM 3235 N N . ILE A 1 403 ? 13.640 4.285 -6.704 1.00 91.00 403 ILE A N 1
ATOM 3236 C CA . ILE A 1 403 ? 13.197 5.191 -7.773 1.00 91.00 403 ILE A CA 1
ATOM 3237 C C . ILE A 1 403 ? 13.809 4.789 -9.116 1.00 91.00 403 ILE A C 1
ATOM 3239 O O . ILE A 1 403 ? 13.115 4.800 -10.132 1.00 91.00 403 ILE A O 1
ATOM 3243 N N . VAL A 1 404 ? 15.095 4.425 -9.139 1.00 92.31 404 VAL A N 1
ATOM 3244 C CA . VAL A 1 404 ? 15.795 4.113 -10.394 1.00 92.31 404 VAL A CA 1
ATOM 3245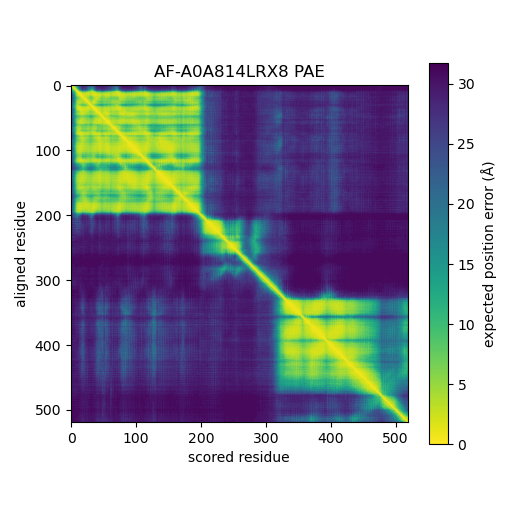 C C . VAL A 1 404 ? 15.311 2.787 -10.996 1.00 92.31 404 VAL A C 1
ATOM 3247 O O . VAL A 1 404 ? 15.138 2.705 -12.207 1.00 92.31 404 VAL A O 1
ATOM 3250 N N . TRP A 1 405 ? 14.986 1.777 -10.183 1.00 89.31 405 TRP A N 1
ATOM 3251 C CA . TRP A 1 405 ? 14.499 0.479 -10.680 1.00 89.31 405 TRP A CA 1
ATOM 3252 C C . TRP A 1 405 ? 13.214 0.536 -11.522 1.00 89.31 405 TRP A C 1
ATOM 3254 O O . TRP A 1 405 ? 13.195 -0.045 -12.607 1.00 89.31 405 TRP A O 1
ATOM 3264 N N . PRO A 1 406 ? 12.136 1.223 -11.098 1.00 92.44 406 PRO A N 1
ATOM 3265 C CA . PRO A 1 406 ? 10.959 1.405 -11.943 1.00 92.44 406 PRO A CA 1
ATOM 3266 C C . PRO A 1 406 ? 11.263 2.124 -13.260 1.00 92.44 406 PRO A C 1
ATOM 3268 O O . PRO A 1 406 ? 10.670 1.792 -14.283 1.00 92.44 406 PRO A O 1
ATOM 3271 N N . ILE A 1 407 ? 12.188 3.088 -13.248 1.00 93.81 407 ILE A N 1
ATOM 3272 C CA . ILE A 1 407 ? 12.600 3.815 -14.455 1.00 93.81 407 ILE A CA 1
ATOM 3273 C C . ILE A 1 407 ? 13.336 2.874 -15.415 1.00 93.81 407 ILE A C 1
ATOM 3275 O O . ILE A 1 407 ? 13.030 2.858 -16.605 1.00 93.81 407 ILE A O 1
ATOM 3279 N N . ASP A 1 408 ? 14.246 2.050 -14.898 1.00 93.56 408 ASP A N 1
ATOM 3280 C CA . ASP A 1 408 ? 14.973 1.045 -15.678 1.00 93.56 408 ASP A CA 1
ATOM 3281 C C . ASP A 1 408 ? 14.017 0.040 -16.348 1.00 93.56 408 ASP A C 1
ATOM 3283 O O . ASP A 1 408 ? 14.097 -0.214 -17.550 1.00 93.56 408 ASP A O 1
ATOM 3287 N N . ILE A 1 409 ? 13.013 -0.447 -15.610 1.00 92.38 409 ILE A N 1
ATOM 3288 C CA . ILE A 1 409 ? 11.977 -1.347 -16.145 1.00 92.38 409 ILE A CA 1
ATOM 3289 C C . ILE A 1 409 ? 11.210 -0.709 -17.316 1.00 92.38 409 ILE A C 1
ATOM 3291 O O . ILE A 1 409 ? 10.920 -1.387 -18.303 1.00 92.38 409 ILE A O 1
ATOM 3295 N N . ILE A 1 410 ? 10.887 0.587 -17.244 1.00 95.00 410 ILE A N 1
ATOM 3296 C CA . ILE A 1 410 ? 10.208 1.297 -18.341 1.00 95.00 410 ILE A CA 1
ATOM 3297 C C . ILE A 1 410 ? 11.071 1.287 -19.610 1.00 95.00 410 ILE A C 1
ATOM 3299 O O . ILE A 1 410 ? 10.547 1.081 -20.705 1.00 95.00 410 ILE A O 1
ATOM 3303 N N . ILE A 1 411 ? 12.387 1.453 -19.479 1.00 92.19 411 ILE A N 1
ATOM 3304 C CA . ILE A 1 411 ? 13.309 1.427 -20.622 1.00 92.19 411 ILE A CA 1
ATOM 3305 C C . ILE A 1 411 ? 13.344 0.027 -21.252 1.00 92.19 411 ILE A C 1
ATOM 3307 O O . ILE A 1 411 ? 13.235 -0.093 -22.474 1.00 92.19 411 ILE A O 1
ATOM 3311 N N . TRP A 1 412 ? 13.376 -1.037 -20.445 1.00 91.38 412 TRP A N 1
ATOM 3312 C CA . TRP A 1 412 ? 13.265 -2.418 -20.939 1.00 91.38 412 TRP A CA 1
ATOM 3313 C C . TRP A 1 412 ? 11.938 -2.699 -21.663 1.00 91.38 412 TRP A C 1
ATOM 3315 O O . TRP A 1 412 ? 11.908 -3.427 -22.663 1.00 91.38 412 TRP A O 1
ATOM 3325 N N . PHE A 1 413 ? 10.835 -2.087 -21.225 1.00 92.31 413 PHE A N 1
ATOM 3326 C CA . PHE A 1 413 ? 9.566 -2.162 -21.952 1.00 92.31 413 PHE A CA 1
ATOM 3327 C C . PHE A 1 413 ? 9.628 -1.455 -23.305 1.00 92.31 413 PHE A C 1
ATOM 3329 O O . PHE A 1 413 ? 9.146 -2.008 -24.292 1.00 92.31 413 PHE A O 1
ATOM 3336 N N . ILE A 1 414 ? 10.260 -0.280 -23.381 1.00 91.31 414 ILE A N 1
ATOM 3337 C CA . ILE A 1 414 ? 10.485 0.408 -24.660 1.00 91.31 414 ILE A CA 1
ATOM 3338 C C . ILE A 1 414 ? 11.330 -0.474 -25.586 1.00 91.31 414 ILE A C 1
ATOM 3340 O O . ILE A 1 414 ? 10.970 -0.645 -26.747 1.00 91.31 414 ILE A O 1
ATOM 3344 N N . ARG A 1 415 ? 12.389 -1.121 -25.078 1.00 89.69 415 ARG A N 1
ATOM 3345 C CA . ARG A 1 415 ? 13.209 -2.067 -25.859 1.00 89.69 415 ARG A CA 1
ATOM 3346 C C . ARG A 1 415 ? 12.400 -3.243 -26.405 1.00 89.69 415 ARG A C 1
ATOM 3348 O O . ARG A 1 415 ? 12.672 -3.710 -27.510 1.00 89.69 415 ARG A O 1
ATOM 3355 N N . SER A 1 416 ? 11.399 -3.700 -25.656 1.00 89.00 416 SER A N 1
ATOM 3356 C CA . SER A 1 416 ? 10.501 -4.779 -26.079 1.00 89.00 416 SER A CA 1
ATOM 3357 C C . SER A 1 416 ? 9.595 -4.372 -27.251 1.00 89.00 416 SER A C 1
ATOM 3359 O O . SER A 1 416 ? 9.141 -5.242 -27.994 1.00 89.00 416 SER A O 1
ATOM 3361 N N . LEU A 1 417 ? 9.364 -3.068 -27.472 1.00 89.44 417 LEU A N 1
ATOM 3362 C CA . LEU A 1 417 ? 8.583 -2.576 -28.614 1.00 89.44 417 LEU A CA 1
ATOM 3363 C C . LEU A 1 417 ? 9.240 -2.890 -29.958 1.00 89.44 417 LEU A C 1
ATOM 3365 O O . LEU A 1 417 ? 8.530 -3.158 -30.922 1.00 89.44 417 LEU A O 1
ATOM 3369 N N . ASP A 1 418 ? 10.569 -2.922 -30.013 1.00 87.50 418 ASP A N 1
ATOM 3370 C CA . ASP A 1 418 ? 11.326 -3.277 -31.218 1.00 87.50 418 ASP A CA 1
ATOM 3371 C C . ASP A 1 418 ? 10.972 -4.690 -31.722 1.00 87.50 418 ASP A C 1
ATOM 3373 O O . ASP A 1 418 ? 10.747 -4.912 -32.910 1.00 87.50 418 ASP A O 1
ATOM 3377 N N . ILE A 1 419 ? 10.771 -5.642 -30.804 1.00 88.94 419 ILE A N 1
ATOM 3378 C CA . ILE A 1 419 ? 10.321 -7.000 -31.152 1.00 88.94 419 ILE A CA 1
ATOM 3379 C C . ILE A 1 419 ? 8.914 -6.955 -31.767 1.00 88.94 419 ILE A C 1
ATOM 3381 O O . ILE A 1 419 ? 8.612 -7.693 -32.708 1.00 88.94 419 ILE A O 1
ATOM 3385 N N . PHE A 1 420 ? 8.042 -6.068 -31.278 1.00 88.25 420 PHE A N 1
ATOM 3386 C CA . PHE A 1 420 ? 6.706 -5.889 -31.846 1.00 88.25 420 PHE A CA 1
ATOM 3387 C C . PHE A 1 420 ? 6.724 -5.224 -33.225 1.00 88.25 420 PHE A C 1
ATOM 3389 O O . PHE A 1 420 ? 5.803 -5.471 -34.010 1.00 88.25 420 PHE A O 1
ATOM 3396 N N . VAL A 1 421 ? 7.760 -4.446 -33.561 1.00 88.94 421 VAL A N 1
ATOM 3397 C CA . VAL A 1 421 ? 7.918 -3.871 -34.905 1.00 88.94 421 VAL A CA 1
ATOM 3398 C C . VAL A 1 421 ? 8.085 -4.971 -35.957 1.00 88.94 421 VAL A C 1
ATOM 3400 O O . VAL A 1 421 ? 7.509 -4.876 -37.041 1.00 88.94 421 VAL A O 1
ATOM 3403 N N . ALA A 1 422 ? 8.755 -6.074 -35.614 1.00 86.62 422 ALA A N 1
ATOM 3404 C CA . ALA A 1 422 ? 8.905 -7.227 -36.503 1.00 86.62 422 ALA A CA 1
ATOM 3405 C C . ALA A 1 422 ? 7.585 -7.991 -36.765 1.00 86.62 422 ALA A C 1
ATOM 3407 O O . ALA A 1 422 ? 7.483 -8.774 -37.715 1.00 86.62 422 ALA A O 1
ATOM 3408 N N . ILE A 1 423 ? 6.537 -7.778 -35.956 1.00 91.62 423 ILE A N 1
ATOM 3409 C CA . ILE A 1 423 ? 5.249 -8.463 -36.119 1.00 91.62 423 ILE A CA 1
ATOM 3410 C C . ILE A 1 423 ? 4.427 -7.783 -37.223 1.00 91.62 423 ILE A C 1
ATOM 3412 O O . ILE A 1 423 ? 3.967 -6.654 -37.062 1.00 91.62 423 ILE A O 1
ATOM 3416 N N . LYS A 1 424 ? 4.112 -8.520 -38.302 1.00 88.12 424 LYS A N 1
ATOM 3417 C CA . LYS A 1 424 ? 3.398 -8.028 -39.510 1.00 88.12 424 LYS A CA 1
ATOM 3418 C C . LYS A 1 424 ? 2.139 -7.182 -39.251 1.00 88.12 424 LYS A C 1
ATOM 3420 O O . LYS A 1 424 ? 1.814 -6.313 -40.050 1.00 88.12 424 LYS A O 1
ATOM 3425 N N . ARG A 1 425 ? 1.398 -7.445 -38.168 1.00 89.56 425 ARG A N 1
ATOM 3426 C CA . ARG A 1 425 ? 0.155 -6.720 -37.824 1.00 89.56 425 ARG A CA 1
ATOM 3427 C C . ARG A 1 425 ? 0.376 -5.471 -36.961 1.00 89.56 425 ARG A C 1
ATOM 3429 O O . ARG A 1 425 ? -0.504 -4.611 -36.924 1.00 89.56 425 ARG A O 1
ATOM 3436 N N . LEU A 1 426 ? 1.489 -5.404 -36.231 1.00 88.31 426 LEU A N 1
ATOM 3437 C CA . LEU A 1 426 ? 1.770 -4.374 -35.224 1.00 88.31 426 LEU A CA 1
ATOM 3438 C C . LEU A 1 426 ? 2.843 -3.386 -35.687 1.00 88.31 426 LEU A C 1
ATOM 3440 O O . LEU A 1 426 ? 2.736 -2.213 -35.346 1.00 88.31 426 LEU A O 1
ATOM 3444 N N . GLY A 1 427 ? 3.794 -3.811 -36.522 1.00 88.75 427 GLY A N 1
ATOM 3445 C CA . GLY A 1 427 ? 4.868 -2.959 -37.038 1.00 88.75 427 GLY A CA 1
ATOM 3446 C C . GLY A 1 427 ? 4.382 -1.664 -37.686 1.00 88.75 427 GLY A C 1
ATOM 3447 O O . GLY A 1 427 ? 4.702 -0.595 -37.169 1.00 88.75 427 GLY A O 1
ATOM 3448 N N . PRO A 1 428 ? 3.519 -1.714 -38.722 1.00 91.25 428 PRO A N 1
ATOM 3449 C CA . PRO A 1 428 ? 3.003 -0.499 -39.353 1.00 91.25 428 PRO A CA 1
ATOM 3450 C C . PRO A 1 428 ? 2.268 0.421 -38.371 1.00 91.25 428 PRO A C 1
ATOM 3452 O O . PRO A 1 428 ? 2.339 1.639 -38.487 1.00 91.25 428 PRO A O 1
ATOM 3455 N N . LYS A 1 429 ? 1.588 -0.148 -37.366 1.00 90.06 429 LYS A N 1
ATOM 3456 C CA . LYS A 1 429 ? 0.885 0.631 -36.337 1.00 90.06 429 LYS A CA 1
ATOM 3457 C C . LYS A 1 429 ? 1.852 1.351 -35.402 1.00 90.06 429 LYS A C 1
ATOM 3459 O O . LYS A 1 429 ? 1.616 2.509 -35.087 1.00 90.06 429 LYS A O 1
ATOM 3464 N N . LEU A 1 430 ? 2.925 0.687 -34.979 1.00 88.50 430 LEU A N 1
ATOM 3465 C CA . LEU A 1 430 ? 3.949 1.280 -34.117 1.00 88.50 430 LEU A CA 1
ATOM 3466 C C . LEU A 1 430 ? 4.715 2.395 -34.834 1.00 88.50 430 LEU A C 1
ATOM 3468 O O . LEU A 1 430 ? 4.923 3.450 -34.245 1.00 88.50 430 LEU A O 1
ATOM 3472 N N . VAL A 1 431 ? 5.038 2.208 -36.117 1.00 87.44 431 VAL A N 1
ATOM 3473 C CA . VAL A 1 431 ? 5.663 3.257 -36.942 1.00 87.44 431 VAL A CA 1
ATOM 3474 C C . VAL A 1 431 ? 4.735 4.470 -37.082 1.00 87.44 431 VAL A C 1
ATOM 3476 O O . VAL A 1 431 ? 5.170 5.598 -36.868 1.00 87.44 431 VAL A O 1
ATOM 3479 N N . MET A 1 432 ? 3.436 4.258 -37.341 1.00 90.12 432 MET A N 1
ATOM 3480 C CA . MET A 1 432 ? 2.460 5.358 -37.381 1.00 90.12 432 MET A CA 1
ATOM 3481 C C . MET A 1 432 ? 2.357 6.109 -36.046 1.00 90.12 432 MET A C 1
ATOM 3483 O O . MET A 1 432 ? 2.263 7.333 -36.045 1.00 90.12 432 MET A O 1
ATOM 3487 N N . ILE A 1 433 ? 2.383 5.400 -34.911 1.00 89.12 433 ILE A N 1
ATOM 3488 C CA . ILE A 1 433 ? 2.372 6.030 -33.580 1.00 89.12 433 ILE A CA 1
ATOM 3489 C C . ILE A 1 433 ? 3.632 6.879 -33.373 1.00 89.12 433 ILE A C 1
ATOM 3491 O O . ILE A 1 433 ? 3.526 7.988 -32.854 1.00 89.12 433 ILE A O 1
ATOM 3495 N N . GLY A 1 434 ? 4.796 6.395 -33.819 1.00 84.88 434 GLY A N 1
ATOM 3496 C CA . GLY A 1 434 ? 6.049 7.151 -33.780 1.00 84.88 434 GLY A CA 1
ATOM 3497 C C . GLY A 1 434 ? 5.950 8.489 -34.518 1.00 84.88 434 GLY A C 1
ATOM 3498 O O . GLY A 1 434 ? 6.266 9.528 -33.945 1.00 84.88 434 GLY A O 1
ATOM 3499 N N . GLU A 1 435 ? 5.408 8.491 -35.739 1.00 85.69 435 GLU A N 1
ATOM 3500 C CA . GLU A 1 435 ? 5.191 9.724 -36.518 1.00 85.69 435 GLU A CA 1
ATOM 3501 C C . GLU A 1 435 ? 4.174 10.673 -35.867 1.00 85.69 435 GLU A C 1
ATOM 3503 O O . GLU A 1 435 ? 4.315 11.896 -35.911 1.00 85.69 435 GLU A O 1
ATOM 3508 N N . MET A 1 436 ? 3.137 10.131 -35.223 1.00 88.75 436 MET A N 1
ATOM 3509 C CA . MET A 1 436 ? 2.159 10.952 -34.506 1.00 88.75 436 MET A CA 1
ATOM 3510 C C . MET A 1 436 ? 2.752 11.602 -33.253 1.00 88.75 436 MET A C 1
ATOM 3512 O O . MET A 1 436 ? 2.305 12.681 -32.858 1.00 88.75 436 MET A O 1
ATOM 3516 N N . GLN A 1 437 ? 3.759 10.984 -32.635 1.00 84.62 437 GLN A N 1
ATOM 3517 C CA . GLN A 1 437 ? 4.356 11.489 -31.405 1.00 84.62 437 GLN A CA 1
ATOM 3518 C C . GLN A 1 437 ? 5.099 12.814 -31.617 1.00 84.62 437 GLN A C 1
ATOM 3520 O O . GLN A 1 437 ? 4.969 13.707 -30.779 1.00 84.62 437 GLN A O 1
ATOM 3525 N N . ASP A 1 438 ? 5.775 12.997 -32.756 1.00 83.88 438 ASP A N 1
ATOM 3526 C CA . ASP A 1 438 ? 6.411 14.270 -33.131 1.00 83.88 438 ASP A CA 1
ATOM 3527 C C . ASP A 1 438 ? 5.381 15.412 -33.207 1.00 83.88 438 ASP A C 1
ATOM 3529 O O . ASP A 1 438 ? 5.588 16.499 -32.654 1.00 83.88 438 ASP A O 1
ATOM 3533 N N . ASN A 1 439 ? 4.225 15.146 -33.826 1.00 90.62 439 ASN A N 1
ATOM 3534 C CA . ASN A 1 439 ? 3.139 16.120 -33.932 1.00 90.62 439 ASN A CA 1
ATOM 3535 C C . ASN A 1 439 ? 2.570 16.472 -32.551 1.00 90.62 439 ASN A C 1
ATOM 3537 O O . ASN A 1 439 ? 2.410 17.649 -32.226 1.00 90.62 439 ASN A O 1
ATOM 3541 N N . VAL A 1 440 ? 2.306 15.467 -31.708 1.00 90.38 440 VAL A N 1
ATOM 3542 C CA . VAL A 1 440 ? 1.792 15.668 -30.342 1.00 90.38 440 VAL A CA 1
ATOM 3543 C C . VAL A 1 440 ? 2.770 16.483 -29.497 1.00 90.38 440 VAL A C 1
ATOM 3545 O O . VAL A 1 440 ? 2.345 17.399 -28.794 1.00 90.38 440 VAL A O 1
ATOM 3548 N N . LEU A 1 441 ? 4.074 16.212 -29.587 1.00 88.38 441 LEU A N 1
ATOM 3549 C CA . LEU A 1 441 ? 5.098 16.993 -28.889 1.00 88.38 441 LEU A CA 1
ATOM 3550 C C . LEU A 1 441 ? 5.112 18.456 -29.351 1.00 88.38 441 LEU A C 1
ATOM 3552 O O . LEU A 1 441 ? 5.224 19.357 -28.517 1.00 88.38 441 LEU A O 1
ATOM 3556 N N . GLY A 1 442 ? 4.933 18.704 -30.652 1.00 90.19 442 GLY A N 1
ATOM 3557 C CA . GLY A 1 442 ? 4.768 20.051 -31.200 1.00 90.19 442 GLY A CA 1
ATOM 3558 C C . GLY A 1 442 ? 3.561 20.788 -30.608 1.00 90.19 442 GLY A C 1
ATOM 3559 O O . GLY A 1 442 ? 3.695 21.919 -30.132 1.00 90.19 442 GLY A O 1
ATOM 3560 N N . TYR A 1 443 ? 2.398 20.131 -30.558 1.00 91.69 443 TYR A N 1
ATOM 3561 C CA . TYR A 1 443 ? 1.189 20.699 -29.951 1.00 91.69 443 TYR A CA 1
ATOM 3562 C C . TYR A 1 443 ? 1.352 20.964 -28.451 1.00 91.69 443 TYR A C 1
ATOM 3564 O O . TYR A 1 443 ? 0.973 22.035 -27.972 1.00 91.69 443 TYR A O 1
ATOM 3572 N N . LEU A 1 444 ? 1.943 20.024 -27.709 1.00 93.50 444 LEU A N 1
ATOM 3573 C CA . LEU A 1 444 ? 2.200 20.183 -26.278 1.00 93.50 444 LEU A CA 1
ATOM 3574 C C . LEU A 1 444 ? 3.133 21.360 -26.006 1.00 93.50 444 LEU A C 1
ATOM 3576 O O . LEU A 1 444 ? 2.855 22.146 -25.104 1.00 93.50 444 LEU A O 1
ATOM 3580 N N . ARG A 1 445 ? 4.190 21.534 -26.807 1.00 91.12 445 ARG A N 1
ATOM 3581 C CA . ARG A 1 445 ? 5.093 22.685 -26.691 1.00 91.12 445 ARG A CA 1
ATOM 3582 C C . ARG A 1 445 ? 4.339 24.003 -26.863 1.00 91.12 445 ARG A C 1
ATOM 3584 O O . ARG A 1 445 ? 4.412 24.858 -25.986 1.00 91.12 445 ARG A O 1
ATOM 3591 N N . CYS A 1 446 ? 3.562 24.133 -27.938 1.00 92.06 446 CYS A N 1
ATOM 3592 C CA . CYS A 1 446 ? 2.768 25.336 -28.198 1.00 92.06 446 CYS A CA 1
ATOM 3593 C C . CYS A 1 446 ? 1.765 25.620 -27.063 1.00 92.06 446 CYS A C 1
ATOM 3595 O O . CYS A 1 446 ? 1.651 26.751 -26.589 1.00 92.06 446 CYS A O 1
ATOM 3597 N N . SER A 1 447 ? 1.088 24.581 -26.566 1.00 91.75 447 SER A N 1
ATOM 3598 C CA . SER A 1 447 ? 0.143 24.697 -25.453 1.00 91.75 447 SER A CA 1
ATOM 3599 C C . SER A 1 447 ? 0.826 25.104 -24.142 1.00 91.75 447 SER A C 1
ATOM 3601 O O . SER A 1 447 ? 0.328 25.981 -23.436 1.00 91.75 447 SER A O 1
ATOM 3603 N N . MET A 1 448 ? 1.985 24.521 -23.823 1.00 92.69 448 MET A N 1
ATOM 3604 C CA . MET A 1 448 ? 2.764 24.874 -22.634 1.00 92.69 448 MET A CA 1
ATOM 3605 C C . MET A 1 448 ? 3.261 26.318 -22.677 1.00 92.69 448 MET A C 1
ATOM 3607 O O . MET A 1 448 ? 3.181 27.010 -21.662 1.00 92.69 448 MET A O 1
ATOM 3611 N N . ASP A 1 449 ? 3.739 26.785 -23.830 1.00 92.44 449 ASP A N 1
ATOM 3612 C CA . ASP A 1 449 ? 4.183 28.170 -23.999 1.00 92.44 449 ASP A CA 1
ATOM 3613 C C . ASP A 1 449 ? 3.004 29.148 -23.840 1.00 92.44 449 ASP A C 1
ATOM 3615 O O . ASP A 1 449 ? 3.121 30.156 -23.137 1.00 92.44 449 ASP A O 1
ATOM 3619 N N . GLY A 1 450 ? 1.823 28.796 -24.364 1.00 90.88 450 GLY A N 1
ATOM 3620 C CA . GLY A 1 450 ? 0.584 29.543 -24.128 1.00 90.88 450 GLY A CA 1
ATOM 3621 C C . GLY A 1 450 ? 0.170 29.583 -22.651 1.00 90.88 450 GLY A C 1
ATOM 3622 O O . GLY A 1 450 ? -0.126 30.652 -22.113 1.00 90.88 450 GLY A O 1
ATOM 3623 N N . MET A 1 451 ? 0.201 28.441 -21.954 1.00 90.12 451 MET A N 1
ATOM 3624 C CA . MET A 1 451 ? -0.128 28.364 -20.523 1.00 90.12 451 MET A CA 1
ATOM 3625 C C . MET A 1 451 ? 0.842 29.172 -19.656 1.00 90.12 451 MET A C 1
ATOM 3627 O O . MET A 1 451 ? 0.407 29.834 -18.713 1.00 90.12 451 MET A O 1
ATOM 3631 N N . LYS A 1 452 ? 2.141 29.170 -19.982 1.00 89.88 452 LYS A N 1
ATOM 3632 C CA . LYS A 1 452 ? 3.143 29.995 -19.292 1.00 89.88 452 LYS A CA 1
ATOM 3633 C C . LYS A 1 452 ? 2.875 31.487 -19.471 1.00 89.88 452 LYS A C 1
ATOM 3635 O O . LYS A 1 452 ? 2.939 32.223 -18.490 1.00 89.88 452 LYS A O 1
ATOM 3640 N N . MET A 1 453 ? 2.539 31.926 -20.686 1.00 91.00 453 MET A N 1
ATOM 3641 C CA . MET A 1 453 ? 2.226 33.330 -20.971 1.00 91.00 453 MET A CA 1
ATOM 3642 C C . MET A 1 453 ? 1.011 33.806 -20.163 1.00 91.00 453 MET A C 1
ATOM 3644 O O . MET A 1 453 ? 1.086 34.810 -19.455 1.00 91.00 453 MET A O 1
ATOM 3648 N N . VAL A 1 454 ? -0.085 33.041 -20.189 1.00 90.31 454 VAL A N 1
ATOM 3649 C CA . VAL A 1 454 ? -1.307 33.366 -19.434 1.00 90.31 454 VAL A CA 1
ATOM 3650 C C . VAL A 1 454 ? -1.070 33.303 -17.924 1.00 90.31 454 VAL A C 1
ATOM 3652 O O . VAL A 1 454 ? -1.557 34.161 -17.188 1.00 90.31 454 VAL A O 1
ATOM 3655 N N . GLY A 1 455 ? -0.320 32.303 -17.450 1.00 87.56 455 GLY A N 1
ATOM 3656 C CA . GLY A 1 455 ? 0.042 32.164 -16.041 1.00 87.56 455 GLY A CA 1
ATOM 3657 C C . GLY A 1 455 ? 0.854 33.356 -15.538 1.00 87.56 455 GLY A C 1
ATOM 3658 O O . GLY A 1 455 ? 0.506 33.939 -14.513 1.00 87.56 455 GLY A O 1
ATOM 3659 N N . SER A 1 456 ? 1.872 33.769 -16.298 1.00 89.38 456 SER A N 1
ATOM 3660 C CA . SER A 1 456 ? 2.696 34.943 -15.996 1.00 89.38 456 SER A CA 1
ATOM 3661 C C . SER A 1 456 ? 1.853 36.219 -15.896 1.00 89.38 456 SER A C 1
ATOM 3663 O O 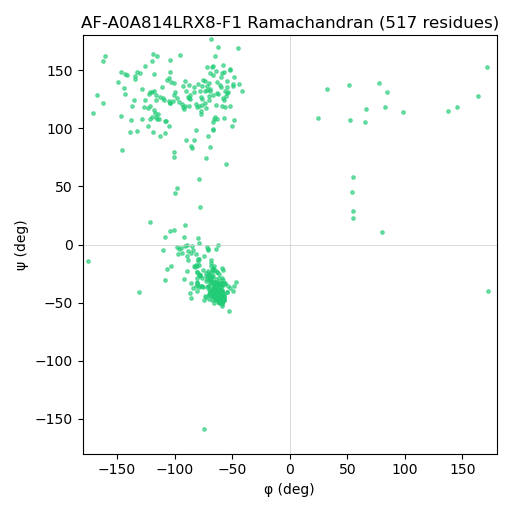. SER A 1 456 ? 1.955 36.943 -14.909 1.00 89.38 456 SER A O 1
ATOM 3665 N N . GLU A 1 457 ? 0.974 36.486 -16.867 1.00 89.38 457 GLU A N 1
ATOM 3666 C CA . GLU A 1 457 ? 0.127 37.689 -16.836 1.00 89.38 457 GLU A CA 1
ATOM 3667 C C . GLU A 1 457 ? -0.882 37.676 -15.680 1.00 89.38 457 GLU A C 1
ATOM 3669 O O . GLU A 1 457 ? -1.076 38.688 -15.007 1.00 89.38 457 GLU A O 1
ATOM 3674 N N . ARG A 1 458 ? -1.479 36.521 -15.363 1.00 82.62 458 ARG A N 1
ATOM 3675 C CA . ARG A 1 458 ? -2.388 36.404 -14.212 1.00 82.62 458 ARG A CA 1
ATOM 3676 C C . ARG A 1 458 ? -1.679 36.634 -12.882 1.00 82.62 458 ARG A C 1
ATOM 3678 O O . ARG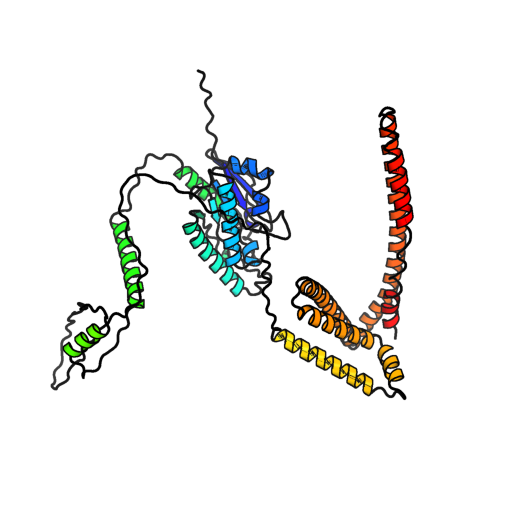 A 1 458 ? -2.247 37.299 -12.019 1.00 82.62 458 ARG A O 1
ATOM 3685 N N . ILE A 1 459 ? -0.460 36.117 -12.718 1.00 87.38 459 ILE A N 1
ATOM 3686 C CA . ILE A 1 459 ? 0.341 36.339 -11.507 1.00 87.38 459 ILE A CA 1
ATOM 3687 C C . ILE A 1 459 ? 0.659 37.832 -11.359 1.00 87.38 459 ILE A C 1
ATOM 3689 O O . ILE A 1 459 ? 0.386 38.391 -10.300 1.00 87.38 459 ILE A O 1
ATOM 3693 N N . LYS A 1 460 ? 1.096 38.507 -12.433 1.00 87.31 460 LYS A N 1
ATOM 3694 C CA . LYS A 1 460 ? 1.358 39.960 -12.423 1.00 87.31 460 LYS A CA 1
ATOM 3695 C C . LYS A 1 460 ? 0.124 40.788 -12.048 1.00 87.31 460 LYS A C 1
ATOM 3697 O O . LYS A 1 460 ? 0.235 41.761 -11.307 1.00 87.31 460 LYS A O 1
ATOM 3702 N N . VAL A 1 461 ? -1.058 40.424 -12.550 1.00 89.06 461 VAL A N 1
ATOM 3703 C CA . VAL A 1 461 ? -2.315 41.130 -12.235 1.00 89.06 461 VAL A CA 1
ATOM 3704 C C . VAL A 1 461 ? -2.734 40.913 -10.781 1.00 89.06 461 VAL A C 1
ATOM 3706 O O . VAL A 1 461 ? -3.177 41.855 -10.125 1.00 89.06 461 VAL A O 1
ATOM 3709 N N . LEU A 1 462 ? -2.599 39.690 -10.264 1.00 83.81 462 LEU A N 1
ATOM 3710 C CA . LEU A 1 462 ? -2.905 39.383 -8.865 1.00 83.81 462 LEU A CA 1
ATOM 3711 C C . LEU A 1 462 ? -1.946 40.094 -7.908 1.00 83.81 462 LEU A C 1
ATOM 3713 O O . LEU A 1 462 ? -2.378 40.591 -6.871 1.00 83.81 462 LEU A O 1
ATOM 3717 N N . GLU A 1 463 ? -0.671 40.178 -8.273 1.00 87.44 463 GLU A N 1
ATOM 3718 C CA . GLU A 1 463 ? 0.338 40.890 -7.497 1.00 87.44 463 GLU A CA 1
ATOM 3719 C C . GLU A 1 463 ? 0.076 42.400 -7.486 1.00 87.44 463 GLU A C 1
ATOM 3721 O O . GLU A 1 463 ? 0.112 43.011 -6.422 1.00 87.44 463 GLU A O 1
ATOM 3726 N N . ARG A 1 464 ? -0.332 42.984 -8.622 1.00 84.75 464 ARG A N 1
ATOM 3727 C CA . ARG A 1 464 ? -0.748 44.394 -8.692 1.00 84.75 464 ARG A CA 1
ATOM 3728 C C . ARG A 1 464 ? -1.947 44.685 -7.782 1.00 84.75 464 ARG A C 1
ATOM 3730 O O . ARG A 1 464 ? -1.867 45.566 -6.942 1.00 84.75 464 ARG A O 1
ATOM 3737 N N . ARG A 1 465 ? -2.996 43.854 -7.839 1.00 84.19 465 ARG A N 1
ATOM 3738 C CA . ARG A 1 465 ? -4.173 43.985 -6.955 1.00 84.19 465 ARG A CA 1
ATOM 3739 C C . ARG A 1 465 ? -3.843 43.829 -5.471 1.00 84.19 465 ARG A C 1
ATOM 3741 O O . ARG A 1 465 ? -4.520 44.409 -4.630 1.00 84.19 465 ARG A O 1
ATOM 3748 N N . ARG A 1 466 ? -2.846 43.005 -5.139 1.00 82.56 466 ARG A N 1
ATOM 3749 C CA . ARG A 1 466 ? -2.377 42.841 -3.761 1.00 82.56 466 ARG A CA 1
ATOM 3750 C C . ARG A 1 466 ? -1.666 44.099 -3.266 1.00 82.56 466 ARG A C 1
ATOM 3752 O O . ARG A 1 466 ? -1.907 44.496 -2.132 1.00 82.56 466 ARG A O 1
ATOM 3759 N N . LEU A 1 467 ? -0.830 44.711 -4.104 1.00 78.44 467 LEU A N 1
ATOM 3760 C CA . LEU A 1 467 ? -0.150 45.966 -3.779 1.00 78.44 467 LEU A CA 1
ATOM 3761 C C . LEU A 1 467 ? -1.157 47.107 -3.581 1.00 78.44 467 LEU A C 1
ATOM 3763 O O . LEU A 1 467 ? -1.081 47.788 -2.564 1.00 78.44 467 LEU A O 1
ATOM 3767 N N . ASP A 1 468 ? -2.158 47.220 -4.460 1.00 79.31 468 ASP A N 1
ATOM 3768 C CA . ASP A 1 468 ? -3.230 48.222 -4.339 1.00 79.31 468 ASP A CA 1
ATOM 3769 C C . ASP A 1 468 ? -4.041 48.037 -3.032 1.00 79.31 468 ASP A C 1
ATOM 3771 O O . ASP A 1 468 ? -4.409 48.998 -2.354 1.00 79.31 468 ASP A O 1
ATOM 3775 N N . ALA A 1 469 ? -4.298 46.785 -2.630 1.00 74.81 469 ALA A N 1
ATOM 3776 C CA . ALA A 1 469 ? -4.982 46.477 -1.374 1.00 74.81 469 ALA A CA 1
ATOM 3777 C C . ALA A 1 469 ? -4.122 46.801 -0.137 1.00 74.81 469 ALA A C 1
ATOM 3779 O O . ALA A 1 469 ? -4.646 47.308 0.853 1.00 74.81 469 ALA A O 1
ATOM 3780 N N . GLU A 1 470 ? -2.814 46.538 -0.177 1.00 72.06 470 GLU A N 1
ATOM 3781 C CA . GLU A 1 470 ? -1.893 46.895 0.911 1.00 72.06 470 GLU A CA 1
ATOM 3782 C C . GLU A 1 470 ? -1.725 48.422 1.051 1.00 72.06 470 GLU A C 1
ATOM 3784 O O . GLU A 1 470 ? -1.596 48.911 2.173 1.00 72.06 470 GLU A O 1
ATOM 3789 N N . GLU A 1 471 ? -1.793 49.182 -0.046 1.00 70.00 471 GLU A N 1
ATOM 3790 C CA . GLU A 1 471 ? -1.761 50.653 -0.036 1.00 70.00 471 GLU A CA 1
ATOM 3791 C C . GLU A 1 471 ? -3.015 51.254 0.619 1.00 70.00 471 GLU A C 1
ATOM 3793 O O . GLU A 1 471 ? -2.902 52.107 1.500 1.00 70.00 471 GLU A O 1
ATOM 3798 N N . SER A 1 472 ? -4.202 50.715 0.314 1.00 65.19 472 SER A N 1
ATOM 3799 C CA . SER A 1 472 ? -5.459 51.144 0.956 1.00 65.19 472 SER A CA 1
ATOM 3800 C C . SER A 1 472 ? -5.489 50.922 2.480 1.00 65.19 472 SER A C 1
ATOM 3802 O O . SER A 1 472 ? -6.138 51.659 3.223 1.00 65.19 472 SER A O 1
ATOM 3804 N N . ILE A 1 473 ? -4.754 49.919 2.973 1.00 63.09 473 ILE A N 1
ATOM 3805 C CA . ILE A 1 473 ? -4.647 49.612 4.407 1.00 63.09 473 ILE A CA 1
ATOM 3806 C C . ILE A 1 473 ? -3.675 50.579 5.105 1.00 63.09 473 ILE A C 1
ATOM 3808 O O . ILE A 1 473 ? -3.927 50.976 6.244 1.00 63.09 473 ILE A O 1
ATOM 3812 N N . ASP A 1 474 ? -2.589 50.986 4.439 1.00 57.19 474 ASP A N 1
ATOM 3813 C CA . ASP A 1 474 ? -1.606 51.930 4.989 1.00 57.19 474 ASP A CA 1
ATOM 3814 C C . ASP A 1 474 ? -2.138 53.376 5.061 1.00 57.19 474 ASP A C 1
ATOM 3816 O O . ASP A 1 474 ? -1.732 54.109 5.960 1.00 57.19 474 ASP A O 1
ATOM 3820 N N . GLU A 1 475 ? -3.083 53.785 4.203 1.00 62.56 475 GLU A N 1
ATOM 3821 C CA . GLU A 1 475 ? -3.773 55.088 4.328 1.00 62.56 475 GLU A CA 1
ATOM 3822 C C . GLU A 1 475 ? -4.669 55.178 5.578 1.00 62.56 475 GLU A C 1
ATOM 3824 O O . GLU A 1 475 ? -4.973 56.269 6.060 1.00 62.56 475 GLU A O 1
ATOM 3829 N N . THR A 1 476 ? -5.057 54.035 6.152 1.00 59.47 476 THR A N 1
ATOM 3830 C CA . THR A 1 476 ? -5.930 53.973 7.335 1.00 59.47 476 THR A CA 1
ATOM 3831 C C . THR A 1 476 ? -5.139 54.005 8.659 1.00 59.47 476 THR A C 1
ATOM 3833 O O . THR A 1 476 ? -5.725 54.147 9.733 1.00 59.47 476 THR A O 1
ATOM 3836 N N . ILE A 1 477 ? -3.803 53.880 8.623 1.00 57.25 477 ILE A N 1
ATOM 3837 C CA . ILE A 1 477 ? -2.936 53.774 9.811 1.00 57.25 477 ILE A CA 1
ATOM 3838 C C . ILE A 1 477 ? -1.990 54.987 9.877 1.00 57.25 477 ILE A C 1
ATOM 3840 O O . ILE A 1 477 ? -1.245 55.266 8.946 1.00 57.25 477 ILE A O 1
ATOM 3844 N N . GLY A 1 478 ? -2.018 55.716 10.999 1.00 57.28 478 GLY A N 1
ATOM 3845 C CA . GLY A 1 478 ? -1.294 56.981 11.194 1.00 57.28 478 GLY A CA 1
ATOM 3846 C C . GLY A 1 478 ? 0.251 56.922 11.111 1.00 57.28 478 GLY A C 1
ATOM 3847 O O . GLY A 1 478 ? 0.859 55.850 11.134 1.00 57.28 478 GLY A O 1
ATOM 3848 N N . PRO A 1 479 ? 0.916 58.096 11.079 1.00 55.75 479 PRO A N 1
ATOM 3849 C CA . PRO A 1 479 ? 2.233 58.315 10.454 1.00 55.75 479 PRO A CA 1
ATOM 3850 C C . PRO A 1 479 ? 3.460 57.711 11.164 1.00 55.75 479 PRO A C 1
ATOM 3852 O O . PRO A 1 479 ? 4.575 57.826 10.657 1.00 55.75 479 PRO A O 1
ATOM 3855 N N . SER A 1 480 ? 3.315 57.062 12.321 1.00 51.09 480 SER A N 1
ATOM 3856 C CA . SER A 1 480 ? 4.460 56.523 13.075 1.00 51.09 480 SER A CA 1
ATOM 3857 C C . SER A 1 480 ? 4.963 55.162 12.572 1.00 51.09 480 SER A C 1
ATOM 3859 O O . SER A 1 480 ? 6.099 54.798 12.870 1.00 51.09 480 SER A O 1
ATOM 3861 N N . ASP A 1 481 ? 4.166 54.428 11.786 1.00 53.56 481 ASP A N 1
ATOM 3862 C CA . ASP A 1 481 ? 4.456 53.034 11.403 1.00 53.56 481 ASP A CA 1
ATOM 3863 C C . ASP A 1 481 ? 4.823 52.850 9.908 1.00 53.56 481 ASP A C 1
ATOM 3865 O O . ASP A 1 481 ? 5.233 51.767 9.482 1.00 53.56 481 ASP A O 1
ATOM 3869 N N . GLN A 1 482 ? 4.748 53.922 9.105 1.00 56.22 482 GLN A N 1
ATOM 3870 C CA . GLN A 1 482 ? 5.029 53.910 7.657 1.00 56.22 482 GLN A CA 1
ATOM 3871 C C . GLN A 1 482 ? 6.527 53.759 7.326 1.00 56.22 482 GLN A C 1
ATOM 3873 O O . GLN A 1 482 ? 6.900 53.038 6.398 1.00 56.22 482 GLN A O 1
ATOM 3878 N N . SER A 1 483 ? 7.413 54.370 8.121 1.00 54.03 483 SER A N 1
ATOM 3879 C CA . SER A 1 483 ? 8.858 54.413 7.829 1.00 54.03 483 SER A CA 1
ATOM 3880 C C . SER A 1 483 ? 9.541 53.035 7.936 1.00 54.03 483 SER A C 1
ATOM 3882 O O . SER A 1 483 ? 10.458 52.714 7.183 1.00 54.03 483 SER A O 1
ATOM 3884 N N . ARG A 1 484 ? 9.039 52.145 8.808 1.00 55.75 484 ARG A N 1
ATOM 3885 C CA . ARG A 1 484 ? 9.560 50.771 8.958 1.00 55.75 484 ARG A CA 1
ATOM 3886 C C . ARG A 1 484 ? 9.096 49.810 7.861 1.00 55.75 484 ARG A C 1
ATOM 3888 O O . ARG A 1 484 ? 9.785 48.825 7.595 1.00 55.75 484 ARG A O 1
ATOM 3895 N N . ARG A 1 485 ? 7.942 50.065 7.235 1.00 53.97 485 ARG A N 1
ATOM 3896 C CA . ARG A 1 485 ? 7.378 49.199 6.183 1.00 53.97 485 ARG A CA 1
ATOM 3897 C C . ARG A 1 485 ? 7.931 49.528 4.796 1.00 53.97 485 ARG A C 1
ATOM 3899 O O . ARG A 1 485 ? 8.159 48.598 4.025 1.00 53.97 485 ARG A O 1
ATOM 3906 N N . GLY A 1 486 ? 8.244 50.799 4.517 1.00 57.19 486 GLY A N 1
ATOM 3907 C CA . GLY A 1 486 ? 8.864 51.232 3.254 1.00 57.19 486 GLY A CA 1
ATOM 3908 C C . GLY A 1 486 ? 10.193 50.526 2.955 1.00 57.19 486 GLY A C 1
ATOM 3909 O O . GLY A 1 486 ? 10.339 49.910 1.905 1.00 57.19 486 GLY A O 1
ATOM 3910 N N . LEU A 1 487 ? 11.103 50.460 3.936 1.00 56.84 487 LEU A N 1
ATOM 3911 C CA . LEU A 1 487 ? 12.379 49.735 3.795 1.00 56.84 487 LEU A CA 1
ATOM 3912 C C . LEU A 1 487 ? 12.211 48.227 3.527 1.00 56.84 487 LEU A C 1
ATOM 3914 O O . LEU A 1 487 ? 13.088 47.591 2.942 1.00 56.84 487 LEU A O 1
ATOM 3918 N N . ARG A 1 488 ? 11.088 47.632 3.949 1.00 53.28 488 ARG A N 1
ATOM 3919 C CA . ARG A 1 488 ? 10.794 46.215 3.709 1.00 53.28 488 ARG A CA 1
ATOM 3920 C C . ARG A 1 488 ? 10.267 45.984 2.288 1.00 53.28 488 ARG A C 1
ATOM 3922 O O . ARG A 1 488 ? 10.624 44.963 1.701 1.00 53.28 488 ARG A O 1
ATOM 3929 N N . ARG A 1 489 ? 9.499 46.927 1.717 1.00 54.16 489 ARG A N 1
ATOM 3930 C CA . ARG A 1 489 ? 9.014 46.879 0.320 1.00 54.16 489 ARG A CA 1
ATOM 3931 C C . ARG A 1 489 ? 10.169 46.853 -0.683 1.00 54.16 489 ARG A C 1
ATOM 3933 O O . ARG A 1 489 ? 10.209 45.958 -1.527 1.00 54.16 489 ARG A O 1
ATOM 3940 N N . ASP A 1 490 ? 11.155 47.732 -0.527 1.00 52.28 490 ASP A N 1
ATOM 3941 C CA . ASP A 1 490 ? 12.272 47.845 -1.482 1.00 52.28 490 ASP A CA 1
ATOM 3942 C C . ASP A 1 490 ? 13.158 46.587 -1.509 1.00 52.28 490 ASP A C 1
ATOM 3944 O O . ASP A 1 490 ? 13.643 46.166 -2.562 1.00 52.28 490 ASP A O 1
ATOM 3948 N N . SER A 1 491 ? 13.293 45.908 -0.364 1.00 55.31 491 SER A N 1
ATOM 3949 C CA . SER A 1 491 ? 14.041 44.647 -0.257 1.00 55.31 491 SER A CA 1
ATOM 3950 C C . SER A 1 491 ? 13.365 43.460 -0.963 1.00 55.31 491 SER A C 1
ATOM 3952 O O . SER A 1 491 ? 14.045 42.568 -1.474 1.00 55.31 491 SER A O 1
ATOM 3954 N N . ILE A 1 492 ? 12.028 43.447 -1.029 1.00 54.00 492 ILE A N 1
ATOM 3955 C CA . ILE A 1 492 ? 11.247 42.366 -1.651 1.00 54.00 492 ILE A CA 1
ATOM 3956 C C . ILE A 1 492 ? 11.225 42.544 -3.175 1.00 54.00 492 ILE A C 1
ATOM 3958 O O . ILE A 1 492 ? 11.428 41.578 -3.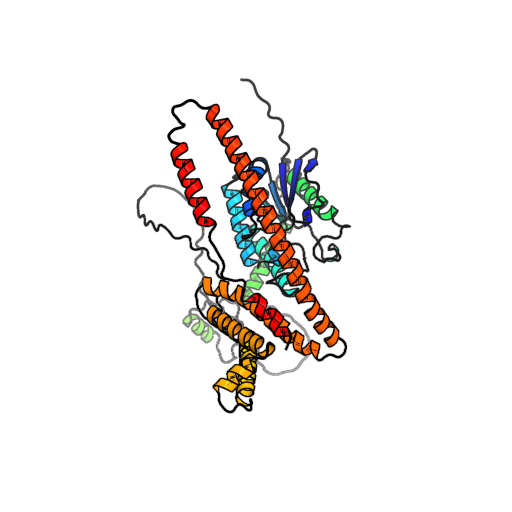915 1.00 54.00 492 ILE A O 1
ATOM 3962 N N . ILE A 1 493 ? 11.087 43.782 -3.658 1.00 55.81 493 ILE A N 1
ATOM 3963 C CA . ILE A 1 493 ? 11.121 44.103 -5.094 1.00 55.81 493 ILE A CA 1
ATOM 3964 C C . ILE A 1 493 ? 12.506 43.784 -5.689 1.00 55.81 493 ILE A C 1
ATOM 3966 O O . ILE A 1 493 ? 12.598 43.173 -6.758 1.00 55.81 493 ILE A O 1
ATOM 3970 N N . ALA A 1 494 ? 13.591 44.078 -4.960 1.00 51.00 494 ALA A N 1
ATOM 3971 C CA . ALA A 1 494 ? 14.957 43.770 -5.392 1.00 51.00 494 ALA A CA 1
ATOM 3972 C C . ALA A 1 494 ? 15.251 42.256 -5.512 1.00 51.00 494 ALA A C 1
ATOM 3974 O O . ALA A 1 494 ? 15.986 41.836 -6.409 1.00 51.00 494 ALA A O 1
ATOM 3975 N N . ASN A 1 495 ? 14.656 41.417 -4.655 1.00 45.97 495 ASN A N 1
ATOM 3976 C CA . ASN A 1 495 ? 14.832 39.956 -4.707 1.00 45.97 495 ASN A CA 1
ATOM 3977 C C . ASN A 1 495 ? 14.003 39.280 -5.812 1.00 45.97 495 ASN A C 1
ATOM 3979 O O . ASN A 1 495 ? 14.394 38.236 -6.341 1.00 45.97 495 ASN A O 1
ATOM 3983 N N . THR A 1 496 ? 12.885 39.889 -6.202 1.00 47.41 496 THR A N 1
ATOM 3984 C CA . THR A 1 496 ? 11.981 39.343 -7.226 1.00 47.41 496 THR A CA 1
ATOM 3985 C C . THR A 1 496 ? 12.545 39.551 -8.637 1.00 47.41 496 THR A C 1
ATOM 3987 O O . THR A 1 496 ? 12.500 38.649 -9.468 1.00 47.41 496 THR A O 1
ATOM 3990 N N . HIS A 1 497 ? 13.226 40.675 -8.891 1.00 44.50 497 HIS A N 1
ATOM 3991 C CA . HIS A 1 497 ? 13.944 40.885 -10.157 1.00 44.50 497 HIS A CA 1
ATOM 3992 C C . HIS A 1 497 ? 15.151 39.949 -10.346 1.00 44.50 497 HIS A C 1
ATOM 3994 O O . HIS A 1 497 ? 15.504 39.618 -11.478 1.00 44.50 497 HIS A O 1
ATOM 4000 N N . ARG A 1 498 ? 15.770 39.478 -9.254 1.00 40.50 498 ARG A N 1
ATOM 4001 C CA . ARG A 1 498 ? 16.950 38.598 -9.300 1.00 40.50 498 ARG A CA 1
ATOM 4002 C C . ARG A 1 498 ? 16.602 37.123 -9.567 1.00 40.50 498 ARG A C 1
ATOM 4004 O O . ARG A 1 498 ? 17.466 36.373 -10.003 1.00 40.50 498 ARG A O 1
ATOM 4011 N N . THR A 1 499 ? 15.348 36.712 -9.363 1.00 42.84 499 THR A N 1
ATOM 4012 C CA . THR A 1 499 ? 14.871 35.328 -9.584 1.00 42.84 499 THR A CA 1
ATOM 4013 C C . THR A 1 499 ? 14.253 35.093 -10.970 1.00 42.84 499 THR A C 1
ATOM 4015 O O . THR A 1 499 ? 13.941 33.958 -11.316 1.00 42.84 499 THR A O 1
ATOM 4018 N N . SER A 1 500 ? 14.138 36.136 -11.801 1.00 37.91 500 SER A N 1
ATOM 4019 C CA . SER A 1 500 ? 13.607 36.057 -13.173 1.00 37.91 500 SER A CA 1
ATOM 4020 C C . SER A 1 500 ? 14.651 35.666 -14.239 1.00 37.91 500 SER A C 1
ATOM 4022 O O . SER A 1 500 ? 14.297 35.565 -15.415 1.00 37.91 500 SER A O 1
ATOM 4024 N N . ILE A 1 501 ? 15.924 35.459 -13.878 1.00 43.72 501 ILE A N 1
ATOM 4025 C CA . ILE A 1 501 ? 16.988 35.100 -14.830 1.00 43.72 501 ILE A CA 1
ATOM 4026 C C . ILE A 1 501 ? 17.371 33.617 -14.648 1.00 43.72 501 ILE A C 1
ATOM 4028 O O . ILE A 1 501 ? 18.071 33.267 -13.703 1.00 43.72 501 ILE A O 1
ATOM 4032 N N . ALA A 1 502 ? 16.934 32.800 -15.619 1.00 31.19 502 ALA A N 1
ATOM 4033 C CA . ALA A 1 502 ? 17.283 31.396 -15.927 1.00 31.19 502 ALA A CA 1
ATOM 4034 C C . ALA A 1 502 ? 16.650 30.272 -15.055 1.00 31.19 502 ALA A C 1
ATOM 4036 O O . ALA A 1 502 ? 16.532 30.403 -13.839 1.00 31.19 502 ALA A O 1
ATOM 4037 N N . PRO A 1 503 ? 16.223 29.150 -15.687 1.00 37.94 503 PRO A N 1
ATOM 4038 C CA . PRO A 1 503 ? 17.179 28.179 -16.220 1.00 37.94 503 PRO A CA 1
ATOM 4039 C C . PRO A 1 503 ? 16.963 27.845 -17.704 1.00 37.94 503 PRO A C 1
ATOM 4041 O O . PRO A 1 503 ? 15.963 27.252 -18.105 1.00 37.94 503 PRO A O 1
ATOM 4044 N N . GLU A 1 504 ? 17.977 28.153 -18.505 1.00 36.75 504 GLU A N 1
ATOM 4045 C CA . GLU A 1 504 ? 18.133 27.747 -19.903 1.00 36.75 504 GLU A CA 1
ATOM 4046 C C . GLU A 1 504 ? 19.058 26.515 -19.981 1.00 36.75 504 GLU A C 1
ATOM 4048 O O . GLU A 1 504 ? 20.046 26.504 -20.695 1.00 36.75 504 GLU A O 1
ATOM 4053 N N . ILE A 1 505 ? 18.820 25.477 -19.168 1.00 39.84 505 ILE A N 1
ATOM 4054 C CA . ILE A 1 505 ? 19.638 24.247 -19.180 1.00 39.84 505 ILE A CA 1
ATOM 4055 C C . ILE A 1 505 ? 18.738 23.041 -18.876 1.00 39.84 505 ILE A C 1
ATOM 4057 O O . ILE A 1 505 ? 18.631 22.603 -17.738 1.00 39.84 505 ILE A O 1
ATOM 4061 N N . SER A 1 506 ? 18.023 22.533 -19.883 1.00 36.09 506 SER A N 1
ATOM 4062 C CA . SER A 1 506 ? 17.517 21.135 -19.910 1.00 36.09 506 SER A CA 1
ATOM 4063 C C . SER A 1 506 ? 16.812 20.748 -21.218 1.00 36.09 506 SER A C 1
ATOM 4065 O O . SER A 1 506 ? 16.623 19.563 -21.480 1.00 36.09 506 SER A O 1
ATOM 4067 N N . GLN A 1 507 ? 16.444 21.703 -22.079 1.00 42.19 507 GLN A N 1
ATOM 4068 C CA . GLN A 1 507 ? 15.563 21.422 -23.224 1.00 42.19 507 GLN A CA 1
ATOM 4069 C C . GLN A 1 507 ? 16.235 20.787 -24.455 1.00 42.19 507 GLN A C 1
ATOM 4071 O O . GLN A 1 507 ? 15.536 20.275 -25.324 1.00 42.19 507 GLN A O 1
ATOM 4076 N N . VAL A 1 508 ? 17.569 20.750 -24.532 1.00 40.72 508 VAL A N 1
ATOM 4077 C CA . VAL A 1 508 ? 18.277 20.207 -25.711 1.00 40.72 508 VAL A CA 1
ATOM 4078 C C . VAL A 1 508 ? 18.322 18.666 -25.717 1.00 40.72 508 VAL A C 1
ATOM 4080 O O . VAL A 1 508 ? 18.504 18.058 -26.767 1.00 40.72 508 VAL A O 1
ATOM 4083 N N . SER A 1 509 ? 18.083 18.003 -24.579 1.00 40.56 509 SER A N 1
ATOM 4084 C CA . SER A 1 509 ? 18.244 16.542 -24.470 1.00 40.56 509 SER A CA 1
ATOM 4085 C C . SER A 1 509 ? 17.023 15.738 -24.955 1.00 40.56 509 SER A C 1
ATOM 4087 O O . SER A 1 509 ? 17.178 14.714 -25.620 1.00 40.56 509 SER A O 1
ATOM 4089 N N . SER A 1 510 ? 15.791 16.211 -24.716 1.00 40.44 510 SER A N 1
ATOM 4090 C CA . SER A 1 510 ? 14.576 15.464 -25.101 1.00 40.44 510 SER A CA 1
ATOM 4091 C C . SER A 1 510 ? 14.237 15.555 -26.595 1.00 40.44 510 SER A C 1
ATOM 4093 O O . SER A 1 510 ? 13.646 14.625 -27.143 1.00 40.44 510 SER A O 1
ATOM 4095 N N . MET A 1 511 ? 14.655 16.630 -27.277 1.00 42.41 511 MET A N 1
ATOM 4096 C CA . MET A 1 511 ? 14.480 16.790 -28.729 1.00 42.41 511 MET A CA 1
ATOM 4097 C C . MET A 1 511 ? 15.322 15.798 -29.544 1.00 42.41 511 MET A C 1
ATOM 4099 O O . MET A 1 511 ? 14.913 15.416 -30.638 1.00 42.41 511 MET A O 1
ATOM 4103 N N . ASN A 1 512 ? 16.457 15.341 -29.008 1.00 43.09 512 ASN A N 1
ATOM 4104 C CA . ASN A 1 512 ? 17.307 14.351 -29.672 1.00 43.09 512 ASN A CA 1
ATOM 4105 C C . ASN A 1 512 ? 16.797 12.915 -29.487 1.00 43.09 512 ASN A C 1
ATOM 4107 O O . ASN A 1 512 ? 17.080 12.060 -30.321 1.00 43.09 512 ASN A O 1
ATOM 4111 N N . PHE A 1 513 ? 16.014 12.652 -28.436 1.00 47.44 513 PHE A N 1
ATOM 4112 C CA . PHE A 1 513 ? 15.471 11.322 -28.161 1.00 47.44 513 PHE A CA 1
ATOM 4113 C C . PHE A 1 513 ? 14.443 10.891 -29.218 1.00 47.44 513 PHE A C 1
ATOM 4115 O O . PHE A 1 513 ? 14.563 9.804 -29.773 1.00 47.44 513 PHE A O 1
ATOM 4122 N N . PHE A 1 514 ? 13.484 11.760 -29.561 1.00 45.09 514 PHE A N 1
ATOM 4123 C CA . PHE A 1 514 ? 12.434 11.424 -30.535 1.00 45.09 514 PHE A CA 1
ATOM 4124 C C . PHE A 1 514 ? 12.886 11.550 -31.995 1.00 45.09 514 PHE A C 1
ATOM 4126 O O . PHE A 1 514 ? 12.527 10.709 -32.811 1.00 45.09 514 PHE A O 1
ATOM 4133 N N . ARG A 1 515 ? 13.777 12.499 -32.325 1.00 46.59 515 ARG A N 1
ATOM 4134 C CA . ARG A 1 515 ? 14.384 12.565 -33.669 1.00 46.59 515 ARG A CA 1
ATOM 4135 C C . ARG A 1 515 ? 15.254 11.351 -34.001 1.00 46.59 515 ARG A C 1
ATOM 4137 O O . ARG A 1 515 ? 15.367 11.001 -35.169 1.00 46.59 515 ARG A O 1
ATOM 4144 N N . SER A 1 516 ? 15.865 10.717 -32.997 1.00 45.16 516 SER A N 1
ATOM 4145 C CA . SER A 1 516 ? 16.735 9.553 -33.201 1.00 45.16 516 SER A CA 1
ATOM 4146 C C . SER A 1 516 ? 15.958 8.249 -33.428 1.00 45.16 516 SER A C 1
ATOM 4148 O O . SER A 1 516 ? 16.566 7.300 -33.896 1.00 45.16 516 SER A O 1
ATOM 4150 N N . LEU A 1 517 ? 14.641 8.199 -33.180 1.00 42.53 517 LEU A N 1
ATOM 4151 C CA . LEU A 1 517 ? 13.773 7.068 -33.562 1.00 42.53 517 LEU A CA 1
ATOM 4152 C C . LEU A 1 517 ? 13.540 6.962 -35.082 1.00 42.53 517 LEU A C 1
ATOM 4154 O O . LEU A 1 517 ? 12.879 6.030 -35.536 1.00 42.53 517 LEU A O 1
ATOM 4158 N N . LYS A 1 518 ? 14.048 7.928 -35.857 1.00 41.41 518 LYS A N 1
ATOM 4159 C CA . LYS A 1 518 ? 13.788 8.102 -37.290 1.00 41.41 518 LYS A CA 1
ATOM 4160 C C . LYS A 1 518 ? 14.901 7.583 -38.213 1.00 41.41 518 LYS A C 1
ATOM 4162 O O . LYS A 1 518 ? 14.871 7.902 -39.399 1.00 41.41 518 LYS A O 1
ATOM 4167 N N . MET A 1 519 ? 15.863 6.811 -37.701 1.00 34.88 519 MET A N 1
ATOM 4168 C CA . MET A 1 519 ? 16.884 6.128 -3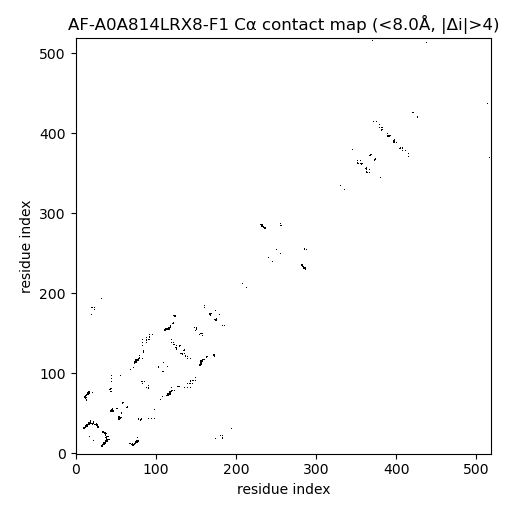8.512 1.00 34.88 519 MET A CA 1
ATOM 4169 C C . MET A 1 519 ? 17.013 4.658 -38.146 1.00 34.88 519 MET A C 1
ATOM 4171 O O . MET A 1 519 ? 17.176 4.367 -36.937 1.00 34.88 519 MET A O 1
#

Mean predicted aligned error: 22.35 Å

Sequence (519 aa):
MATLQSSPTTPMYFVLTDSHGKYVPSTITTSSYSIIVKAVSGLQWIDNYNSNLSALKLLSRTTLHSHLSSTTALMLLIGTNSVRCTPASTIIIQINTVINFLRSRYIHLSDKHCINIVPCFPCFKPFYPLNTYDSLLDNIAQYNALLFDLSIALNFTIVDFHVMDHHIGVDRMHLDFKYTNLVKNSIVHYFEYLSSTLAPSLIKPTGRSKEAKARHNKRRHIKLALKQKQFYLTRSITSLWNLKSIKNYLHQQKLKFAKTRDGTQTRLSHGVTDLDNKTPVEFSAIGCYEKPTIDSEKQENDDDKSPSMKNTESKTNTTIPYELQRCNQPSITGYILLVWITTLLYQAMRHLFSLEAQTTCNAIVQYFDVFWNKLDVLAIILFCVSFILRCIPLTECFYAACIVWPIDIIIWFIRSLDIFVAIKRLGPKLVMIGEMQDNVLGYLRCSMDGMKMVGSERIKVLERRRLDAEESIDETIGPSDQSRRGLRRDSIIANTHRTSIAPEISQVSSMNFFRSLKM

Nearest PDB structures (foldseek):
  9jje-assembly1_A  TM=9.347E-01  e=2.804E-05  Nematostella vectensis
  6co7-assembly1_A  TM=8.979E-01  e=2.859E-04  Nematostella vectensis
  8ddq-assembly1_D  TM=9.278E-01  e=7.237E-04  Mus musculus
  6d73-assembly1_C  TM=8.837E-01  e=6.828E-04  Danio rerio
  8ddx-assembly1_D  TM=9.187E-01  e=2.057E-03  Mus musculus